Protein AF-A0A2A4P5S1-F1 (afdb_monomer_lite)

Secondary structure (DSSP, 8-state):
-PPPP-PPPPP--PPPPPP-------PPPPPPPPPPPPPPPPPTHHHHHHHHHHHHHHHHHHHHHHHHHHHHHHHHTTS-------SSHHHHHHHTTS--TTSGGG--S-SS---HHHHHHHHGGG--S--TTTTTTT----GGG--HHHHS-GGGGSS--B-GGGS-HHHHHHHT--SSS---SBHHHHHHHHHTTBHHHHHHHHGGGSTT---EEE-TTPPP-HHHHHHHHSSSS--SS----EEEPPGGG-S--HHHHHHHHHHHHHTT-HHHHHHHHHHHHHHHHHHHH-GGG-SS-----TTHHHHHHHHHHHHHHTT--HHHHHHHHH-TTS-SSTTSHHHHHHHHHHHHHHHHHHHHTTGGGTS-HHHHHHHSGGGGTTTS-HHHHHHHHHHHHHHHHH-TTHHHHHHHH-TTSS--S--PPTTSTTTGGG--HHHHHHHHGGGT---PPPPPP----------

Structure (mmCIF, N/CA/C/O backbone):
data_AF-A0A2A4P5S1-F1
#
_entry.id   AF-A0A2A4P5S1-F1
#
loop_
_atom_site.group_PDB
_atom_site.id
_atom_site.type_symbol
_atom_site.label_atom_id
_atom_site.label_alt_id
_atom_site.label_comp_id
_atom_site.label_asym_id
_atom_site.label_entity_id
_atom_site.label_seq_id
_atom_site.pdbx_PDB_ins_code
_atom_site.Cartn_x
_atom_site.Cartn_y
_atom_site.Cartn_z
_atom_site.occupancy
_atom_site.B_iso_or_equiv
_atom_site.auth_seq_id
_atom_site.auth_comp_id
_atom_site.auth_asym_id
_atom_site.auth_atom_id
_atom_site.pdbx_PDB_model_num
ATOM 1 N N . MET A 1 1 ? 58.197 28.406 11.249 1.00 43.84 1 MET A N 1
ATOM 2 C CA . MET A 1 1 ? 58.453 27.672 9.991 1.00 43.84 1 MET A CA 1
ATOM 3 C C . MET A 1 1 ? 57.224 27.828 9.113 1.00 43.84 1 MET A C 1
ATOM 5 O O . MET A 1 1 ? 56.201 27.232 9.407 1.00 43.84 1 MET A O 1
ATOM 9 N N . ALA A 1 2 ? 57.290 28.729 8.134 1.00 33.50 2 ALA A N 1
ATOM 10 C CA . ALA A 1 2 ? 56.189 29.046 7.228 1.00 33.50 2 ALA A CA 1
ATOM 11 C C . ALA A 1 2 ? 56.397 28.283 5.913 1.00 33.50 2 ALA A C 1
ATOM 13 O O . ALA A 1 2 ? 57.430 28.463 5.268 1.00 33.50 2 ALA A O 1
ATOM 14 N N . SER A 1 3 ? 55.445 27.426 5.537 1.00 35.03 3 SER A N 1
ATOM 15 C CA . SER A 1 3 ? 55.452 26.737 4.244 1.00 35.03 3 SER A CA 1
ATOM 16 C C . SER A 1 3 ? 54.619 27.533 3.240 1.00 35.03 3 SER A C 1
ATOM 18 O O . SER A 1 3 ? 53.463 27.863 3.499 1.00 35.03 3 SER A O 1
ATOM 20 N N . LYS A 1 4 ? 55.253 27.896 2.123 1.00 41.25 4 LYS A N 1
ATOM 21 C CA . LYS A 1 4 ? 54.686 28.659 1.008 1.00 41.25 4 LYS A CA 1
ATOM 22 C C . LYS A 1 4 ? 53.890 27.726 0.093 1.00 41.25 4 LYS A C 1
ATOM 24 O O . LYS A 1 4 ? 54.453 26.777 -0.443 1.00 41.25 4 LYS A O 1
ATOM 29 N N . ASN A 1 5 ? 52.627 28.061 -0.156 1.00 35.25 5 ASN A N 1
ATOM 30 C CA . ASN A 1 5 ? 51.846 27.500 -1.257 1.00 35.25 5 ASN A CA 1
ATOM 31 C C . ASN A 1 5 ? 52.267 28.161 -2.578 1.00 35.25 5 ASN A C 1
ATOM 33 O O . ASN A 1 5 ? 52.253 29.386 -2.697 1.00 35.25 5 ASN A O 1
ATOM 37 N N . ILE A 1 6 ? 52.639 27.344 -3.566 1.00 43.16 6 ILE A N 1
ATOM 38 C CA . ILE A 1 6 ? 52.888 27.757 -4.952 1.00 43.16 6 ILE A CA 1
ATOM 39 C C . ILE A 1 6 ? 51.654 27.375 -5.772 1.00 43.16 6 ILE A C 1
ATOM 41 O O . ILE A 1 6 ? 51.346 26.196 -5.928 1.00 43.16 6 ILE A O 1
ATOM 45 N N . VAL A 1 7 ? 50.961 28.382 -6.300 1.00 34.31 7 VAL A N 1
ATOM 46 C CA . VAL A 1 7 ? 49.867 28.239 -7.269 1.00 34.31 7 VAL A CA 1
ATOM 47 C C . VAL A 1 7 ? 50.474 28.183 -8.676 1.00 34.31 7 VAL A C 1
ATOM 49 O O . VAL A 1 7 ? 51.230 29.075 -9.059 1.00 34.31 7 VAL A O 1
ATOM 52 N N . LYS A 1 8 ? 50.155 27.139 -9.452 1.00 37.75 8 LYS A N 1
ATOM 53 C CA . LYS A 1 8 ? 50.422 27.066 -10.901 1.00 37.75 8 LYS A CA 1
ATOM 54 C C . LYS A 1 8 ? 49.240 27.675 -11.673 1.00 37.75 8 LYS A C 1
ATOM 56 O O . LYS A 1 8 ? 48.104 27.345 -11.338 1.00 37.75 8 LYS A O 1
ATOM 61 N N . PRO A 1 9 ? 49.463 28.490 -12.719 1.00 37.03 9 PRO A N 1
ATOM 62 C CA . PRO A 1 9 ? 48.384 28.973 -13.573 1.00 37.03 9 PRO A CA 1
ATOM 63 C C . PRO A 1 9 ? 47.996 27.939 -14.644 1.00 37.03 9 PRO A C 1
ATOM 65 O O . PRO A 1 9 ? 48.854 27.327 -15.283 1.00 37.03 9 PRO A O 1
ATOM 68 N N . MET A 1 10 ? 46.685 27.771 -14.836 1.00 30.33 10 MET A N 1
ATOM 69 C CA . MET A 1 10 ? 46.063 27.038 -15.942 1.00 30.33 10 MET A CA 1
ATOM 70 C C . MET A 1 10 ? 46.168 27.851 -17.240 1.00 30.33 10 MET A C 1
ATOM 72 O O . MET A 1 10 ? 45.822 29.029 -17.280 1.00 30.33 10 MET A O 1
ATOM 76 N N . SER A 1 11 ? 46.637 27.196 -18.300 1.00 31.16 11 SER A N 1
ATOM 77 C CA . SER A 1 11 ? 46.689 27.705 -19.671 1.00 31.16 11 SER A CA 1
ATOM 78 C C . SER A 1 11 ? 45.354 27.428 -20.375 1.00 31.16 11 SER A C 1
ATOM 80 O O . SER A 1 11 ? 44.958 26.268 -20.496 1.00 31.16 11 SER A O 1
ATOM 82 N N . LEU A 1 12 ? 44.667 28.481 -20.834 1.00 32.53 12 LEU A N 1
ATOM 83 C CA . LEU A 1 12 ? 43.537 28.379 -21.761 1.00 32.53 12 LEU A CA 1
ATOM 84 C C . LEU A 1 12 ? 44.066 28.111 -23.178 1.00 32.53 12 LEU A C 1
ATOM 86 O O . LEU A 1 12 ? 44.627 28.998 -23.821 1.00 32.53 12 LEU A O 1
ATOM 90 N N . GLY A 1 13 ? 43.848 26.897 -23.680 1.00 30.41 13 GLY A N 1
ATOM 91 C CA . GLY A 1 13 ? 44.022 26.566 -25.092 1.00 30.41 13 GLY A CA 1
ATOM 92 C C . GLY A 1 13 ? 42.733 26.825 -25.870 1.00 30.41 13 GLY A C 1
ATOM 93 O O . GLY A 1 13 ? 41.798 26.033 -25.796 1.00 30.41 13 GLY A O 1
ATOM 94 N N . ALA A 1 14 ? 42.691 27.917 -26.633 1.00 32.84 14 ALA A N 1
ATOM 95 C CA . ALA A 1 14 ? 41.654 28.169 -27.626 1.00 32.84 14 ALA A CA 1
ATOM 96 C C . ALA A 1 14 ? 41.840 27.223 -28.828 1.00 32.84 14 ALA A C 1
ATOM 98 O O . ALA A 1 14 ? 42.895 27.226 -29.464 1.00 32.84 14 ALA A O 1
ATOM 99 N N . ARG A 1 15 ? 40.820 26.417 -29.155 1.00 31.36 15 ARG A N 1
ATOM 100 C CA . ARG A 1 15 ? 40.752 25.667 -30.419 1.00 31.36 15 ARG A CA 1
ATOM 101 C C . ARG A 1 15 ? 39.883 26.421 -31.418 1.00 31.36 15 ARG A C 1
ATOM 103 O O . ARG A 1 15 ? 38.708 26.672 -31.178 1.00 31.36 15 ARG A O 1
ATOM 110 N N . VAL A 1 16 ? 40.507 26.757 -32.541 1.00 32.28 16 VAL A N 1
ATOM 111 C CA . VAL A 1 16 ? 39.898 27.309 -33.751 1.00 32.28 16 VAL A CA 1
ATOM 112 C C . VAL A 1 16 ? 39.134 26.191 -34.466 1.00 32.28 16 VAL A C 1
ATOM 114 O O . VAL A 1 16 ? 39.712 25.150 -34.773 1.00 32.28 16 VAL A O 1
ATOM 117 N N . LEU A 1 17 ? 37.840 26.401 -34.716 1.00 30.88 17 LEU A N 1
ATOM 118 C CA . LEU A 1 17 ? 37.008 25.556 -35.575 1.00 30.88 17 LEU A CA 1
ATOM 119 C C . LEU A 1 17 ? 37.189 26.000 -37.031 1.00 30.88 17 LEU A C 1
ATOM 121 O O . LEU A 1 17 ? 36.835 27.123 -37.384 1.00 30.88 17 LEU A O 1
ATOM 125 N N . THR A 1 18 ? 37.726 25.121 -37.877 1.00 35.12 18 THR A N 1
ATOM 126 C CA . THR A 1 18 ? 37.683 25.270 -39.337 1.00 35.12 18 THR A CA 1
ATOM 127 C C . THR A 1 18 ? 36.527 24.450 -39.895 1.00 35.12 18 THR A C 1
ATOM 129 O O . THR A 1 18 ? 36.435 23.247 -39.659 1.00 35.12 18 THR A O 1
ATOM 132 N N . THR A 1 19 ? 35.648 25.111 -40.641 1.00 35.78 19 THR A N 1
ATOM 133 C CA . THR A 1 19 ? 34.532 24.522 -41.385 1.00 35.78 19 THR A CA 1
ATOM 134 C C . THR A 1 19 ? 35.043 23.837 -42.652 1.00 35.78 19 THR A C 1
ATOM 136 O O . THR A 1 19 ? 35.585 24.508 -43.529 1.00 35.78 19 THR A O 1
ATOM 139 N N . GLY A 1 20 ? 34.844 22.524 -42.760 1.00 32.78 20 GLY A N 1
ATOM 140 C CA . GLY A 1 20 ? 35.035 21.751 -43.987 1.00 32.78 20 GLY A CA 1
ATOM 141 C C . GLY A 1 20 ? 33.767 20.955 -44.274 1.00 32.78 20 GLY A C 1
ATOM 142 O O . GLY A 1 20 ? 33.373 20.114 -43.471 1.00 32.78 20 GLY A O 1
ATOM 143 N N . THR A 1 21 ? 33.095 21.289 -45.370 1.00 38.03 21 THR A N 1
ATOM 144 C CA . THR A 1 21 ? 31.900 20.615 -45.878 1.00 38.03 21 THR A CA 1
ATOM 145 C C . THR A 1 21 ? 32.334 19.595 -46.920 1.00 38.03 21 THR A C 1
ATOM 147 O O . THR A 1 21 ? 32.762 19.987 -47.996 1.00 38.03 21 THR A O 1
ATOM 150 N N . ASP A 1 22 ? 32.185 18.306 -46.620 1.00 31.92 22 ASP A N 1
ATOM 151 C CA . ASP A 1 22 ? 32.230 17.243 -47.624 1.00 31.92 22 ASP A CA 1
ATOM 152 C C . ASP A 1 22 ? 30.991 16.361 -47.462 1.00 31.92 22 ASP A C 1
ATOM 154 O O . ASP A 1 22 ? 30.725 15.782 -46.409 1.00 31.92 22 ASP A O 1
ATOM 158 N N . SER A 1 23 ? 30.188 16.334 -48.524 1.00 31.62 23 SER A N 1
ATOM 159 C CA . SER A 1 23 ? 28.926 15.606 -48.613 1.00 31.62 23 SER A CA 1
ATOM 160 C C . SER A 1 23 ? 29.196 14.213 -49.176 1.00 31.62 23 SER A C 1
ATOM 162 O O . SER A 1 23 ? 29.569 14.078 -50.339 1.00 31.62 23 SER A O 1
ATOM 164 N N . VAL A 1 24 ? 28.989 13.174 -48.366 1.00 34.22 24 VAL A N 1
ATOM 165 C CA . VAL A 1 24 ? 29.012 11.773 -48.811 1.00 34.22 24 VAL A CA 1
ATOM 166 C C . VAL A 1 24 ? 27.574 11.319 -49.065 1.00 34.22 24 VAL A C 1
ATOM 168 O O . VAL A 1 24 ? 26.770 11.203 -48.143 1.00 34.22 24 VAL A O 1
ATOM 171 N N . LEU A 1 25 ? 27.254 11.079 -50.338 1.00 32.47 25 LEU A N 1
ATOM 172 C CA . LEU A 1 25 ? 26.017 10.446 -50.801 1.00 32.47 25 LEU A CA 1
ATOM 173 C C . LEU A 1 25 ? 26.041 8.951 -50.448 1.00 32.47 25 LEU A C 1
ATOM 175 O O . LEU A 1 25 ? 26.778 8.181 -51.062 1.00 32.47 25 LEU A O 1
ATOM 179 N N . ILE A 1 26 ? 25.216 8.538 -49.485 1.00 33.28 26 ILE A N 1
ATOM 180 C CA . ILE A 1 26 ? 24.901 7.127 -49.225 1.00 33.28 26 ILE A CA 1
ATOM 181 C C . ILE A 1 26 ? 23.549 6.831 -49.880 1.00 33.28 26 ILE A C 1
ATOM 183 O O . ILE A 1 26 ? 22.525 7.394 -49.497 1.00 33.28 26 ILE A O 1
ATOM 187 N N . GLY A 1 27 ? 23.560 5.968 -50.897 1.00 30.20 27 GLY A N 1
ATOM 188 C CA . GLY A 1 27 ? 22.354 5.466 -51.551 1.00 30.20 27 GLY A CA 1
ATOM 189 C C . GLY A 1 27 ? 21.599 4.503 -50.637 1.00 30.20 27 GLY A C 1
ATOM 190 O O . GLY A 1 27 ? 22.151 3.494 -50.204 1.00 30.20 27 GLY A O 1
ATOM 191 N N . VAL A 1 28 ? 20.337 4.820 -50.355 1.00 36.69 28 VAL A N 1
ATOM 192 C CA . VAL A 1 28 ? 19.403 3.968 -49.609 1.00 36.69 28 VAL A CA 1
ATOM 193 C C . VAL A 1 28 ? 18.586 3.152 -50.614 1.00 36.69 28 VAL A C 1
ATOM 195 O O . VAL A 1 28 ? 17.982 3.714 -51.527 1.00 36.69 28 VAL A O 1
ATOM 198 N N . ALA A 1 29 ? 18.597 1.827 -50.465 1.00 40.69 29 ALA A N 1
ATOM 199 C CA . ALA A 1 29 ? 17.764 0.909 -51.239 1.00 40.69 29 ALA A CA 1
ATOM 200 C C . ALA A 1 29 ? 16.285 1.000 -50.802 1.00 40.69 29 ALA A C 1
ATOM 202 O O . ALA A 1 29 ? 16.021 1.240 -49.621 1.00 40.69 29 ALA A O 1
ATOM 203 N N . PRO A 1 30 ? 15.315 0.810 -51.716 1.00 45.75 30 PRO A N 1
ATOM 204 C CA . PRO A 1 30 ? 13.897 0.865 -51.375 1.00 45.75 30 PRO A CA 1
ATOM 205 C C . PRO A 1 30 ? 13.447 -0.379 -50.581 1.00 45.75 30 PRO A C 1
ATOM 207 O O . PRO A 1 30 ? 14.017 -1.459 -50.760 1.00 45.75 30 PRO A O 1
ATOM 210 N N . PRO A 1 31 ? 12.428 -0.244 -49.712 1.00 42.94 31 PRO A N 1
ATOM 211 C CA . PRO A 1 31 ? 11.907 -1.346 -48.909 1.00 42.94 31 PRO A CA 1
ATOM 212 C C . PRO A 1 31 ? 11.074 -2.329 -49.756 1.00 42.94 31 PRO A C 1
ATOM 214 O O . PRO A 1 31 ? 10.508 -1.922 -50.774 1.00 42.94 31 PRO A O 1
ATOM 217 N N . PRO A 1 32 ? 10.973 -3.608 -49.345 1.00 44.03 32 PRO A N 1
ATOM 218 C CA . PRO A 1 32 ? 10.155 -4.598 -50.038 1.00 44.03 32 PRO A CA 1
ATOM 219 C C . PRO A 1 32 ? 8.655 -4.370 -49.794 1.00 44.03 32 PRO A C 1
ATOM 221 O O . PRO A 1 32 ? 8.240 -3.926 -48.722 1.00 44.03 32 PRO A O 1
ATOM 224 N N . GLU A 1 33 ? 7.854 -4.680 -50.815 1.00 40.66 33 GLU A N 1
ATOM 225 C CA . GLU A 1 33 ? 6.389 -4.615 -50.800 1.00 40.66 33 GLU A CA 1
ATOM 226 C C . GLU A 1 33 ? 5.771 -5.610 -49.796 1.00 40.66 33 GLU A C 1
ATOM 228 O O . GLU A 1 33 ? 6.305 -6.708 -49.616 1.00 40.66 33 GLU A O 1
ATOM 233 N N . PRO A 1 34 ? 4.639 -5.266 -49.151 1.00 42.41 34 PRO A N 1
ATOM 234 C CA . PRO A 1 34 ? 3.975 -6.155 -48.208 1.00 42.41 34 PRO A CA 1
ATOM 235 C C . PRO A 1 34 ? 3.110 -7.209 -48.918 1.00 42.41 34 PRO A C 1
ATOM 237 O O . PRO A 1 34 ? 2.282 -6.891 -49.773 1.00 42.41 34 PRO A O 1
ATOM 240 N N . GLU A 1 35 ? 3.272 -8.464 -48.497 1.00 38.19 35 GLU A N 1
ATOM 241 C CA . GLU A 1 35 ? 2.432 -9.599 -48.883 1.00 38.19 35 GLU A CA 1
ATOM 242 C C . GLU A 1 35 ? 0.984 -9.427 -48.395 1.00 38.19 35 GLU A C 1
ATOM 244 O O . GLU A 1 35 ? 0.701 -9.133 -47.231 1.00 38.19 35 GLU A O 1
ATOM 249 N N . THR A 1 36 ? 0.046 -9.645 -49.314 1.00 36.62 36 THR A N 1
ATOM 250 C CA . THR A 1 36 ? -1.399 -9.635 -49.089 1.00 36.62 36 THR A CA 1
ATOM 251 C C . THR A 1 36 ? -1.847 -10.873 -48.315 1.00 36.62 36 THR A C 1
ATOM 253 O O . THR A 1 36 ? -1.750 -11.989 -48.823 1.00 36.62 36 THR A O 1
ATOM 256 N N . THR A 1 37 ? -2.409 -10.681 -47.123 1.00 36.44 37 THR A N 1
ATOM 257 C CA . THR A 1 37 ? -3.150 -11.716 -46.388 1.00 36.44 37 THR A CA 1
ATOM 258 C C . THR A 1 37 ? -4.651 -11.582 -46.660 1.00 36.44 37 THR A C 1
ATOM 260 O O . THR A 1 37 ? -5.262 -10.539 -46.423 1.00 36.44 37 THR A O 1
ATOM 263 N N . GLU A 1 38 ? -5.248 -12.646 -47.200 1.00 36.44 38 GLU A N 1
ATOM 264 C CA . GLU A 1 38 ? -6.690 -12.768 -47.424 1.00 36.44 38 GLU A CA 1
ATOM 265 C C . GLU A 1 38 ? -7.440 -12.811 -46.083 1.00 36.44 38 GLU A C 1
ATOM 267 O O . GLU A 1 38 ? -7.158 -13.642 -45.220 1.00 36.44 38 GLU A O 1
ATOM 272 N N . SER A 1 39 ? -8.426 -11.924 -45.912 1.00 33.75 39 SER A N 1
ATOM 273 C CA . SER A 1 39 ? -9.347 -11.944 -44.772 1.00 33.75 39 SER A CA 1
ATOM 274 C C . SER A 1 39 ? -10.708 -12.504 -45.191 1.00 33.75 39 SER A C 1
ATOM 276 O O . SER A 1 39 ? -11.309 -12.081 -46.182 1.00 33.75 39 SER A O 1
ATOM 278 N N . HIS A 1 40 ? -11.199 -13.474 -44.421 1.00 37.97 40 HIS A N 1
ATOM 279 C CA . HIS A 1 40 ? -12.521 -14.064 -44.587 1.00 37.97 40 HIS A CA 1
ATOM 280 C C . HIS A 1 40 ? -13.625 -13.040 -44.274 1.00 37.97 40 HIS A C 1
ATOM 282 O O . HIS A 1 40 ? -13.777 -12.568 -43.148 1.00 37.97 40 HIS A O 1
ATOM 288 N N . PHE A 1 41 ? -14.425 -12.726 -45.292 1.00 40.47 41 PHE A N 1
ATOM 289 C CA . PHE A 1 41 ? -15.607 -11.872 -45.209 1.00 40.47 41 PHE A CA 1
ATOM 290 C C . PHE A 1 41 ? -16.781 -12.616 -44.547 1.00 40.47 41 PHE A C 1
ATOM 292 O O . PHE A 1 41 ? -17.278 -13.607 -45.081 1.00 40.47 41 PHE A O 1
ATOM 299 N N . VAL A 1 42 ? -17.285 -12.096 -43.424 1.00 45.06 42 VAL A N 1
ATOM 300 C CA . VAL A 1 42 ? -18.609 -12.449 -42.875 1.00 45.06 42 VAL A CA 1
ATOM 301 C C . VAL A 1 42 ? -19.648 -11.440 -43.404 1.00 45.06 42 VAL A C 1
ATOM 303 O O . VAL A 1 42 ? -19.357 -10.239 -43.442 1.00 45.06 42 VAL A O 1
ATOM 306 N N . PRO A 1 43 ? -20.866 -11.846 -43.823 1.00 51.97 43 PRO A N 1
ATOM 307 C CA . PRO A 1 43 ? -21.798 -10.936 -44.487 1.00 51.97 43 PRO A CA 1
ATOM 308 C C . PRO A 1 43 ? -22.390 -9.894 -43.523 1.00 51.97 43 PRO A C 1
ATOM 310 O O . PRO A 1 43 ? -23.111 -10.231 -42.582 1.00 51.97 43 PRO A O 1
ATOM 313 N N . ARG A 1 44 ? -22.172 -8.605 -43.825 1.00 47.38 44 ARG A N 1
ATOM 314 C CA . ARG A 1 44 ? -22.686 -7.411 -43.107 1.00 47.38 44 ARG A CA 1
ATOM 315 C C . ARG A 1 44 ? -24.206 -7.381 -42.851 1.00 47.38 44 ARG A C 1
ATOM 317 O O . ARG A 1 44 ? -24.668 -6.575 -42.050 1.00 47.38 44 ARG A O 1
ATOM 324 N N . LEU A 1 45 ? -24.987 -8.247 -43.493 1.00 50.72 45 LEU A N 1
ATOM 325 C CA . LEU A 1 45 ? -26.451 -8.287 -43.390 1.00 50.72 45 LEU A CA 1
ATOM 326 C C . LEU A 1 45 ? -26.982 -8.909 -42.086 1.00 50.72 45 LEU A C 1
ATOM 328 O O . LEU A 1 45 ? -28.110 -8.616 -41.698 1.00 50.72 45 LEU A O 1
ATOM 332 N N . LEU A 1 46 ? -26.191 -9.729 -41.385 1.00 57.00 46 LEU A N 1
ATOM 333 C CA . LEU A 1 46 ? -26.612 -10.336 -40.112 1.00 57.00 46 LEU A CA 1
ATOM 334 C C . LEU A 1 46 ? -26.399 -9.403 -38.911 1.00 57.00 46 LEU A C 1
ATOM 336 O O . LEU A 1 46 ? -27.194 -9.414 -37.973 1.00 57.00 46 LEU A O 1
ATOM 340 N N . LEU A 1 47 ? -25.385 -8.537 -38.968 1.00 57.59 47 LEU A N 1
ATOM 341 C CA . LEU A 1 47 ? -25.037 -7.651 -37.856 1.00 57.59 47 LEU A CA 1
ATOM 342 C C . LEU A 1 47 ? -26.039 -6.494 -37.689 1.00 57.59 47 LEU A C 1
ATOM 344 O O . LEU A 1 47 ? -26.357 -6.118 -36.563 1.00 57.59 47 LEU A O 1
ATOM 348 N N . SER A 1 48 ? -26.600 -5.959 -38.783 1.00 66.62 48 SER A N 1
ATOM 349 C CA . SER A 1 48 ? -27.540 -4.829 -38.680 1.00 66.62 48 SER A CA 1
ATOM 350 C C . SER A 1 48 ? -28.875 -5.231 -38.039 1.00 66.62 48 SER A C 1
ATOM 352 O O . SER A 1 48 ? -29.421 -4.471 -37.243 1.00 66.62 48 SER A O 1
ATOM 354 N N . LYS A 1 49 ? -29.366 -6.452 -38.302 1.00 67.50 49 LYS A N 1
ATOM 355 C CA . LYS A 1 49 ? -30.602 -6.974 -37.691 1.00 67.50 49 LYS A CA 1
ATOM 356 C C . LYS A 1 49 ? -30.467 -7.227 -36.190 1.00 67.50 49 LYS A C 1
ATOM 358 O O . LYS A 1 49 ? -31.425 -7.015 -35.450 1.00 67.50 49 LYS A O 1
ATOM 363 N N . ILE A 1 50 ? -29.289 -7.650 -35.732 1.00 67.88 50 ILE A N 1
ATOM 364 C CA . ILE A 1 50 ? -29.023 -7.863 -34.301 1.00 67.88 50 ILE A CA 1
ATOM 365 C C . ILE A 1 50 ? -29.001 -6.517 -33.560 1.00 67.88 50 ILE A C 1
ATOM 367 O O . ILE A 1 50 ? -29.603 -6.389 -32.494 1.00 67.88 50 ILE A O 1
ATOM 371 N N . ILE A 1 51 ? -28.396 -5.483 -34.156 1.00 71.25 51 ILE A N 1
ATOM 372 C CA . ILE A 1 51 ? -28.318 -4.139 -33.560 1.00 71.25 51 ILE A CA 1
ATOM 373 C C . ILE A 1 51 ? -29.703 -3.474 -33.456 1.00 71.25 51 ILE A C 1
ATOM 375 O O . ILE A 1 51 ? -30.001 -2.823 -32.451 1.00 71.25 51 ILE A O 1
ATOM 379 N N . GLU A 1 52 ? -30.580 -3.650 -34.449 1.00 76.25 52 GLU A N 1
ATOM 380 C CA . GLU A 1 52 ? -31.942 -3.098 -34.390 1.00 76.25 52 GLU A CA 1
ATOM 381 C C . GLU A 1 52 ? -32.812 -3.773 -33.319 1.00 76.25 52 GLU A C 1
ATOM 383 O O . GLU A 1 52 ? -33.513 -3.077 -32.578 1.00 76.25 52 GLU A O 1
ATOM 388 N N . ASN A 1 53 ? -32.706 -5.097 -33.155 1.00 66.94 53 ASN A N 1
ATOM 389 C CA . ASN A 1 53 ? -33.431 -5.817 -32.101 1.00 66.94 53 ASN A CA 1
ATOM 390 C C . ASN A 1 53 ? -32.956 -5.427 -30.691 1.00 66.94 53 ASN A C 1
ATOM 392 O O . ASN A 1 53 ? -33.774 -5.261 -29.781 1.00 66.94 53 ASN A O 1
ATOM 396 N N . LEU A 1 54 ? -31.651 -5.203 -30.503 1.00 62.12 54 LEU A N 1
ATOM 397 C CA . LEU A 1 54 ? -31.108 -4.747 -29.219 1.00 62.12 54 LEU A CA 1
ATOM 398 C C . LEU A 1 54 ? -31.591 -3.330 -28.860 1.00 62.12 54 LEU A C 1
ATOM 400 O O . LEU A 1 54 ? -31.977 -3.083 -27.716 1.00 62.12 54 LEU A O 1
ATOM 404 N N . ARG A 1 55 ? -31.687 -2.415 -29.838 1.00 66.06 55 ARG A N 1
ATOM 405 C CA . ARG A 1 55 ? -32.247 -1.065 -29.615 1.00 66.06 55 ARG A CA 1
ATOM 406 C C . ARG A 1 55 ? -33.723 -1.075 -29.231 1.00 66.06 55 ARG A C 1
ATOM 408 O O . ARG A 1 55 ? -34.130 -0.272 -28.391 1.00 66.06 55 ARG A O 1
ATOM 415 N N . ALA A 1 56 ? -34.526 -1.942 -29.847 1.00 67.12 56 ALA A N 1
ATOM 416 C CA . ALA A 1 56 ? -35.949 -2.047 -29.527 1.00 67.12 56 ALA A CA 1
ATOM 417 C C . ALA A 1 56 ? -36.164 -2.571 -28.096 1.00 67.12 56 ALA A C 1
ATOM 419 O O . ALA A 1 56 ? -36.987 -2.034 -27.355 1.00 67.12 56 ALA A O 1
ATOM 420 N N . THR A 1 57 ? -35.356 -3.550 -27.684 1.00 55.88 57 THR A N 1
ATOM 421 C CA . THR A 1 57 ? -35.460 -4.181 -26.361 1.00 55.88 57 THR A CA 1
ATOM 422 C C . THR A 1 57 ? -34.994 -3.243 -25.238 1.00 55.88 57 THR A C 1
ATOM 424 O O . THR A 1 57 ? -35.652 -3.150 -24.203 1.00 55.88 57 THR A O 1
ATOM 427 N N . MET A 1 58 ? -33.934 -2.447 -25.455 1.00 56.28 58 MET A N 1
ATOM 428 C CA . MET A 1 58 ? -33.482 -1.455 -24.462 1.00 56.28 58 MET A CA 1
ATOM 429 C C . MET A 1 58 ? -34.495 -0.324 -24.229 1.00 56.28 58 MET A C 1
ATOM 431 O O . MET A 1 58 ? -34.678 0.105 -23.091 1.00 56.28 58 MET A O 1
ATOM 435 N N . LYS A 1 59 ? -35.199 0.149 -25.269 1.00 59.31 59 LYS A N 1
ATOM 436 C CA . LYS A 1 59 ? -36.204 1.219 -25.109 1.00 59.31 59 LYS A CA 1
ATOM 437 C C . LYS A 1 59 ? -37.404 0.789 -24.262 1.00 59.31 59 LYS A C 1
ATOM 439 O O . LYS A 1 59 ? -37.976 1.626 -23.565 1.00 59.31 59 LYS A O 1
ATOM 444 N N . LEU A 1 60 ? -37.771 -0.493 -24.301 1.00 60.50 60 LEU A N 1
ATOM 445 C CA . LEU A 1 60 ? -38.896 -1.012 -23.523 1.00 60.50 60 LEU A CA 1
ATOM 446 C C . LEU A 1 60 ? -38.574 -1.062 -22.017 1.00 60.50 60 LEU A C 1
ATOM 448 O O . LEU A 1 60 ? -39.409 -0.676 -21.199 1.00 60.50 60 LEU A O 1
ATOM 452 N N . ASN A 1 61 ? -37.344 -1.447 -21.654 1.00 57.50 61 ASN A N 1
ATOM 453 C CA . ASN A 1 61 ? -36.934 -1.603 -20.253 1.00 57.50 61 ASN A CA 1
ATOM 454 C C . ASN A 1 61 ? -36.724 -0.262 -19.527 1.00 57.50 61 ASN A C 1
ATOM 456 O O . ASN A 1 61 ? -37.113 -0.129 -18.368 1.00 57.50 61 ASN A O 1
ATOM 460 N N . VAL A 1 62 ? -36.208 0.766 -20.212 1.00 63.47 62 VAL A N 1
ATOM 461 C CA . VAL A 1 62 ? -36.005 2.102 -19.610 1.00 63.47 62 VAL A CA 1
ATOM 462 C C . VAL A 1 62 ? -37.339 2.786 -19.271 1.00 63.47 62 VAL A C 1
ATOM 464 O O . VAL A 1 62 ? -37.459 3.454 -18.244 1.00 63.47 62 VAL A O 1
ATOM 467 N N . SER A 1 63 ? -38.381 2.579 -20.086 1.00 67.62 63 SER A N 1
ATOM 468 C CA . SER A 1 63 ? -39.708 3.159 -19.829 1.00 67.62 63 SER A CA 1
ATOM 469 C C . SER A 1 63 ? -40.418 2.517 -18.632 1.00 67.62 63 SER A C 1
ATOM 471 O O . SER A 1 63 ? -41.148 3.206 -17.915 1.00 67.62 63 SER A O 1
ATOM 473 N N . LEU A 1 64 ? -40.197 1.219 -18.395 1.00 63.78 64 LEU A N 1
ATOM 474 C CA . LEU A 1 64 ? -40.782 0.520 -17.251 1.00 63.78 64 LEU A CA 1
ATOM 475 C C . LEU A 1 64 ? -40.101 0.932 -15.938 1.00 63.78 64 LEU A C 1
ATOM 477 O O . LEU A 1 64 ? -40.792 1.219 -14.962 1.00 63.78 64 LEU A O 1
ATOM 481 N N . LEU A 1 65 ? -38.767 1.036 -15.936 1.00 58.41 65 LEU A N 1
ATOM 482 C CA . LEU A 1 65 ? -37.988 1.385 -14.742 1.00 58.41 65 LEU A CA 1
ATOM 483 C C . LEU A 1 65 ? -38.294 2.810 -14.246 1.00 58.41 65 LEU A C 1
ATOM 485 O O . LEU A 1 65 ? -38.490 3.027 -13.053 1.00 58.41 65 LEU A O 1
ATOM 489 N N . SER A 1 66 ? -38.444 3.766 -15.171 1.00 62.59 66 SER A N 1
ATOM 490 C CA . SER A 1 66 ? -38.798 5.156 -14.845 1.00 62.59 66 SER A CA 1
ATOM 491 C C . SER A 1 66 ? -40.148 5.273 -14.123 1.00 62.59 66 SER A C 1
ATOM 493 O O . SER A 1 66 ? -40.279 6.069 -13.195 1.00 62.59 66 SER A O 1
ATOM 495 N N . LYS A 1 67 ? -41.142 4.451 -14.486 1.00 65.81 67 LYS A N 1
ATOM 496 C CA . LYS A 1 67 ? -42.475 4.493 -13.861 1.00 65.81 67 LYS A CA 1
ATOM 497 C C . LYS A 1 67 ? -42.500 3.880 -12.460 1.00 65.81 67 LYS A C 1
ATOM 499 O O . LYS A 1 67 ? -43.260 4.347 -11.617 1.00 65.81 67 LYS A O 1
ATOM 504 N N . VAL A 1 68 ? -41.668 2.870 -12.203 1.00 69.62 68 VAL A N 1
ATOM 505 C CA . VAL A 1 68 ? -41.567 2.228 -10.881 1.00 69.62 68 VAL A CA 1
ATOM 506 C C . VAL A 1 68 ? -40.887 3.160 -9.872 1.00 69.62 68 VAL A C 1
ATOM 508 O O . VAL A 1 68 ? -41.366 3.295 -8.748 1.00 69.62 68 VAL A O 1
ATOM 511 N N . ILE A 1 69 ? -39.846 3.887 -10.292 1.00 67.00 69 ILE A N 1
ATOM 512 C CA . ILE A 1 69 ? -39.130 4.842 -9.428 1.00 67.00 69 ILE A CA 1
ATOM 513 C C . ILE A 1 69 ? -40.028 6.032 -9.049 1.00 67.00 69 ILE A C 1
ATOM 515 O O . ILE A 1 69 ? -40.060 6.438 -7.887 1.00 67.00 69 ILE A O 1
ATOM 519 N N . SER A 1 70 ? -40.833 6.551 -9.983 1.00 60.44 70 SER A N 1
ATOM 520 C CA . SER A 1 70 ? -41.763 7.650 -9.681 1.00 60.44 70 SER A CA 1
ATOM 521 C C . SER A 1 70 ? -42.884 7.262 -8.707 1.00 60.44 70 SER A C 1
ATOM 523 O O . SER A 1 70 ? -43.350 8.122 -7.962 1.00 60.44 70 SER A O 1
ATOM 525 N N . LEU A 1 71 ? -43.302 5.989 -8.661 1.00 55.25 71 LEU A N 1
ATOM 526 C CA . LEU A 1 71 ? -44.301 5.526 -7.687 1.00 55.25 71 LEU A CA 1
ATOM 527 C C . LEU A 1 71 ? -43.719 5.349 -6.276 1.00 55.25 71 LEU A C 1
ATOM 529 O O . LEU A 1 71 ? -44.413 5.632 -5.301 1.00 55.25 71 LEU A O 1
ATOM 533 N N . ALA A 1 72 ? -42.454 4.937 -6.154 1.00 54.91 72 ALA A N 1
ATOM 534 C CA . ALA A 1 72 ? -41.792 4.785 -4.856 1.00 54.91 72 ALA A CA 1
ATOM 535 C C . ALA A 1 72 ? -41.595 6.138 -4.142 1.00 54.91 72 ALA A C 1
ATOM 537 O O . ALA A 1 72 ? -41.826 6.245 -2.938 1.00 54.91 72 ALA A O 1
ATOM 538 N N . PHE A 1 73 ? -41.268 7.198 -4.889 1.00 53.47 73 PHE A N 1
ATOM 539 C CA . PHE A 1 73 ? -41.130 8.549 -4.329 1.00 53.47 73 PHE A CA 1
ATOM 540 C C . PHE A 1 73 ? -42.462 9.179 -3.895 1.00 53.47 73 PHE A C 1
ATOM 542 O O . PHE A 1 73 ? -42.479 9.983 -2.964 1.00 53.47 73 PHE A O 1
ATOM 549 N N . LEU A 1 74 ? -43.586 8.797 -4.512 1.00 47.56 74 LEU A N 1
ATOM 550 C CA . LEU A 1 74 ? -44.908 9.297 -4.116 1.00 47.56 74 LEU A CA 1
ATOM 551 C C . LEU A 1 74 ? -45.449 8.623 -2.842 1.00 47.56 74 LEU A C 1
ATOM 553 O O . LEU A 1 74 ? -46.266 9.212 -2.141 1.00 47.56 74 LEU A O 1
ATOM 557 N N . ALA A 1 75 ? -44.998 7.405 -2.530 1.00 47.84 75 ALA A N 1
ATOM 558 C CA . ALA A 1 75 ? -45.397 6.693 -1.316 1.00 47.84 75 ALA A CA 1
ATOM 559 C C . ALA A 1 75 ? -44.632 7.172 -0.066 1.00 47.84 75 ALA A C 1
ATOM 561 O O . ALA A 1 75 ? -45.169 7.125 1.038 1.00 47.84 75 ALA A O 1
ATOM 562 N N . LEU A 1 76 ? -43.408 7.687 -0.231 1.00 48.00 76 LEU A N 1
ATOM 563 C CA . LEU A 1 76 ? -42.585 8.201 0.872 1.00 48.00 76 LEU A CA 1
ATOM 564 C C . LEU A 1 76 ? -42.992 9.608 1.345 1.00 48.00 76 LEU A C 1
ATOM 566 O O . LEU A 1 76 ? -42.652 9.997 2.458 1.00 48.00 76 LEU A O 1
ATOM 570 N N . SER A 1 77 ? -43.752 10.366 0.549 1.00 49.59 77 SER A N 1
ATOM 571 C CA . SER A 1 77 ? -44.136 11.748 0.875 1.00 49.59 77 SER A CA 1
ATOM 572 C C . SER A 1 77 ? -45.442 11.891 1.670 1.00 49.59 77 SER A C 1
ATOM 574 O O . SER A 1 77 ? -45.788 13.001 2.065 1.00 49.59 77 SER A O 1
ATOM 576 N N . LEU A 1 78 ? -46.156 10.794 1.959 1.00 47.22 78 LEU A N 1
ATOM 577 C CA . LEU A 1 78 ? -47.465 10.823 2.637 1.00 47.22 78 LEU A CA 1
ATOM 578 C C . LEU A 1 78 ? -47.457 10.284 4.083 1.00 47.22 78 LEU A C 1
ATOM 580 O O . LEU A 1 78 ? -48.514 10.190 4.699 1.00 47.22 78 LEU A O 1
ATOM 584 N N . GLY A 1 79 ? -46.289 9.948 4.645 1.00 43.88 79 GLY A N 1
ATOM 585 C CA . GLY A 1 79 ? -46.173 9.291 5.958 1.00 43.88 79 GLY A CA 1
ATOM 586 C C . GLY A 1 79 ? -45.864 10.181 7.172 1.00 43.88 79 GLY A C 1
ATOM 587 O O . GLY A 1 79 ? -45.736 9.648 8.268 1.00 43.88 79 GLY A O 1
ATOM 588 N N . ALA A 1 80 ? -45.720 11.502 7.026 1.00 45.16 80 ALA A N 1
ATOM 589 C CA . ALA A 1 80 ? -45.252 12.368 8.116 1.00 45.16 80 ALA A CA 1
ATOM 590 C C . ALA A 1 80 ? -46.190 13.558 8.363 1.00 45.16 80 ALA A C 1
ATOM 592 O O . ALA A 1 80 ? -45.937 14.669 7.908 1.00 45.16 80 ALA A O 1
ATOM 593 N N . CYS A 1 81 ? -47.280 13.316 9.090 1.00 43.47 81 CYS A N 1
ATOM 594 C CA . CYS A 1 81 ? -48.128 14.349 9.690 1.00 43.47 81 CYS A CA 1
ATOM 595 C C . CYS A 1 81 ? -48.773 13.786 10.965 1.00 43.47 81 CYS A C 1
ATOM 597 O O . CYS A 1 81 ? -49.972 13.535 10.984 1.00 43.47 81 CYS A O 1
ATOM 599 N N . ASP A 1 82 ? -47.984 13.608 12.025 1.00 40.91 82 ASP A N 1
ATOM 600 C CA . ASP A 1 82 ? -48.514 13.532 13.389 1.00 40.91 82 ASP A CA 1
ATOM 601 C C . ASP A 1 82 ? -47.879 14.638 14.238 1.00 40.91 82 ASP A C 1
ATOM 603 O O . ASP A 1 82 ? -46.669 14.865 14.214 1.00 40.91 82 ASP A O 1
ATOM 607 N N . LYS A 1 83 ? -48.748 15.390 14.919 1.00 50.81 83 LYS A N 1
ATOM 608 C CA . LYS A 1 83 ? -48.417 16.552 15.750 1.00 50.81 83 LYS A CA 1
ATOM 609 C C . LYS A 1 83 ? -47.609 16.114 16.972 1.00 50.81 83 LYS A C 1
ATOM 611 O O . LYS A 1 83 ? -48.118 15.360 17.796 1.00 50.81 83 LYS A O 1
ATOM 616 N N . VAL A 1 84 ? -46.403 16.658 17.110 1.00 44.78 84 VAL A N 1
ATOM 617 C CA . VAL A 1 84 ? -45.560 16.559 18.308 1.00 44.78 84 VAL A CA 1
ATOM 618 C C . VAL A 1 84 ? -45.479 17.937 18.969 1.00 44.78 84 VAL A C 1
ATOM 620 O O . VAL A 1 84 ? -45.339 18.951 18.284 1.00 44.78 84 VAL A O 1
ATOM 623 N N . ASP A 1 85 ? -45.632 17.949 20.293 1.00 42.09 85 ASP A N 1
ATOM 624 C CA . ASP A 1 85 ? -45.631 19.118 21.175 1.00 42.09 85 ASP A CA 1
ATOM 625 C C . ASP A 1 85 ? -44.334 19.943 21.055 1.00 42.09 85 ASP A C 1
ATOM 627 O O . ASP A 1 85 ? -43.238 19.456 21.316 1.00 42.09 85 ASP A O 1
ATOM 631 N N . THR A 1 86 ? -44.452 21.218 20.677 1.00 52.91 86 THR A N 1
ATOM 632 C CA . THR A 1 86 ? -43.333 22.057 20.202 1.00 52.91 86 THR A CA 1
ATOM 633 C C . THR A 1 86 ? -42.514 22.777 21.273 1.00 52.91 86 THR A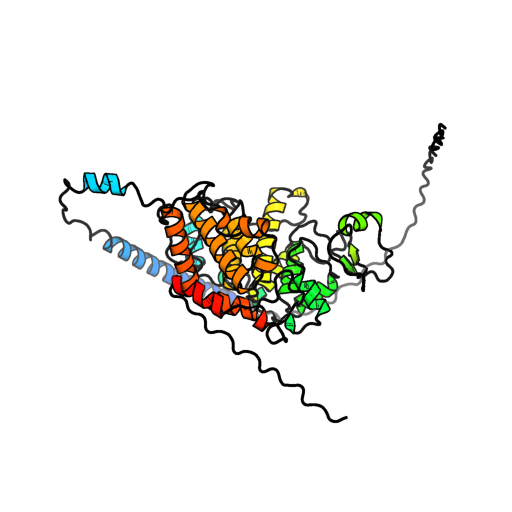 C 1
ATOM 635 O O . THR A 1 86 ? -41.508 23.401 20.938 1.00 52.91 86 THR A O 1
ATOM 638 N N . ASP A 1 87 ? -42.880 22.701 22.551 1.00 49.53 87 ASP A N 1
ATOM 639 C CA . ASP A 1 87 ? -42.385 23.706 23.506 1.00 49.53 87 ASP A CA 1
ATOM 640 C C . ASP A 1 87 ? -41.278 23.198 24.450 1.00 49.53 87 ASP A C 1
ATOM 642 O O . ASP A 1 87 ? -40.611 24.006 25.093 1.00 49.53 87 ASP A O 1
ATOM 646 N N . ASN A 1 88 ? -40.993 21.888 24.475 1.00 50.59 88 ASN A N 1
ATOM 647 C CA . ASN A 1 88 ? -39.881 21.311 25.256 1.00 50.59 88 ASN A CA 1
ATOM 648 C C . ASN A 1 88 ? -38.695 20.818 24.408 1.00 50.59 88 ASN A C 1
ATOM 650 O O . ASN A 1 88 ? -37.599 20.625 24.941 1.00 50.59 88 ASN A O 1
ATOM 654 N N . ASP A 1 89 ? -38.868 20.681 23.093 1.00 51.84 89 ASP A N 1
ATOM 655 C CA . ASP A 1 89 ? -37.808 20.199 22.204 1.00 51.84 89 ASP A CA 1
ATOM 656 C C . ASP A 1 89 ? -36.935 21.322 21.637 1.00 51.84 89 ASP A C 1
ATOM 658 O O . ASP A 1 89 ? -35.809 21.058 21.235 1.00 51.84 89 ASP A O 1
ATOM 662 N N . ALA A 1 90 ? -37.353 22.591 21.684 1.00 52.84 90 ALA A N 1
ATOM 663 C CA . ALA A 1 90 ? -36.534 23.700 21.181 1.00 52.84 90 ALA A CA 1
ATOM 664 C C . ALA A 1 90 ? -35.244 23.921 22.003 1.00 52.84 90 ALA A C 1
ATOM 666 O O . ALA A 1 90 ? -34.193 24.219 21.437 1.00 52.84 90 ALA A O 1
ATOM 667 N N . ALA A 1 91 ? -35.284 23.705 23.324 1.00 53.12 91 ALA A N 1
ATOM 668 C CA . ALA A 1 91 ? -34.101 23.805 24.188 1.00 53.12 91 ALA A CA 1
ATOM 669 C C . ALA A 1 91 ? -33.189 22.565 24.097 1.00 53.12 91 ALA A C 1
ATOM 671 O O . ALA A 1 91 ? -31.979 22.666 24.292 1.00 53.12 91 ALA A O 1
ATOM 672 N N . LYS A 1 92 ? -33.748 21.399 23.747 1.00 47.81 92 LYS A N 1
ATOM 673 C CA . LYS A 1 92 ? -32.985 20.163 23.526 1.00 47.81 92 LYS A CA 1
ATOM 674 C C . LYS A 1 92 ? -32.411 20.090 22.105 1.00 47.81 92 LYS A C 1
ATOM 676 O O . LYS A 1 92 ? -31.304 19.599 21.929 1.00 47.81 92 LYS A O 1
ATOM 681 N N . ALA A 1 93 ? -33.098 20.662 21.117 1.00 51.03 93 ALA A N 1
ATOM 682 C CA . ALA A 1 93 ? -32.650 20.788 19.732 1.00 51.03 93 ALA A CA 1
ATOM 683 C C . ALA A 1 93 ? -31.604 21.900 19.537 1.00 51.03 93 ALA A C 1
ATOM 685 O O . ALA A 1 93 ? -30.748 21.777 18.665 1.00 51.03 93 ALA A O 1
ATOM 686 N N . ALA A 1 94 ? -31.615 22.951 20.367 1.00 50.53 94 ALA A N 1
ATOM 687 C CA . ALA A 1 94 ? -30.558 23.965 20.363 1.00 50.53 94 ALA A CA 1
ATOM 688 C C . ALA A 1 94 ? -29.215 23.428 20.900 1.00 50.53 94 ALA A C 1
ATOM 690 O O . ALA A 1 94 ? -28.177 23.830 20.389 1.00 50.53 94 ALA A O 1
ATOM 691 N N . ASN A 1 95 ? -29.235 22.467 21.836 1.00 48.62 95 ASN A N 1
ATOM 692 C CA . ASN A 1 95 ? -28.037 21.745 22.298 1.00 48.62 95 ASN A CA 1
ATOM 693 C C . ASN A 1 95 ? -27.731 20.472 21.489 1.00 48.62 95 ASN A C 1
ATOM 695 O O . ASN A 1 95 ? -26.604 20.004 21.506 1.00 48.62 95 ASN A O 1
ATOM 699 N N . ALA A 1 96 ? -28.687 19.911 20.742 1.00 45.69 96 ALA A N 1
ATOM 700 C CA . ALA A 1 96 ? -28.413 18.839 19.775 1.00 45.69 96 ALA A CA 1
ATOM 701 C C . ALA A 1 96 ? -27.790 19.362 18.465 1.00 45.69 96 ALA A C 1
ATOM 703 O O . ALA A 1 96 ? -27.400 18.574 17.606 1.00 45.69 96 ALA A O 1
ATOM 704 N N . LYS A 1 97 ? -27.703 20.691 18.313 1.00 46.34 97 LYS A N 1
ATOM 705 C CA . LYS A 1 97 ? -26.932 21.361 17.262 1.00 46.34 97 LYS A CA 1
ATOM 706 C C . LYS A 1 97 ? -25.447 21.511 17.604 1.00 46.34 97 LYS A C 1
ATOM 708 O O . LYS A 1 97 ? -24.678 21.813 16.697 1.00 46.34 97 LYS A O 1
ATOM 713 N N . ASP A 1 98 ? -25.045 21.176 18.834 1.00 46.72 98 ASP A N 1
ATOM 714 C CA . ASP A 1 98 ? -23.725 20.592 19.096 1.00 46.72 98 ASP A CA 1
ATOM 715 C C . ASP A 1 98 ? -23.754 19.142 18.591 1.00 46.72 98 ASP A C 1
ATOM 717 O O . ASP A 1 98 ? -23.667 18.166 19.338 1.00 46.72 98 ASP A O 1
ATOM 721 N N . SER A 1 99 ? -23.976 19.018 17.280 1.00 46.81 99 SER A N 1
ATOM 722 C CA . SER A 1 99 ? -23.767 17.805 16.508 1.00 46.81 99 SER A CA 1
ATOM 723 C C . SER A 1 99 ? -22.427 17.244 16.934 1.00 46.81 99 SER A C 1
ATOM 725 O O . SER A 1 99 ? -21.431 17.966 16.911 1.00 46.81 99 SER A O 1
ATOM 727 N N . ASN A 1 100 ? -22.432 15.993 17.374 1.00 50.84 100 ASN A N 1
ATOM 728 C CA . ASN A 1 100 ? -21.270 15.270 17.850 1.00 50.84 100 ASN A CA 1
ATOM 729 C C . ASN A 1 100 ? -20.128 15.452 16.832 1.00 50.84 100 ASN A C 1
ATOM 731 O O . ASN A 1 100 ? -20.101 14.763 15.818 1.00 50.84 100 ASN A O 1
ATOM 735 N N . LEU A 1 101 ? -19.214 16.406 17.078 1.00 55.88 101 LEU A N 1
ATOM 736 C CA . LEU A 1 101 ? -18.151 16.847 16.147 1.00 55.88 101 LEU A CA 1
ATOM 737 C C . LEU A 1 101 ? -17.197 15.706 15.744 1.00 55.88 101 LEU A C 1
ATOM 739 O O . LEU A 1 101 ? -16.303 15.879 14.918 1.00 55.88 101 LEU A O 1
ATOM 743 N N . LEU A 1 102 ? -17.386 14.552 16.375 1.00 55.69 102 LEU A N 1
ATOM 744 C CA . LEU A 1 102 ? -16.619 13.328 16.281 1.00 55.69 102 LEU A CA 1
ATOM 745 C C . LEU A 1 102 ? -17.306 12.272 15.399 1.00 55.69 102 LEU A C 1
ATOM 747 O O . LEU A 1 102 ? -16.645 11.335 14.957 1.00 55.69 102 LEU A O 1
ATOM 751 N N . LEU A 1 103 ? -18.609 12.402 15.121 1.00 58.59 103 LEU A N 1
ATOM 752 C CA . LEU A 1 103 ? -19.323 11.509 14.209 1.00 58.59 103 LEU A CA 1
ATOM 753 C C . LEU A 1 103 ? -19.094 11.902 12.738 1.00 58.59 103 LEU A C 1
ATOM 755 O O . LEU A 1 103 ? -18.741 13.048 12.449 1.00 58.59 103 LEU A O 1
ATOM 759 N N . PRO A 1 104 ? -19.334 10.982 11.783 1.00 57.56 104 PRO A N 1
ATOM 760 C CA . PRO A 1 104 ? -19.263 11.247 10.345 1.00 57.56 104 PRO A CA 1
ATOM 761 C C . PRO A 1 104 ? -20.308 12.255 9.841 1.00 57.56 104 PRO A C 1
ATOM 763 O O . PRO A 1 104 ? -20.533 12.327 8.645 1.00 57.56 104 PRO A O 1
ATOM 766 N N . ASP A 1 105 ? -20.961 13.034 10.701 1.00 49.41 105 ASP A N 1
ATOM 767 C CA . ASP A 1 105 ? -22.061 13.930 10.324 1.00 49.41 105 ASP A CA 1
ATOM 768 C C . ASP A 1 105 ? -21.585 15.105 9.440 1.00 49.41 105 ASP A C 1
ATOM 770 O O . ASP A 1 105 ? -22.391 15.764 8.789 1.00 49.41 105 ASP A O 1
ATOM 774 N N . ASN A 1 106 ? -20.264 15.317 9.356 1.00 53.88 106 ASN A N 1
ATOM 775 C CA . ASN A 1 106 ? -19.614 16.221 8.398 1.00 53.88 106 ASN A CA 1
ATOM 776 C C . ASN A 1 106 ? -19.218 15.527 7.079 1.00 53.88 106 ASN A C 1
ATOM 778 O O . ASN A 1 106 ? -18.674 16.168 6.181 1.00 53.88 106 ASN A O 1
ATOM 782 N N . GLN A 1 107 ? -19.443 14.218 6.957 1.00 64.50 107 GLN A N 1
ATOM 783 C CA . GLN A 1 107 ? -19.238 13.482 5.720 1.00 64.50 107 GLN A CA 1
ATOM 784 C C . GLN A 1 107 ? -20.371 13.830 4.757 1.00 64.50 107 GLN A C 1
ATOM 786 O O . GLN A 1 107 ? -21.531 13.486 4.968 1.00 64.50 107 GLN A O 1
ATOM 791 N N . ILE A 1 108 ? -20.018 14.531 3.683 1.00 75.25 108 ILE A N 1
ATOM 792 C CA . ILE A 1 108 ? -20.958 14.895 2.619 1.00 75.25 108 ILE A CA 1
ATOM 793 C C . ILE A 1 108 ? -21.320 13.653 1.795 1.00 75.25 108 ILE A C 1
ATOM 795 O O . ILE A 1 108 ? -22.430 13.539 1.274 1.00 75.25 108 ILE A O 1
ATOM 799 N N . HIS A 1 109 ? -20.385 12.708 1.670 1.00 81.69 109 HIS A N 1
ATOM 800 C CA . HIS A 1 109 ? -20.615 11.483 0.920 1.00 81.69 109 HIS A CA 1
ATOM 801 C C . HIS A 1 109 ? -21.442 10.446 1.700 1.00 81.69 109 HIS A C 1
ATOM 803 O O . HIS A 1 109 ? -21.276 10.303 2.911 1.00 81.69 109 HIS A O 1
ATOM 809 N N . PRO A 1 110 ? -22.308 9.675 1.018 1.00 82.88 110 PRO A N 1
ATOM 810 C CA . PRO A 1 110 ? -23.069 8.606 1.646 1.00 82.88 110 PRO A CA 1
ATOM 811 C C . PRO A 1 110 ? -22.159 7.608 2.370 1.00 82.88 110 PRO A C 1
ATOM 813 O O . PRO A 1 110 ? -21.199 7.089 1.806 1.00 82.88 110 PRO A O 1
ATOM 816 N N . THR A 1 111 ? -22.500 7.300 3.619 1.00 81.88 111 THR A N 1
ATOM 817 C CA . THR A 1 111 ? -21.848 6.236 4.403 1.00 81.88 111 THR A CA 1
ATOM 818 C C . THR A 1 111 ? -22.354 4.843 4.020 1.00 81.88 111 THR A C 1
ATOM 820 O O . THR A 1 111 ? -21.700 3.834 4.297 1.00 81.88 111 THR A O 1
ATOM 823 N N . THR A 1 112 ? -23.518 4.780 3.363 1.00 88.75 112 THR A N 1
ATOM 824 C CA . THR A 1 112 ? -24.069 3.545 2.797 1.00 88.75 112 THR A CA 1
ATOM 825 C C . THR A 1 112 ? -23.177 3.075 1.656 1.00 88.75 112 THR A C 1
ATOM 827 O O . THR A 1 112 ? -22.837 3.859 0.773 1.00 88.75 112 THR A O 1
ATOM 830 N N . ALA A 1 113 ? -22.802 1.798 1.682 1.00 91.38 113 ALA A N 1
ATOM 831 C CA . ALA A 1 113 ? -22.037 1.191 0.606 1.00 91.38 113 ALA A CA 1
ATOM 832 C C . ALA A 1 113 ? -22.847 1.201 -0.698 1.00 91.38 113 ALA A C 1
ATOM 834 O O . ALA A 1 113 ? -24.009 0.796 -0.707 1.00 91.38 113 ALA A O 1
ATOM 835 N N . MET A 1 114 ? -22.213 1.672 -1.767 1.00 96.00 114 MET A N 1
ATOM 836 C CA . MET A 1 114 ? -22.743 1.702 -3.129 1.00 96.00 114 MET A CA 1
ATOM 837 C C . MET A 1 114 ? -21.812 0.888 -4.018 1.00 96.00 114 MET A C 1
ATOM 839 O O . MET A 1 114 ? -20.598 0.893 -3.800 1.00 96.00 114 MET A O 1
ATOM 843 N N . THR A 1 115 ? -22.353 0.246 -5.045 1.00 96.94 115 THR A N 1
ATOM 844 C CA . THR A 1 115 ? -21.536 -0.284 -6.144 1.00 96.94 115 THR A CA 1
ATOM 845 C C . THR A 1 115 ? -20.792 0.853 -6.856 1.00 96.94 115 THR A C 1
ATOM 847 O O . THR A 1 115 ? -21.142 2.030 -6.719 1.00 96.94 115 THR A O 1
ATOM 850 N N . TRP A 1 116 ? -19.757 0.526 -7.633 1.00 96.81 116 TRP A N 1
ATOM 851 C CA . TRP A 1 116 ? -19.020 1.529 -8.408 1.00 96.81 116 TRP A CA 1
ATOM 852 C C . TRP A 1 116 ? -19.927 2.306 -9.373 1.00 96.81 116 TRP A C 1
ATOM 854 O O . TRP A 1 116 ? -19.866 3.532 -9.421 1.00 96.81 116 TRP A O 1
ATOM 864 N N . ASP A 1 117 ? -20.824 1.619 -10.085 1.00 97.62 117 ASP A N 1
ATOM 865 C CA . ASP A 1 117 ? -21.749 2.259 -11.026 1.00 97.62 117 ASP A CA 1
ATOM 866 C C . ASP A 1 117 ? -22.749 3.187 -10.321 1.00 97.62 117 ASP A C 1
ATOM 868 O O . ASP A 1 117 ? -23.032 4.283 -10.811 1.00 97.62 117 ASP A O 1
ATOM 872 N N . GLU A 1 118 ? -23.265 2.785 -9.154 1.00 97.06 118 GLU A N 1
ATOM 873 C CA . GLU A 1 118 ? -24.128 3.636 -8.326 1.00 97.06 118 GLU A CA 1
ATOM 874 C C . GLU A 1 118 ? -23.376 4.865 -7.813 1.00 97.06 118 GLU A C 1
ATOM 876 O O . GLU A 1 118 ? -23.919 5.969 -7.860 1.00 97.06 118 GLU A O 1
ATOM 881 N N . TRP A 1 119 ? -22.123 4.695 -7.380 1.00 96.25 119 TRP A N 1
ATOM 882 C CA . TRP A 1 119 ? -21.265 5.797 -6.953 1.00 96.25 119 TRP A CA 1
ATOM 883 C C . TRP A 1 119 ? -20.997 6.784 -8.091 1.00 96.25 119 TRP A C 1
ATOM 885 O O . TRP A 1 119 ? -21.207 7.989 -7.938 1.00 96.25 119 TRP A O 1
ATOM 895 N N . VAL A 1 120 ? -20.594 6.277 -9.259 1.00 96.31 120 VAL A N 1
ATOM 896 C CA . VAL A 1 120 ? -20.361 7.097 -10.449 1.00 96.31 120 VAL A CA 1
ATOM 897 C C . VAL A 1 120 ? -21.641 7.828 -10.841 1.00 96.31 120 VAL A C 1
ATOM 899 O O . VAL A 1 120 ? -21.589 9.025 -11.114 1.00 96.31 120 VAL A O 1
ATOM 902 N N . ALA A 1 121 ? -22.801 7.168 -10.833 1.00 96.50 121 ALA A N 1
ATOM 903 C CA . ALA A 1 121 ? -24.079 7.805 -11.147 1.00 96.50 121 ALA A CA 1
ATOM 904 C C . ALA A 1 121 ? -24.481 8.878 -10.119 1.00 96.50 121 ALA A C 1
ATOM 906 O O . ALA A 1 121 ? -24.978 9.936 -10.511 1.00 96.50 121 ALA A O 1
ATOM 907 N N . TYR A 1 122 ? -24.256 8.618 -8.828 1.00 94.81 122 TYR A N 1
ATOM 908 C CA . TYR A 1 122 ? -24.536 9.545 -7.732 1.00 94.81 122 TYR A CA 1
ATOM 909 C C . TYR A 1 122 ? -23.678 10.808 -7.824 1.00 94.81 122 TYR A C 1
ATOM 911 O O . TYR A 1 122 ? -24.196 11.917 -7.686 1.00 94.81 122 TYR A O 1
ATOM 919 N N . ASP A 1 123 ? -22.378 10.647 -8.073 1.00 94.31 123 ASP A N 1
ATOM 920 C CA . ASP A 1 123 ? -21.415 11.731 -7.907 1.00 94.31 123 ASP A CA 1
ATOM 921 C C . ASP A 1 123 ? -21.030 12.427 -9.223 1.00 94.31 123 ASP A C 1
ATOM 923 O O . ASP A 1 123 ? -20.607 13.580 -9.197 1.00 94.31 123 ASP A O 1
ATOM 927 N N . SER A 1 124 ? -21.256 11.803 -10.389 1.00 95.31 124 SER A N 1
ATOM 928 C CA . SER A 1 124 ? -21.000 12.425 -11.705 1.00 95.31 124 SER A CA 1
ATOM 929 C C . SER A 1 124 ? -21.621 13.820 -11.874 1.00 95.31 124 SER A C 1
ATOM 931 O O . SER A 1 124 ? -20.936 14.688 -12.416 1.00 95.31 124 SER A O 1
ATOM 933 N N . PRO A 1 125 ? -22.866 14.102 -11.426 1.00 95.56 125 PRO A N 1
ATOM 934 C CA . PRO A 1 125 ? -23.447 15.443 -11.531 1.00 95.56 125 PRO A CA 1
ATOM 935 C C . PRO A 1 125 ? -22.685 16.526 -10.753 1.00 95.56 125 PRO A C 1
ATOM 937 O O . PRO A 1 125 ? -22.807 17.703 -11.086 1.00 95.56 125 PRO A O 1
ATOM 940 N N . ASN A 1 126 ? -21.907 16.141 -9.736 1.00 91.94 126 ASN A N 1
ATOM 941 C CA . ASN A 1 126 ? -21.112 17.049 -8.906 1.00 91.94 126 ASN A CA 1
ATOM 942 C C . ASN A 1 126 ? -19.670 17.215 -9.417 1.00 91.94 126 ASN A C 1
ATOM 944 O O . ASN A 1 126 ? -18.906 17.997 -8.851 1.00 91.94 126 ASN A O 1
ATOM 948 N N . ARG A 1 127 ? -19.282 16.483 -10.469 1.00 91.69 127 ARG A N 1
ATOM 949 C CA . ARG A 1 127 ? -17.919 16.463 -11.011 1.00 91.69 127 ARG A CA 1
ATOM 950 C C . ARG A 1 127 ? -17.817 17.362 -12.243 1.00 91.69 127 ARG A C 1
ATOM 952 O O . ARG A 1 127 ? -18.633 17.276 -13.158 1.00 91.69 127 ARG A O 1
ATOM 959 N N . ASN A 1 128 ? -16.763 18.175 -12.313 1.00 90.31 128 ASN A N 1
ATOM 960 C CA . ASN A 1 128 ? -16.443 19.003 -13.482 1.00 90.31 128 ASN A CA 1
ATOM 961 C C . ASN A 1 128 ? -15.022 18.722 -13.998 1.00 90.31 128 ASN A C 1
ATOM 963 O O . ASN A 1 128 ? -14.206 19.626 -14.160 1.00 90.31 128 ASN A O 1
ATOM 967 N N . GLY A 1 129 ? -14.725 17.441 -14.226 1.00 91.00 129 GLY A N 1
ATOM 968 C CA . GLY A 1 129 ? -13.384 16.971 -14.570 1.00 91.00 129 GLY A CA 1
ATOM 969 C C . GLY A 1 129 ? -12.601 16.490 -13.350 1.00 91.00 129 GLY A C 1
ATOM 970 O O . GLY A 1 129 ? -13.191 16.099 -12.345 1.00 91.00 129 GLY A O 1
ATOM 971 N N . PHE A 1 130 ? -11.280 16.454 -13.492 1.00 89.69 130 PHE A N 1
ATOM 972 C CA . PHE A 1 130 ? -10.351 16.047 -12.443 1.00 89.69 130 PHE A CA 1
ATOM 973 C C . PHE A 1 130 ? -10.104 17.200 -11.456 1.00 89.69 130 PHE A C 1
ATOM 975 O O . PHE A 1 130 ? -9.938 18.343 -11.883 1.00 89.69 130 PHE A O 1
ATOM 982 N N . GLU A 1 131 ? -10.111 16.899 -10.155 1.00 87.00 131 GLU A N 1
ATOM 983 C CA . GLU A 1 131 ? -9.913 17.865 -9.067 1.00 87.00 131 GLU A CA 1
ATOM 984 C C . GLU A 1 131 ? -9.099 17.228 -7.924 1.00 87.00 131 GLU A C 1
ATOM 986 O O . GLU A 1 131 ? -9.575 16.313 -7.248 1.00 87.00 131 GLU A O 1
ATOM 991 N N . ASP A 1 132 ? -7.894 17.752 -7.679 1.00 77.56 132 ASP A N 1
ATOM 992 C CA . ASP A 1 132 ? -6.865 17.166 -6.796 1.00 77.56 132 ASP A CA 1
ATOM 993 C C . ASP A 1 132 ? -7.249 17.100 -5.312 1.00 77.56 132 ASP A C 1
ATOM 995 O O . ASP A 1 132 ? -6.614 16.421 -4.508 1.00 77.56 132 ASP A O 1
ATOM 999 N N . PHE A 1 133 ? -8.317 17.802 -4.939 1.00 80.06 133 PHE A N 1
ATOM 1000 C CA . PHE A 1 133 ? -8.807 17.906 -3.569 1.00 80.06 133 PHE A CA 1
ATOM 1001 C C . PHE A 1 133 ? -10.290 17.570 -3.456 1.00 80.06 133 PHE A C 1
ATOM 1003 O O . PHE A 1 133 ? -10.925 17.955 -2.475 1.00 80.06 133 PHE A O 1
ATOM 1010 N N . TYR A 1 134 ? -10.850 16.834 -4.424 1.00 82.25 134 TYR A N 1
ATOM 1011 C CA . TYR A 1 134 ? -12.290 16.577 -4.471 1.00 82.25 134 TYR A CA 1
ATOM 1012 C C . TYR A 1 134 ? -12.847 15.997 -3.161 1.00 82.25 134 TYR A C 1
ATOM 1014 O O . TYR A 1 134 ? -13.926 16.401 -2.726 1.00 82.25 134 TYR A O 1
ATOM 1022 N N . HIS A 1 135 ? -12.107 15.083 -2.524 1.00 80.12 135 HIS A N 1
ATOM 1023 C CA . HIS A 1 135 ? -12.503 14.426 -1.273 1.00 80.12 135 HIS A CA 1
ATOM 1024 C C . HIS A 1 135 ? -12.131 15.208 -0.004 1.00 80.12 135 HIS A C 1
ATOM 1026 O O . HIS A 1 135 ? -12.582 14.849 1.089 1.00 80.12 135 HIS A O 1
ATOM 1032 N N . SER A 1 136 ? -11.348 16.286 -0.125 1.00 74.81 136 SER A N 1
ATOM 1033 C CA . SER A 1 136 ? -10.963 17.123 1.013 1.00 74.81 136 SER A CA 1
ATOM 1034 C C . SER A 1 136 ? -12.215 17.692 1.680 1.00 74.81 136 SER A C 1
ATOM 1036 O O . SER A 1 136 ? -13.018 18.386 1.058 1.00 74.81 136 SER A O 1
ATOM 1038 N N . GLY A 1 137 ? -12.437 17.316 2.941 1.00 68.31 137 GLY A N 1
ATOM 1039 C CA . GLY A 1 137 ? -13.616 17.719 3.714 1.00 68.31 137 GLY A CA 1
ATOM 1040 C C . GLY A 1 137 ? -14.950 17.064 3.317 1.00 68.31 137 GLY A C 1
ATOM 1041 O O . GLY A 1 137 ? -15.932 17.272 4.021 1.00 68.31 137 GLY A O 1
ATOM 1042 N N . LYS A 1 138 ? -15.017 16.246 2.254 1.00 73.25 138 LYS A N 1
ATOM 1043 C CA . LYS A 1 138 ? -16.246 15.516 1.860 1.00 73.25 138 LYS A CA 1
ATOM 1044 C C . LYS A 1 138 ? -16.305 14.086 2.410 1.00 73.25 138 LYS A C 1
ATOM 1046 O O . LYS A 1 138 ? -17.370 13.462 2.416 1.00 73.25 138 LYS A O 1
ATOM 1051 N N . GLY A 1 139 ? -15.165 13.593 2.895 1.00 76.50 139 GLY A N 1
ATOM 1052 C CA . GLY A 1 139 ? -14.946 12.224 3.352 1.00 76.50 139 GLY A CA 1
ATOM 1053 C C . GLY A 1 139 ? -14.758 11.242 2.198 1.00 76.50 139 GLY A C 1
ATOM 1054 O O . GLY A 1 139 ? -14.473 11.640 1.068 1.00 76.50 139 GLY A O 1
ATOM 1055 N N . TYR A 1 140 ? -14.893 9.949 2.491 1.00 81.38 140 TYR A N 1
ATOM 1056 C CA . TYR A 1 140 ? -14.535 8.877 1.561 1.00 81.38 140 TYR A CA 1
ATOM 1057 C C . TYR A 1 140 ? -15.738 8.036 1.144 1.00 81.38 140 TYR A C 1
ATOM 1059 O O . TYR A 1 140 ? -16.605 7.778 1.980 1.00 81.38 140 TYR A O 1
ATOM 1067 N N . PRO A 1 141 ? -15.793 7.565 -0.114 1.00 87.81 141 PRO A N 1
ATOM 1068 C CA . PRO A 1 141 ? -16.770 6.562 -0.506 1.00 87.81 141 PRO A CA 1
ATOM 1069 C C . PRO A 1 141 ? -16.580 5.290 0.326 1.00 87.81 141 PRO A C 1
ATOM 1071 O O . PRO A 1 141 ? -15.462 4.917 0.687 1.00 87.81 141 PRO A O 1
ATOM 1074 N N . ASN A 1 142 ? -17.678 4.603 0.623 1.00 89.94 142 ASN A N 1
ATOM 1075 C CA . ASN A 1 142 ? -17.616 3.283 1.232 1.00 89.94 142 ASN A CA 1
ATOM 1076 C C . ASN A 1 142 ? -17.352 2.231 0.142 1.00 89.94 142 ASN A C 1
ATOM 1078 O O . ASN A 1 142 ? -18.265 1.828 -0.576 1.00 89.94 142 ASN A O 1
ATOM 1082 N N . PHE A 1 143 ? -16.100 1.782 0.051 1.00 93.12 143 PHE A N 1
ATOM 1083 C CA . PHE A 1 143 ? -15.607 0.861 -0.979 1.00 93.12 143 PHE A CA 1
ATOM 1084 C C . PHE A 1 143 ? -16.021 -0.607 -0.796 1.00 93.12 143 PHE A C 1
ATOM 1086 O O . PHE A 1 143 ? -15.651 -1.443 -1.613 1.00 93.12 143 PHE A O 1
ATOM 1093 N N . SER A 1 144 ? -16.761 -0.960 0.261 1.00 91.75 144 SER A N 1
ATOM 1094 C CA . SER A 1 144 ? -17.040 -2.368 0.609 1.00 91.75 144 SER A CA 1
ATOM 1095 C C . SER A 1 144 ? -17.853 -3.150 -0.432 1.00 91.75 144 SER A C 1
ATOM 1097 O O . SER A 1 144 ? -17.890 -4.376 -0.373 1.00 91.75 144 SER A O 1
ATOM 1099 N N . GLN A 1 145 ? -18.497 -2.464 -1.381 1.00 96.06 145 GLN A N 1
ATOM 1100 C CA . GLN A 1 145 ? -19.201 -3.082 -2.512 1.00 96.06 145 GLN A CA 1
ATOM 1101 C C . GLN A 1 145 ? -18.442 -2.977 -3.842 1.00 96.06 145 GLN A C 1
ATOM 1103 O O . GLN A 1 145 ? -18.976 -3.379 -4.872 1.00 96.06 145 GLN A O 1
ATOM 1108 N N . TRP A 1 146 ? -17.231 -2.420 -3.847 1.00 97.12 146 TRP A N 1
ATOM 1109 C CA . TRP A 1 146 ? -16.422 -2.293 -5.056 1.00 97.12 146 TRP A CA 1
ATOM 1110 C C . TRP A 1 146 ? -15.499 -3.495 -5.193 1.00 97.12 146 TRP A C 1
ATOM 1112 O O . TRP A 1 146 ? -14.903 -3.976 -4.227 1.00 97.12 146 TRP A O 1
ATOM 1122 N N . THR A 1 147 ? -15.334 -3.944 -6.424 1.00 97.25 147 THR A N 1
ATOM 1123 C CA . THR A 1 147 ? -14.443 -5.029 -6.812 1.00 97.25 147 THR A CA 1
ATOM 1124 C C . THR A 1 147 ? -13.312 -4.495 -7.688 1.00 97.25 147 THR A C 1
ATOM 1126 O O . THR A 1 147 ? -13.468 -3.460 -8.344 1.00 97.25 147 THR A O 1
ATOM 1129 N N . PRO A 1 148 ? -12.167 -5.194 -7.762 1.00 97.38 148 PRO A N 1
ATOM 1130 C CA . PRO A 1 148 ? -11.088 -4.811 -8.666 1.00 97.38 148 PRO A CA 1
ATOM 1131 C C . PRO A 1 148 ? -11.544 -4.620 -10.118 1.00 97.38 148 PRO A C 1
ATOM 1133 O O . PRO A 1 148 ? -11.048 -3.732 -10.809 1.00 97.38 148 PRO A O 1
ATOM 1136 N N . GLN A 1 149 ? -12.494 -5.440 -10.575 1.00 97.56 149 GLN A N 1
ATOM 1137 C CA . GLN A 1 149 ? -13.032 -5.429 -11.935 1.00 97.56 149 GLN A CA 1
ATOM 1138 C C . GLN A 1 149 ? -13.858 -4.178 -12.243 1.00 97.56 149 GLN A C 1
ATOM 1140 O O . GLN A 1 149 ? -14.000 -3.827 -13.411 1.00 97.56 149 GLN A O 1
ATOM 1145 N N . ASP A 1 150 ? -14.372 -3.495 -11.220 1.00 97.06 150 ASP A N 1
ATOM 1146 C CA . ASP A 1 150 ? -15.115 -2.249 -11.404 1.00 97.06 150 ASP A CA 1
ATOM 1147 C C . ASP A 1 150 ? -14.188 -1.081 -11.778 1.00 97.06 150 ASP A C 1
ATOM 1149 O O . ASP A 1 150 ? -14.585 -0.150 -12.480 1.00 97.06 150 ASP A O 1
ATOM 1153 N N . VAL A 1 151 ? -12.933 -1.123 -11.314 1.00 96.75 151 VAL A N 1
ATOM 1154 C CA . VAL A 1 151 ? -11.991 0.006 -11.399 1.00 96.75 151 VAL A CA 1
ATOM 1155 C C . VAL A 1 151 ? -10.781 -0.245 -12.299 1.00 96.75 151 VAL A C 1
ATOM 1157 O O . VAL A 1 151 ? -10.076 0.711 -12.637 1.00 96.75 151 VAL A O 1
ATOM 1160 N N . LEU A 1 152 ? -10.526 -1.495 -12.699 1.00 97.19 152 LEU A N 1
ATOM 1161 C CA . LEU A 1 152 ? -9.447 -1.867 -13.616 1.00 97.19 152 LEU A CA 1
ATOM 1162 C C . LEU A 1 152 ? -9.965 -2.427 -14.945 1.00 97.19 152 LEU A C 1
ATOM 1164 O O . LEU A 1 152 ? -11.036 -3.029 -14.991 1.00 97.19 152 LEU A O 1
ATOM 1168 N N . PRO A 1 153 ? -9.185 -2.286 -16.033 1.00 97.00 153 PRO A N 1
ATOM 1169 C CA . PRO A 1 153 ? -9.497 -2.930 -17.305 1.00 97.00 153 PRO A CA 1
ATOM 1170 C C . PRO A 1 153 ? -9.566 -4.463 -17.183 1.00 97.00 153 PRO A C 1
ATOM 1172 O O . PRO A 1 153 ? -8.792 -5.072 -16.449 1.00 97.00 153 PRO A O 1
ATOM 1175 N N . ALA A 1 154 ? -10.465 -5.115 -17.921 1.00 97.38 154 ALA A N 1
ATOM 1176 C CA . ALA A 1 154 ? -10.676 -6.562 -17.805 1.00 97.38 154 ALA A CA 1
ATOM 1177 C C . ALA A 1 154 ? -9.434 -7.389 -18.195 1.00 97.38 154 ALA A C 1
ATOM 1179 O O . ALA A 1 154 ? -9.204 -8.467 -17.648 1.00 97.38 154 ALA A O 1
ATOM 1180 N N . GLU A 1 155 ? -8.620 -6.884 -19.123 1.00 96.81 155 GLU A N 1
ATOM 1181 C CA . GLU A 1 155 ? -7.422 -7.553 -19.626 1.00 96.81 155 GLU A CA 1
ATOM 1182 C C . GLU A 1 155 ? -6.378 -7.831 -18.538 1.00 96.81 155 GLU A C 1
ATOM 1184 O O . GLU A 1 155 ? -5.693 -8.850 -18.608 1.00 96.81 155 GLU A O 1
ATOM 1189 N N . VAL A 1 156 ? -6.295 -7.003 -17.489 1.00 96.88 156 VAL A N 1
ATOM 1190 C CA . VAL A 1 156 ? -5.249 -7.162 -16.467 1.00 96.88 156 VAL A CA 1
ATOM 1191 C C . VAL A 1 156 ? -5.461 -8.380 -15.560 1.00 96.88 156 VAL A C 1
ATOM 1193 O O . VAL A 1 156 ? -4.513 -8.827 -14.916 1.00 96.88 156 VAL A O 1
ATOM 1196 N N . PHE A 1 157 ? -6.671 -8.949 -15.553 1.00 96.56 157 PHE A N 1
ATOM 1197 C CA . PHE A 1 157 ? -7.037 -10.142 -14.780 1.00 96.56 157 PHE A CA 1
ATOM 1198 C C . PHE A 1 157 ? -6.766 -11.460 -15.518 1.00 96.56 157 PHE A C 1
ATOM 1200 O O . PHE A 1 157 ? -6.855 -12.530 -14.922 1.00 96.56 157 PHE A O 1
ATOM 1207 N N . GLY A 1 158 ? -6.456 -11.411 -16.819 1.00 95.31 158 GLY A N 1
ATOM 1208 C CA . GLY A 1 158 ? -6.230 -12.606 -17.642 1.00 95.31 158 GLY A CA 1
ATOM 1209 C C . GLY A 1 158 ? -4.834 -13.222 -17.509 1.00 95.31 158 GLY A C 1
ATOM 1210 O O . GLY A 1 158 ? -4.531 -14.200 -18.192 1.00 95.31 158 GLY A O 1
ATOM 1211 N N . HIS A 1 159 ? -3.969 -12.642 -16.678 1.00 93.00 159 HIS A N 1
ATOM 1212 C CA . HIS A 1 159 ? -2.555 -12.997 -16.593 1.00 93.00 159 HIS A CA 1
ATOM 1213 C C . HIS A 1 159 ? -2.255 -13.949 -15.428 1.00 93.00 159 HIS A C 1
ATOM 1215 O O . HIS A 1 159 ? -2.944 -13.909 -14.409 1.00 93.00 159 HIS A O 1
ATOM 1221 N N . PRO A 1 160 ? -1.212 -14.794 -15.540 1.00 92.94 160 PRO A N 1
ATOM 1222 C CA . PRO A 1 160 ? -0.777 -15.619 -14.423 1.00 92.94 160 PRO A CA 1
ATOM 1223 C C . PRO A 1 160 ? -0.251 -14.749 -13.276 1.00 92.94 160 PRO A C 1
ATOM 1225 O O . PRO A 1 160 ? 0.363 -13.703 -13.507 1.00 92.94 160 PRO A O 1
ATOM 1228 N N . TYR A 1 161 ? -0.439 -15.241 -12.053 1.00 94.44 161 TYR A N 1
ATOM 1229 C CA . TYR A 1 161 ? 0.135 -14.681 -10.835 1.00 94.44 161 TYR A CA 1
ATOM 1230 C C . TYR A 1 161 ? 1.006 -15.739 -10.166 1.00 94.44 161 TYR A C 1
ATOM 1232 O O . TYR A 1 161 ? 0.570 -16.875 -9.980 1.00 94.44 161 TYR A O 1
ATOM 1240 N N . ARG A 1 162 ? 2.248 -15.374 -9.848 1.00 95.19 162 ARG A N 1
ATOM 1241 C CA . ARG A 1 162 ? 3.236 -16.259 -9.222 1.00 95.19 162 ARG A CA 1
ATOM 1242 C C . ARG A 1 162 ? 3.721 -15.663 -7.916 1.00 95.19 162 ARG A C 1
ATOM 1244 O O . ARG A 1 162 ? 3.897 -14.448 -7.814 1.00 95.19 162 ARG A O 1
ATOM 1251 N N . ASP A 1 163 ? 3.971 -16.527 -6.941 1.00 91.31 163 ASP A N 1
ATOM 1252 C CA . ASP A 1 163 ? 4.503 -16.112 -5.648 1.00 91.31 163 ASP A CA 1
ATOM 1253 C C . ASP A 1 163 ? 6.004 -15.832 -5.786 1.00 91.31 163 ASP A C 1
ATOM 1255 O O . ASP A 1 163 ? 6.770 -16.683 -6.250 1.00 91.31 163 ASP A O 1
ATOM 1259 N N . SER A 1 164 ? 6.462 -14.649 -5.362 1.00 91.31 164 SER A N 1
ATOM 1260 C CA . SER A 1 164 ? 7.889 -14.322 -5.380 1.00 91.31 164 SER A CA 1
ATOM 1261 C C . SER A 1 164 ? 8.728 -15.311 -4.567 1.00 91.31 164 SER A C 1
ATOM 1263 O O . SER A 1 164 ? 9.918 -15.459 -4.835 1.00 91.31 164 SER A O 1
ATOM 1265 N N . CYS A 1 165 ? 8.141 -16.057 -3.633 1.00 91.00 165 CYS A N 1
ATOM 1266 C CA . CYS A 1 165 ? 8.786 -17.148 -2.908 1.00 91.00 165 CYS A CA 1
ATOM 1267 C C . CYS A 1 165 ? 9.279 -18.308 -3.783 1.00 91.00 165 CYS A C 1
ATOM 1269 O O . CYS A 1 165 ? 10.212 -19.003 -3.376 1.00 91.00 165 CYS A O 1
ATOM 1271 N N . GLU A 1 166 ? 8.776 -18.441 -5.012 1.00 93.50 166 GLU A N 1
ATOM 1272 C CA . GLU A 1 166 ? 9.300 -19.369 -6.022 1.00 93.50 166 GLU A CA 1
ATOM 1273 C C . GLU A 1 166 ? 10.670 -18.945 -6.581 1.00 93.50 166 GLU A C 1
ATOM 1275 O O . GLU A 1 166 ? 11.400 -19.760 -7.147 1.00 93.50 166 GLU A O 1
ATOM 1280 N N . LEU A 1 167 ? 11.036 -17.666 -6.450 1.00 93.69 167 LEU A N 1
ATOM 1281 C CA . LEU A 1 167 ? 12.263 -17.130 -7.034 1.00 93.69 167 LEU A CA 1
ATOM 1282 C C . LEU A 1 167 ? 13.505 -17.492 -6.205 1.00 93.69 167 LEU A C 1
ATOM 1284 O O . LEU A 1 167 ? 13.422 -17.791 -5.012 1.00 93.69 167 LEU A O 1
ATOM 1288 N N . PRO A 1 168 ? 14.712 -17.394 -6.778 1.00 91.94 168 PRO A N 1
ATOM 1289 C CA . PRO A 1 168 ? 15.944 -17.410 -5.999 1.00 91.94 168 PRO A CA 1
ATOM 1290 C C . PRO A 1 168 ? 15.994 -16.275 -4.958 1.00 91.94 168 PRO A C 1
ATOM 1292 O O . PRO A 1 168 ? 15.528 -15.157 -5.199 1.00 91.94 168 PRO A O 1
ATOM 1295 N N . LYS A 1 169 ? 16.601 -16.538 -3.791 1.00 86.06 169 LYS A N 1
ATOM 1296 C CA . LYS A 1 169 ? 16.662 -15.595 -2.653 1.00 86.06 169 LYS A CA 1
ATOM 1297 C C . LYS A 1 169 ? 17.244 -14.223 -3.021 1.00 86.06 169 LYS A C 1
ATOM 1299 O O . LYS A 1 169 ? 16.806 -13.208 -2.475 1.00 86.06 169 LYS A O 1
ATOM 1304 N N . ASN A 1 170 ? 18.225 -14.173 -3.921 1.00 83.81 170 ASN A N 1
ATOM 1305 C CA . ASN A 1 170 ? 18.819 -12.927 -4.412 1.00 83.81 170 ASN A CA 1
ATOM 1306 C C . ASN A 1 170 ? 17.814 -12.112 -5.242 1.00 83.81 170 ASN A C 1
ATOM 1308 O O . ASN A 1 170 ? 17.633 -10.933 -4.956 1.00 83.81 170 ASN A O 1
ATOM 1312 N N . ILE A 1 171 ? 17.095 -12.731 -6.185 1.00 89.06 171 ILE A N 1
ATOM 1313 C CA . ILE A 1 171 ? 16.081 -12.044 -7.004 1.00 89.06 171 ILE A CA 1
ATOM 1314 C C . ILE A 1 171 ? 14.948 -11.516 -6.126 1.00 89.06 171 ILE A C 1
ATOM 1316 O O . ILE A 1 171 ? 14.649 -10.323 -6.165 1.00 89.06 171 ILE A O 1
ATOM 1320 N N . ARG A 1 172 ? 14.407 -12.355 -5.229 1.00 87.25 172 ARG A N 1
ATOM 1321 C CA . ARG A 1 172 ? 13.436 -11.911 -4.211 1.00 87.25 172 ARG A CA 1
ATOM 1322 C C . ARG A 1 172 ? 13.944 -10.714 -3.429 1.00 87.25 172 ARG A C 1
ATOM 1324 O O . ARG A 1 172 ? 13.217 -9.764 -3.164 1.00 87.25 172 ARG A O 1
ATOM 1331 N N . SER A 1 173 ? 15.212 -10.764 -3.029 1.00 81.69 173 SER A N 1
ATOM 1332 C CA . SER A 1 173 ? 15.826 -9.705 -2.243 1.00 81.69 173 SER A CA 1
ATOM 1333 C C . SER A 1 173 ? 15.864 -8.370 -2.976 1.00 81.69 173 SER A C 1
ATOM 1335 O O . SER A 1 173 ? 15.719 -7.359 -2.286 1.00 81.69 173 SER A O 1
ATOM 1337 N N . TYR A 1 174 ? 16.045 -8.369 -4.298 1.00 84.06 174 TYR A N 1
ATOM 1338 C CA . TYR A 1 174 ? 15.968 -7.173 -5.136 1.00 84.06 174 TYR A CA 1
ATOM 1339 C C . TYR A 1 174 ? 14.529 -6.681 -5.290 1.00 84.06 174 TYR A C 1
ATOM 1341 O O . TYR A 1 174 ? 14.268 -5.524 -4.970 1.00 84.06 174 TYR A O 1
ATOM 1349 N N . LEU A 1 175 ? 13.590 -7.567 -5.648 1.00 86.62 175 LEU A N 1
ATOM 1350 C CA . LEU A 1 175 ? 12.169 -7.214 -5.795 1.00 86.62 175 LEU A CA 1
ATOM 1351 C C . LEU A 1 175 ? 11.551 -6.632 -4.508 1.00 86.62 175 LEU A C 1
ATOM 1353 O O . LEU A 1 175 ? 10.572 -5.899 -4.551 1.00 86.62 175 LEU A O 1
ATOM 1357 N N . ARG A 1 176 ? 12.141 -6.929 -3.344 1.00 78.00 176 ARG A N 1
ATOM 1358 C CA . ARG A 1 176 ? 11.693 -6.446 -2.025 1.00 78.00 176 ARG A CA 1
ATOM 1359 C C . ARG A 1 176 ? 12.332 -5.131 -1.566 1.00 78.00 176 ARG A C 1
ATOM 1361 O O . ARG A 1 176 ? 11.957 -4.612 -0.521 1.00 78.00 176 ARG A O 1
ATOM 1368 N N . ARG A 1 177 ? 13.340 -4.592 -2.263 1.00 73.25 177 ARG A N 1
ATOM 1369 C CA . ARG A 1 177 ? 14.001 -3.318 -1.873 1.00 73.25 177 ARG A CA 1
ATOM 1370 C C . ARG A 1 177 ? 13.213 -2.067 -2.292 1.00 73.25 177 ARG A C 1
ATOM 1372 O O . ARG A 1 177 ? 13.623 -0.949 -1.993 1.00 73.25 177 ARG A O 1
ATOM 1379 N N . THR A 1 178 ? 12.070 -2.271 -2.925 1.00 59.69 178 THR A N 1
ATOM 1380 C CA . THR A 1 178 ? 11.358 -1.361 -3.831 1.00 59.69 178 THR A CA 1
ATOM 1381 C C . THR A 1 178 ? 10.577 -0.256 -3.157 1.00 59.69 178 THR A C 1
ATOM 1383 O O . THR A 1 178 ? 9.899 0.520 -3.816 1.00 59.69 178 THR A O 1
ATOM 1386 N N . SER A 1 179 ? 10.741 -0.098 -1.849 1.00 54.31 179 SER A N 1
ATOM 1387 C CA . SER A 1 179 ? 10.192 1.052 -1.151 1.00 54.31 179 SER A CA 1
ATOM 1388 C C . SER A 1 179 ? 10.934 2.371 -1.412 1.00 54.31 179 SER A C 1
ATOM 1390 O O . SER A 1 179 ? 10.682 3.363 -0.732 1.00 54.31 179 SER A O 1
ATOM 1392 N N . HIS A 1 180 ? 11.864 2.387 -2.372 1.00 56.78 180 HIS A N 1
ATOM 1393 C CA . HIS A 1 180 ? 12.619 3.563 -2.795 1.00 56.78 180 HIS A CA 1
ATOM 1394 C C . HIS A 1 180 ? 12.374 3.776 -4.283 1.00 56.78 180 HIS A C 1
ATOM 1396 O O . HIS A 1 180 ? 12.227 2.817 -5.033 1.00 56.78 180 HIS A O 1
ATOM 1402 N N . SER A 1 181 ? 12.387 5.037 -4.697 1.00 61.69 181 SER A N 1
ATOM 1403 C CA . SER A 1 181 ? 12.275 5.561 -6.065 1.00 61.69 181 SER A CA 1
ATOM 1404 C C . SER A 1 181 ? 13.289 5.009 -7.087 1.00 61.69 181 SER A C 1
ATOM 1406 O O . SER A 1 181 ? 13.422 5.569 -8.172 1.00 61.69 181 SER A O 1
ATOM 1408 N N . HIS A 1 182 ? 14.030 3.950 -6.757 1.00 69.56 182 HIS A N 1
ATOM 1409 C CA . HIS A 1 182 ? 15.120 3.402 -7.550 1.00 69.56 182 HIS A CA 1
ATOM 1410 C C . HIS A 1 182 ? 14.927 1.899 -7.759 1.00 69.56 182 HIS A C 1
ATOM 1412 O O . HIS A 1 182 ? 14.821 1.118 -6.811 1.00 69.56 182 HIS A O 1
ATOM 1418 N N . VAL A 1 183 ? 14.880 1.507 -9.030 1.00 76.06 183 VAL A N 1
ATOM 1419 C CA . VAL A 1 183 ? 14.873 0.112 -9.464 1.00 76.06 183 VAL A CA 1
ATOM 1420 C C . VAL A 1 183 ? 16.317 -0.311 -9.706 1.00 76.06 183 VAL A C 1
ATOM 1422 O O . VAL A 1 183 ? 16.865 -0.063 -10.772 1.00 76.06 183 VAL A O 1
ATOM 1425 N N . ASP A 1 184 ? 16.929 -0.976 -8.729 1.00 80.06 184 ASP A N 1
ATOM 1426 C CA . ASP A 1 184 ? 18.297 -1.506 -8.845 1.00 80.06 184 ASP A CA 1
ATOM 1427 C C . ASP A 1 184 ? 18.310 -2.878 -9.551 1.00 80.06 184 ASP A C 1
ATOM 1429 O O . ASP A 1 184 ? 18.854 -3.861 -9.042 1.00 80.06 184 ASP A O 1
ATOM 1433 N N . MET A 1 185 ? 17.641 -2.980 -10.701 1.00 89.25 185 MET A N 1
ATOM 1434 C CA . MET A 1 185 ? 17.552 -4.203 -11.501 1.00 89.25 185 MET A CA 1
ATOM 1435 C C . MET A 1 185 ? 17.616 -3.863 -12.990 1.00 89.25 185 MET A C 1
ATOM 1437 O O . MET A 1 185 ? 17.123 -2.823 -13.422 1.00 89.25 185 MET A O 1
ATOM 1441 N N . ASP A 1 186 ? 18.213 -4.762 -13.771 1.00 92.50 186 ASP A N 1
ATOM 1442 C CA . ASP A 1 186 ? 18.126 -4.724 -15.227 1.00 92.50 186 ASP A CA 1
ATOM 1443 C C . ASP A 1 186 ? 16.651 -4.749 -15.672 1.00 92.50 186 ASP A C 1
ATOM 1445 O O . ASP A 1 186 ? 15.882 -5.634 -15.288 1.00 92.50 186 ASP A O 1
ATOM 1449 N N . VAL A 1 187 ? 16.248 -3.761 -16.471 1.00 95.25 187 VAL A N 1
ATOM 1450 C CA . VAL A 1 187 ? 14.850 -3.549 -16.863 1.00 95.25 187 VAL A CA 1
ATOM 1451 C C . VAL A 1 187 ? 14.289 -4.711 -17.684 1.00 95.25 187 VAL A C 1
ATOM 1453 O O . VAL A 1 187 ? 13.103 -5.010 -17.576 1.00 95.25 187 VAL A O 1
ATOM 1456 N N . TYR A 1 188 ? 15.117 -5.413 -18.461 1.00 96.38 188 TYR A N 1
ATOM 1457 C CA . TYR A 1 188 ? 14.677 -6.568 -19.245 1.00 96.38 188 TYR A CA 1
ATOM 1458 C C . TYR A 1 188 ? 14.464 -7.79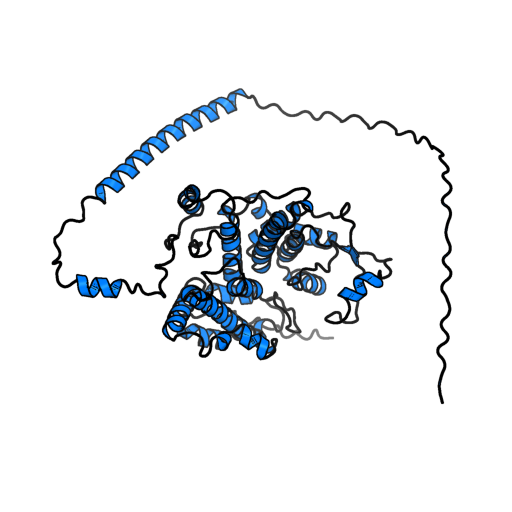4 -18.361 1.00 96.38 188 TYR A C 1
ATOM 1460 O O . TYR A 1 188 ? 13.488 -8.515 -18.543 1.00 96.38 188 TYR A O 1
ATOM 1468 N N . THR A 1 189 ? 15.319 -7.983 -17.356 1.00 95.62 189 THR A N 1
ATOM 1469 C CA . THR A 1 189 ? 15.102 -8.989 -16.306 1.00 95.62 189 THR A CA 1
ATOM 1470 C C . THR A 1 189 ? 13.800 -8.711 -15.560 1.00 95.62 189 THR A C 1
ATOM 1472 O O . THR A 1 189 ? 13.020 -9.624 -15.298 1.00 95.62 189 THR A O 1
ATOM 1475 N N . LEU A 1 190 ? 13.534 -7.442 -15.244 1.00 96.06 190 LEU A N 1
ATOM 1476 C CA . LEU A 1 190 ? 12.310 -7.056 -14.557 1.00 96.06 190 LEU A CA 1
ATOM 1477 C C . LEU A 1 190 ? 11.058 -7.284 -15.419 1.00 96.06 190 LEU A C 1
ATOM 1479 O O . LEU A 1 190 ? 10.062 -7.794 -14.911 1.00 96.06 190 LEU A O 1
ATOM 1483 N N . LEU A 1 191 ? 11.118 -6.951 -16.713 1.00 97.50 191 LEU A N 1
ATOM 1484 C CA . LEU A 1 191 ? 10.052 -7.226 -17.681 1.00 97.50 191 LEU A CA 1
ATOM 1485 C C . LEU A 1 191 ? 9.772 -8.725 -17.818 1.00 97.50 191 LEU A C 1
ATOM 1487 O O . LEU A 1 191 ? 8.611 -9.121 -17.807 1.00 97.50 191 LEU A O 1
ATOM 1491 N N . ASP A 1 192 ? 10.813 -9.555 -17.889 1.00 97.69 192 ASP A N 1
ATOM 1492 C CA . ASP A 1 192 ? 10.669 -11.012 -17.956 1.00 97.69 192 ASP A CA 1
ATOM 1493 C C . ASP A 1 192 ? 9.971 -11.570 -16.702 1.00 97.69 192 ASP A C 1
ATOM 1495 O O . ASP A 1 192 ? 8.998 -12.316 -16.802 1.00 97.69 192 ASP A O 1
ATOM 1499 N N . LEU A 1 193 ? 10.383 -11.134 -15.506 1.00 97.12 193 LEU A N 1
ATOM 1500 C CA . LEU A 1 193 ? 9.724 -11.512 -14.251 1.00 97.12 193 LEU A CA 1
ATOM 1501 C C . LEU A 1 193 ? 8.265 -11.026 -14.193 1.00 97.12 193 LEU A C 1
ATOM 1503 O O . LEU A 1 193 ? 7.367 -11.760 -13.773 1.00 97.12 193 LEU A O 1
ATOM 1507 N N . ALA A 1 194 ? 8.006 -9.792 -14.618 1.00 97.12 194 ALA A N 1
ATOM 1508 C CA . ALA A 1 194 ? 6.658 -9.247 -14.636 1.00 97.12 194 ALA A CA 1
ATOM 1509 C C . ALA A 1 194 ? 5.748 -10.028 -15.594 1.00 97.12 194 ALA A C 1
ATOM 1511 O O . ALA A 1 194 ? 4.605 -10.336 -15.238 1.00 97.12 194 ALA A O 1
ATOM 1512 N N . GLU A 1 195 ? 6.264 -10.412 -16.763 1.00 97.62 195 GLU A N 1
ATOM 1513 C CA . GLU A 1 195 ? 5.539 -11.208 -17.750 1.00 97.62 195 GLU A CA 1
ATOM 1514 C C . GLU A 1 195 ? 5.239 -12.620 -17.244 1.00 97.62 195 GLU A C 1
ATOM 1516 O O . GLU A 1 195 ? 4.117 -13.101 -17.414 1.00 97.62 195 GLU A O 1
ATOM 1521 N N . GLN A 1 196 ? 6.175 -13.226 -16.508 1.00 97.38 196 GLN A N 1
ATOM 1522 C CA . GLN A 1 196 ? 5.967 -14.501 -15.817 1.00 97.38 196 GLN A CA 1
ATOM 1523 C C . GLN A 1 196 ? 4.891 -14.448 -14.719 1.00 97.38 196 GLN A C 1
ATOM 1525 O O . GLN A 1 196 ? 4.453 -15.504 -14.265 1.00 97.38 196 GLN A O 1
ATOM 1530 N N . GLY A 1 197 ? 4.450 -13.260 -14.293 1.00 96.94 197 GLY A N 1
ATOM 1531 C CA . GLY A 1 197 ? 3.355 -13.107 -13.334 1.00 96.94 197 GLY A CA 1
ATOM 1532 C C . GLY A 1 197 ? 3.766 -12.714 -11.917 1.00 96.94 197 GLY A C 1
ATOM 1533 O O . GLY A 1 197 ? 2.936 -12.790 -11.015 1.00 96.94 197 GLY A O 1
ATOM 1534 N N . TYR A 1 198 ? 5.014 -12.300 -11.685 1.00 96.06 198 TYR A N 1
ATOM 1535 C CA . TYR A 1 198 ? 5.446 -11.861 -10.355 1.00 96.06 198 TYR A CA 1
ATOM 1536 C C . TYR A 1 198 ? 4.930 -10.448 -10.050 1.00 96.06 198 TYR A C 1
ATOM 1538 O O . TYR A 1 198 ? 5.389 -9.465 -10.640 1.00 96.06 198 TYR A O 1
ATOM 1546 N N . ALA A 1 199 ? 3.982 -10.340 -9.119 1.00 94.38 199 ALA A N 1
ATOM 1547 C CA . ALA A 1 199 ? 3.278 -9.092 -8.818 1.00 94.38 199 ALA A CA 1
ATOM 1548 C C . ALA A 1 199 ? 4.210 -7.969 -8.333 1.00 94.38 199 ALA A C 1
ATOM 1550 O O . ALA A 1 199 ? 4.006 -6.806 -8.665 1.00 94.38 199 ALA A O 1
ATOM 1551 N N . GLU A 1 200 ? 5.275 -8.292 -7.602 1.00 92.19 200 GLU A N 1
ATOM 1552 C CA . GLU A 1 200 ? 6.260 -7.314 -7.136 1.00 92.19 200 GLU A CA 1
ATOM 1553 C C . GLU A 1 200 ? 7.112 -6.775 -8.285 1.00 92.19 200 GLU A C 1
ATOM 1555 O O . GLU A 1 200 ? 7.457 -5.597 -8.283 1.00 92.19 200 GLU A O 1
ATOM 1560 N N . ALA A 1 201 ? 7.413 -7.597 -9.295 1.00 95.00 201 ALA A N 1
ATOM 1561 C CA . ALA A 1 201 ? 8.085 -7.126 -10.503 1.00 95.00 201 ALA A CA 1
ATOM 1562 C C . ALA A 1 201 ? 7.171 -6.190 -11.313 1.00 95.00 201 ALA A C 1
ATOM 1564 O O . ALA A 1 201 ? 7.601 -5.133 -11.771 1.00 95.00 201 ALA A O 1
ATOM 1565 N N . GLN A 1 202 ? 5.884 -6.533 -11.413 1.00 96.19 202 GLN A N 1
ATOM 1566 C CA . GLN A 1 202 ? 4.858 -5.684 -12.024 1.00 96.19 202 GLN A CA 1
ATOM 1567 C C . GLN A 1 202 ? 4.716 -4.344 -11.269 1.00 96.19 202 GLN A C 1
ATOM 1569 O O . GLN A 1 202 ? 4.697 -3.279 -11.885 1.00 96.19 202 GLN A O 1
ATOM 1574 N N . ALA A 1 203 ? 4.726 -4.379 -9.932 1.00 93.19 203 ALA A N 1
ATOM 1575 C CA . ALA A 1 203 ? 4.730 -3.196 -9.070 1.00 93.19 203 ALA A CA 1
ATOM 1576 C C . ALA A 1 203 ? 5.977 -2.321 -9.277 1.00 93.19 203 ALA A C 1
ATOM 1578 O O . ALA A 1 203 ? 5.875 -1.098 -9.366 1.00 93.19 203 ALA A O 1
ATOM 1579 N N . MET A 1 204 ? 7.156 -2.943 -9.391 1.00 92.81 204 MET A N 1
ATOM 1580 C CA . MET A 1 204 ? 8.417 -2.250 -9.669 1.00 92.81 204 MET A CA 1
ATOM 1581 C C . MET A 1 204 ? 8.406 -1.519 -11.001 1.00 92.81 204 MET A C 1
ATOM 1583 O O . MET A 1 204 ? 8.865 -0.380 -11.058 1.00 92.81 204 MET A O 1
ATOM 1587 N N . LEU A 1 205 ? 7.875 -2.135 -12.058 1.00 95.19 205 LEU A N 1
ATOM 1588 C CA . LEU A 1 205 ? 7.713 -1.456 -13.345 1.00 95.19 205 LEU A CA 1
ATOM 1589 C C . LEU A 1 205 ? 6.806 -0.224 -13.207 1.00 95.19 205 LEU A C 1
ATOM 1591 O O . LEU A 1 205 ? 7.061 0.792 -13.847 1.00 95.19 205 LEU A O 1
ATOM 1595 N N . GLY A 1 206 ? 5.824 -0.269 -12.301 1.00 94.38 206 GLY A N 1
ATOM 1596 C CA . GLY A 1 206 ? 4.988 0.872 -11.920 1.00 94.38 206 GLY A CA 1
ATOM 1597 C C . GLY A 1 206 ? 5.749 2.071 -11.336 1.00 94.38 206 GLY A C 1
ATOM 1598 O O . GLY A 1 206 ? 5.284 3.204 -11.442 1.00 94.38 206 GLY A O 1
ATOM 1599 N N . THR A 1 207 ? 6.954 1.891 -10.787 1.00 91.44 207 THR A N 1
ATOM 1600 C CA . THR A 1 207 ? 7.780 3.027 -10.323 1.00 91.44 207 THR A CA 1
ATOM 1601 C C . THR A 1 207 ? 8.221 3.937 -11.478 1.00 91.44 207 THR A C 1
ATOM 1603 O O . THR A 1 207 ? 8.469 5.125 -11.268 1.00 91.44 207 THR A O 1
ATOM 1606 N N . TYR A 1 208 ? 8.220 3.429 -12.719 1.00 93.44 208 TYR A N 1
ATOM 1607 C CA . TYR A 1 208 ? 8.490 4.207 -13.932 1.00 93.44 208 TYR A CA 1
ATOM 1608 C C . TYR A 1 208 ? 7.317 5.089 -14.374 1.00 93.44 208 TYR A C 1
ATOM 1610 O O . TYR A 1 208 ? 7.425 5.810 -15.364 1.00 93.44 208 TYR A O 1
ATOM 1618 N N . CYS A 1 209 ? 6.212 5.102 -13.623 1.00 93.44 209 CYS A N 1
ATOM 1619 C CA . CYS A 1 209 ? 5.171 6.115 -13.786 1.00 93.44 209 CYS A CA 1
ATOM 1620 C C . CYS A 1 209 ? 5.676 7.526 -13.447 1.00 93.44 209 CYS A C 1
ATOM 1622 O O . CYS A 1 209 ? 5.060 8.516 -13.831 1.00 93.44 209 CYS A O 1
ATOM 1624 N N . HIS A 1 210 ? 6.828 7.627 -12.778 1.00 86.06 210 HIS A N 1
ATOM 1625 C CA . HIS A 1 210 ? 7.594 8.858 -12.735 1.00 86.06 210 HIS A CA 1
ATOM 1626 C C . HIS A 1 210 ? 8.286 9.056 -14.100 1.00 86.06 210 HIS A C 1
ATOM 1628 O O . HIS A 1 210 ? 9.277 8.393 -14.380 1.00 86.06 210 HIS A O 1
ATOM 1634 N N . GLY A 1 211 ? 7.771 9.930 -14.972 1.00 76.56 211 GLY A N 1
ATOM 1635 C CA . GLY A 1 211 ? 8.196 10.086 -16.378 1.00 76.56 211 GLY A CA 1
ATOM 1636 C C . GLY A 1 211 ? 9.708 10.232 -16.623 1.00 76.56 211 GLY A C 1
ATOM 1637 O O . GLY A 1 211 ? 10.204 9.787 -17.656 1.00 76.56 211 GLY A O 1
ATOM 1638 N N . ASN A 1 212 ? 10.456 10.750 -15.643 1.00 81.56 212 ASN A N 1
ATOM 1639 C CA . ASN A 1 212 ? 11.917 10.895 -15.700 1.00 81.56 212 ASN A CA 1
ATOM 1640 C C . ASN A 1 212 ? 12.686 9.778 -14.970 1.00 81.56 212 ASN A C 1
ATOM 1642 O O . ASN A 1 212 ? 13.887 9.903 -14.738 1.00 81.56 212 ASN A O 1
ATOM 1646 N N . ALA A 1 213 ? 12.025 8.687 -14.580 1.00 87.00 213 ALA A N 1
ATOM 1647 C CA . ALA A 1 213 ? 12.674 7.588 -13.879 1.00 87.00 213 ALA A CA 1
ATOM 1648 C C . ALA A 1 213 ? 13.779 6.954 -14.734 1.00 87.00 213 ALA A C 1
ATOM 1650 O O . ALA A 1 213 ? 13.641 6.751 -15.949 1.00 87.00 213 ALA A O 1
ATOM 1651 N N . TRP A 1 214 ? 14.893 6.642 -14.079 1.00 90.69 214 TRP A N 1
ATOM 1652 C CA . TRP A 1 214 ? 16.002 5.928 -14.689 1.00 90.69 214 TRP A CA 1
ATOM 1653 C C . TRP A 1 214 ? 15.637 4.458 -14.885 1.00 90.69 214 TRP A C 1
ATOM 1655 O O . TRP A 1 214 ? 15.131 3.806 -13.974 1.00 90.69 214 TRP A O 1
ATOM 1665 N N . GLN A 1 215 ? 15.914 3.941 -16.080 1.00 91.94 215 GLN A N 1
ATOM 1666 C CA . GLN A 1 215 ? 15.816 2.518 -16.394 1.00 91.94 215 GLN A CA 1
ATOM 1667 C C . GLN A 1 215 ? 17.223 2.006 -16.623 1.00 91.94 215 GLN A C 1
ATOM 1669 O O . GLN A 1 215 ? 18.024 2.675 -17.276 1.00 91.94 215 GLN A O 1
ATOM 1674 N N . TYR A 1 216 ? 17.525 0.846 -16.064 1.00 91.25 216 TYR A N 1
ATOM 1675 C CA . TYR A 1 216 ? 18.880 0.328 -16.025 1.00 91.25 216 TYR A CA 1
ATOM 1676 C C . TYR A 1 216 ? 19.011 -0.907 -16.903 1.00 91.25 216 TYR A C 1
ATOM 1678 O O . TYR A 1 216 ? 18.084 -1.705 -17.000 1.00 91.25 216 TYR A O 1
ATOM 1686 N N . VAL A 1 217 ? 20.179 -1.085 -17.509 1.00 92.50 217 VAL A N 1
ATOM 1687 C CA . VAL A 1 217 ? 20.568 -2.314 -18.207 1.00 92.50 217 VAL A CA 1
ATOM 1688 C C . VAL A 1 217 ? 21.869 -2.847 -17.620 1.00 92.50 217 VAL A C 1
ATOM 1690 O O . VAL A 1 217 ? 22.744 -2.075 -17.219 1.00 92.50 217 VAL A O 1
ATOM 1693 N N . TYR A 1 218 ? 21.999 -4.165 -17.550 1.00 89.06 218 TYR A N 1
ATOM 1694 C CA . TYR A 1 218 ? 23.221 -4.834 -17.146 1.00 89.06 218 TYR A CA 1
ATOM 1695 C C . TYR A 1 218 ? 24.342 -4.545 -18.145 1.00 89.06 218 TYR A C 1
ATOM 1697 O O . TYR A 1 218 ? 24.191 -4.716 -19.355 1.00 89.06 218 TYR A O 1
ATOM 1705 N N . ASN A 1 219 ? 25.488 -4.116 -17.623 1.00 84.69 219 ASN A N 1
ATOM 1706 C CA . ASN A 1 219 ? 26.662 -3.775 -18.407 1.00 84.69 219 ASN A CA 1
ATOM 1707 C C . ASN A 1 219 ? 27.895 -4.513 -17.852 1.00 84.69 219 ASN A C 1
ATOM 1709 O O . ASN A 1 219 ? 28.580 -3.983 -16.973 1.00 84.69 219 ASN A O 1
ATOM 1713 N N . PRO A 1 220 ? 28.206 -5.727 -18.344 1.00 79.44 220 PRO A N 1
ATOM 1714 C CA . PRO A 1 220 ? 29.311 -6.533 -17.812 1.00 79.44 220 PRO A CA 1
ATOM 1715 C C . PRO A 1 220 ? 30.672 -5.836 -17.971 1.00 79.44 220 PRO A C 1
ATOM 1717 O O . PRO A 1 220 ? 31.523 -5.883 -17.071 1.00 79.44 220 PRO A O 1
ATOM 1720 N N . ASP A 1 221 ? 30.845 -5.121 -19.084 1.00 80.31 221 ASP A N 1
ATOM 1721 C CA . ASP A 1 221 ? 32.069 -4.399 -19.443 1.00 80.31 221 ASP A CA 1
ATOM 1722 C C . ASP A 1 221 ? 32.134 -2.995 -18.839 1.00 80.31 221 ASP A C 1
ATOM 1724 O O . ASP A 1 221 ? 33.190 -2.354 -18.857 1.00 80.31 221 ASP A O 1
ATOM 1728 N N . GLY A 1 222 ? 31.025 -2.528 -18.260 1.00 65.56 222 GLY A N 1
ATOM 1729 C CA . GLY A 1 222 ? 30.920 -1.233 -17.615 1.00 65.56 222 GLY A CA 1
ATOM 1730 C C . GLY A 1 222 ? 32.037 -1.063 -16.593 1.00 65.56 222 GLY A C 1
ATOM 1731 O O . GLY A 1 222 ? 32.154 -1.816 -15.620 1.00 65.56 222 GLY A O 1
ATOM 1732 N N . LYS A 1 223 ? 32.895 -0.070 -16.816 1.00 60.03 223 LYS A N 1
ATOM 1733 C CA . LYS A 1 223 ? 33.543 0.599 -15.692 1.00 60.03 223 LYS A CA 1
ATOM 1734 C C . LYS A 1 223 ? 32.444 1.427 -15.043 1.00 60.03 223 LYS A C 1
ATOM 1736 O O . LYS A 1 223 ? 31.629 1.994 -15.768 1.00 60.03 223 LYS A O 1
ATOM 1741 N N . TYR A 1 224 ? 32.388 1.445 -13.715 1.00 58.59 224 TYR A N 1
ATOM 1742 C CA . TYR A 1 224 ? 31.518 2.389 -13.027 1.00 58.59 224 TYR A CA 1
ATOM 1743 C C . TYR A 1 224 ? 31.774 3.773 -13.627 1.00 58.59 224 TYR A C 1
ATOM 1745 O O . TYR A 1 224 ? 32.930 4.177 -13.781 1.00 58.59 224 TYR A O 1
ATOM 1753 N N . ASP A 1 225 ? 30.715 4.454 -14.062 1.00 54.41 225 ASP A N 1
ATOM 1754 C CA . ASP A 1 225 ? 30.838 5.866 -14.388 1.00 54.41 225 ASP A CA 1
ATOM 1755 C C . ASP A 1 225 ? 30.870 6.581 -13.036 1.00 54.41 225 ASP A C 1
ATOM 1757 O O . ASP A 1 225 ? 29.848 6.844 -12.398 1.00 54.41 225 ASP A O 1
ATOM 1761 N N . ASN A 1 226 ? 32.086 6.664 -12.494 1.00 51.03 226 ASN A N 1
ATOM 1762 C CA . ASN A 1 226 ? 32.349 6.892 -11.075 1.00 51.03 226 ASN A CA 1
ATOM 1763 C C . ASN A 1 226 ? 31.838 8.251 -10.586 1.00 51.03 226 ASN A C 1
ATOM 1765 O O . ASN A 1 226 ? 31.719 8.440 -9.382 1.00 51.03 226 ASN A O 1
ATOM 1769 N N . ASP A 1 22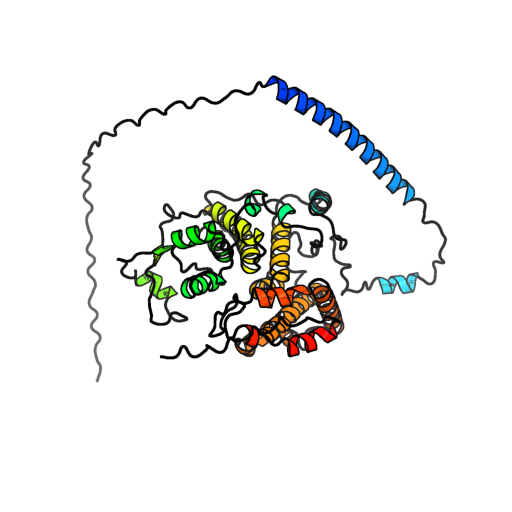7 ? 31.537 9.185 -11.487 1.00 56.78 227 ASP A N 1
ATOM 1770 C CA . ASP A 1 227 ? 31.282 10.573 -11.112 1.00 56.78 227 ASP A CA 1
ATOM 1771 C C . ASP A 1 227 ? 29.795 10.858 -10.825 1.00 56.78 227 ASP A C 1
ATOM 1773 O O . ASP A 1 227 ? 29.497 11.733 -10.015 1.00 56.78 227 ASP A O 1
ATOM 1777 N N . GLU A 1 228 ? 28.855 10.082 -11.382 1.00 55.59 228 GLU A N 1
ATOM 1778 C CA . GLU A 1 228 ? 27.410 10.245 -11.115 1.00 55.59 228 GLU A CA 1
ATOM 1779 C C . GLU A 1 228 ? 26.889 9.246 -10.069 1.00 55.59 228 GLU A C 1
ATOM 1781 O O . GLU A 1 228 ? 26.091 9.593 -9.195 1.00 55.59 228 GLU A O 1
ATOM 1786 N N . LEU A 1 229 ? 27.403 8.010 -10.081 1.00 52.66 229 LEU A N 1
ATOM 1787 C CA . LEU A 1 229 ? 26.990 6.965 -9.139 1.00 52.66 229 LEU A CA 1
ATOM 1788 C C . LEU A 1 229 ? 27.680 7.072 -7.775 1.00 52.66 229 LEU A C 1
ATOM 1790 O O . LEU A 1 229 ? 27.110 6.607 -6.792 1.00 52.66 229 LEU A O 1
ATOM 1794 N N . ALA A 1 230 ? 28.840 7.733 -7.663 1.00 52.41 230 ALA A N 1
ATOM 1795 C CA . ALA A 1 230 ? 29.448 7.995 -6.356 1.00 52.41 230 ALA A CA 1
ATOM 1796 C C . ALA A 1 230 ? 28.561 8.879 -5.466 1.00 52.41 230 ALA A C 1
ATOM 1798 O O . ALA A 1 230 ? 28.586 8.714 -4.253 1.00 52.41 230 ALA A O 1
ATOM 1799 N N . PHE A 1 231 ? 27.717 9.750 -6.034 1.00 52.75 231 PHE A N 1
ATOM 1800 C CA . PHE A 1 231 ? 26.788 10.569 -5.245 1.00 52.75 231 PHE A CA 1
ATOM 1801 C C . PHE A 1 231 ? 25.587 9.762 -4.710 1.00 52.75 231 PHE A C 1
ATOM 1803 O O . PHE A 1 231 ? 25.052 10.085 -3.653 1.00 52.75 231 PHE A O 1
ATOM 1810 N N . ALA A 1 232 ? 25.190 8.686 -5.403 1.00 52.38 232 ALA A N 1
ATOM 1811 C CA . ALA A 1 232 ? 24.133 7.765 -4.966 1.00 52.38 232 ALA A CA 1
ATOM 1812 C C . ALA A 1 232 ? 24.661 6.610 -4.088 1.00 52.38 232 ALA A C 1
ATOM 1814 O O . ALA A 1 232 ? 23.936 6.085 -3.242 1.00 52.38 232 ALA A O 1
ATOM 1815 N N . ALA A 1 233 ? 25.925 6.218 -4.276 1.00 48.50 233 ALA A N 1
ATOM 1816 C CA . ALA A 1 233 ? 26.581 5.123 -3.564 1.00 48.50 233 ALA A CA 1
ATOM 1817 C C . ALA A 1 233 ? 27.251 5.552 -2.246 1.00 48.50 233 ALA A C 1
ATOM 1819 O O . ALA A 1 233 ? 27.551 4.691 -1.414 1.00 48.50 233 ALA A O 1
ATOM 1820 N N . ASP A 1 234 ? 27.455 6.853 -2.004 1.00 41.81 234 ASP A N 1
ATOM 1821 C CA . ASP A 1 234 ? 28.016 7.357 -0.746 1.00 41.81 234 ASP A CA 1
ATOM 1822 C C . ASP A 1 234 ? 26.971 7.264 0.388 1.00 41.81 234 ASP A C 1
ATOM 1824 O O . ASP A 1 234 ? 26.310 8.240 0.736 1.00 41.81 234 ASP A O 1
ATOM 1828 N N . LYS A 1 235 ? 26.775 6.054 0.948 1.00 47.59 235 LYS A N 1
ATOM 1829 C CA . LYS A 1 235 ? 26.965 5.755 2.392 1.00 47.59 235 LYS A CA 1
ATOM 1830 C C . LYS A 1 235 ? 26.161 4.617 3.014 1.00 47.59 235 LYS A C 1
ATOM 1832 O O . LYS A 1 235 ? 26.507 4.274 4.142 1.00 47.59 235 LYS A O 1
ATOM 1837 N N . TRP A 1 236 ? 25.124 4.032 2.402 1.00 50.53 236 TRP A N 1
ATOM 1838 C CA . TRP A 1 236 ? 24.143 3.342 3.265 1.00 50.53 236 TRP A CA 1
ATOM 1839 C C . TRP A 1 236 ? 23.956 1.815 3.208 1.00 50.53 236 TRP A C 1
ATOM 1841 O O . TRP A 1 236 ? 23.816 1.275 4.300 1.00 50.53 236 TRP A O 1
ATOM 1851 N N . TYR A 1 237 ? 23.947 1.058 2.098 1.00 52.25 237 TYR A N 1
ATOM 1852 C CA . TYR A 1 237 ? 23.435 -0.340 2.206 1.00 52.25 237 TYR A CA 1
ATOM 1853 C C . TYR A 1 237 ? 23.904 -1.388 1.178 1.00 52.25 237 TYR A C 1
ATOM 1855 O O . TYR A 1 237 ? 23.126 -2.284 0.839 1.00 52.25 237 TYR A O 1
ATOM 1863 N N . ILE A 1 238 ? 25.148 -1.361 0.698 1.00 53.06 238 ILE A N 1
ATOM 1864 C CA . ILE A 1 238 ? 25.627 -2.410 -0.222 1.00 53.06 238 ILE A CA 1
ATOM 1865 C C . ILE A 1 238 ? 26.853 -3.093 0.388 1.00 53.06 238 ILE A C 1
ATOM 1867 O O . ILE A 1 238 ? 27.920 -2.502 0.480 1.00 53.06 238 ILE A O 1
ATOM 1871 N N . SER A 1 239 ? 26.651 -4.315 0.889 1.00 50.81 239 SER A N 1
ATOM 1872 C CA . SER A 1 239 ? 27.723 -5.213 1.330 1.00 50.81 239 SER A CA 1
ATOM 1873 C C . SER A 1 239 ? 28.605 -5.590 0.141 1.00 50.81 239 SER A C 1
ATOM 1875 O O . SER A 1 239 ? 28.072 -5.821 -0.939 1.00 50.81 239 SER A O 1
ATOM 1877 N N . ASP A 1 240 ? 29.911 -5.697 0.373 1.00 50.19 240 ASP A N 1
ATOM 1878 C CA . ASP A 1 240 ? 31.001 -5.789 -0.614 1.00 50.19 240 ASP A CA 1
ATOM 1879 C C . ASP A 1 240 ? 30.946 -6.942 -1.643 1.00 50.19 240 ASP A C 1
ATOM 1881 O O . ASP A 1 240 ? 31.781 -6.992 -2.547 1.00 50.19 240 ASP A O 1
ATOM 1885 N N . ASP A 1 241 ? 29.963 -7.839 -1.574 1.00 48.78 241 ASP A N 1
ATOM 1886 C CA . ASP A 1 241 ? 29.889 -9.015 -2.436 1.00 48.78 241 ASP A CA 1
ATOM 1887 C C . ASP A 1 241 ? 28.890 -8.805 -3.590 1.00 48.78 241 ASP A C 1
ATOM 1889 O O . ASP A 1 241 ? 27.673 -8.893 -3.425 1.00 48.78 241 ASP A O 1
ATOM 1893 N N . GLU A 1 242 ? 29.453 -8.563 -4.778 1.00 60.22 242 GLU A N 1
ATOM 1894 C CA . GLU A 1 242 ? 28.808 -8.627 -6.100 1.00 60.22 242 GLU A CA 1
ATOM 1895 C C . GLU A 1 242 ? 27.906 -7.440 -6.488 1.00 60.22 242 GLU A C 1
ATOM 1897 O O . GLU A 1 242 ? 26.705 -7.530 -6.745 1.00 60.22 242 GLU A O 1
ATOM 1902 N N . TYR A 1 243 ? 28.553 -6.286 -6.604 1.00 62.84 243 TYR A N 1
ATOM 1903 C CA . TYR A 1 243 ? 28.074 -5.123 -7.338 1.00 62.84 243 TYR A CA 1
ATOM 1904 C C . TYR A 1 243 ? 27.603 -5.492 -8.764 1.00 62.84 243 TYR A C 1
ATOM 1906 O O . TYR A 1 243 ? 28.415 -5.743 -9.660 1.00 62.84 243 TYR A O 1
ATOM 1914 N N . ILE A 1 244 ? 26.285 -5.498 -9.000 1.00 66.31 244 ILE A N 1
ATOM 1915 C CA . ILE A 1 244 ? 25.736 -5.582 -10.359 1.00 66.31 244 ILE A CA 1
ATOM 1916 C C . ILE A 1 244 ? 26.073 -4.270 -11.070 1.00 66.31 244 ILE A C 1
ATOM 1918 O O . ILE A 1 244 ? 25.677 -3.183 -10.644 1.00 66.31 244 ILE A O 1
ATOM 1922 N N . LYS A 1 245 ? 26.825 -4.370 -12.164 1.00 81.06 245 LYS A N 1
ATOM 1923 C CA . LYS A 1 245 ? 27.144 -3.233 -13.024 1.00 81.06 245 LYS A CA 1
ATOM 1924 C C . LYS A 1 245 ? 25.919 -2.880 -13.859 1.00 81.06 245 LYS A C 1
ATOM 1926 O O . LYS A 1 245 ? 25.611 -3.560 -14.835 1.00 81.06 245 LYS A O 1
ATOM 1931 N N . LEU A 1 246 ? 25.214 -1.835 -13.451 1.00 84.69 246 LEU A N 1
ATOM 1932 C CA . LEU A 1 246 ? 24.064 -1.291 -14.162 1.00 84.69 246 LEU A CA 1
ATOM 1933 C C . LEU A 1 246 ? 24.454 0.016 -14.862 1.00 84.69 246 LEU A C 1
ATOM 1935 O O . LEU A 1 246 ? 25.231 0.808 -14.331 1.00 84.69 246 LEU A O 1
ATOM 1939 N N . SER A 1 247 ? 23.918 0.249 -16.055 1.00 87.56 247 SER A N 1
ATOM 1940 C CA . SER A 1 247 ? 24.042 1.512 -16.790 1.00 87.56 247 SER A CA 1
ATOM 1941 C C . SER A 1 247 ? 22.658 2.089 -17.059 1.00 87.56 247 SER A C 1
ATOM 1943 O O . SER A 1 247 ? 21.740 1.346 -17.405 1.00 87.56 247 SER A O 1
ATOM 1945 N N . VAL A 1 248 ? 22.501 3.403 -16.892 1.00 89.62 248 VAL A N 1
ATOM 1946 C CA . VAL A 1 248 ? 21.243 4.100 -17.191 1.00 89.62 248 VAL A CA 1
ATOM 1947 C C . VAL A 1 248 ? 21.021 4.107 -18.703 1.00 89.62 248 VAL A C 1
ATOM 1949 O O . VAL A 1 248 ? 21.927 4.422 -19.476 1.00 89.62 248 VAL A O 1
ATOM 1952 N N . LEU A 1 249 ? 19.813 3.755 -19.132 1.00 89.25 249 LEU A N 1
ATOM 1953 C CA . LEU A 1 249 ? 19.401 3.828 -20.526 1.00 89.25 249 LEU A CA 1
ATOM 1954 C C . LEU A 1 249 ? 19.095 5.283 -20.922 1.00 89.25 249 LEU A C 1
ATOM 1956 O O . LEU A 1 249 ? 18.363 5.963 -20.195 1.00 89.25 249 LEU A O 1
ATOM 1960 N N . PRO A 1 250 ? 19.581 5.748 -22.090 1.00 91.44 250 PRO A N 1
ATOM 1961 C CA . PRO A 1 250 ? 19.125 6.999 -22.689 1.00 91.44 250 PRO A CA 1
ATOM 1962 C C . PRO A 1 250 ? 17.602 7.019 -22.868 1.00 91.44 250 PRO A C 1
ATOM 1964 O O . PRO A 1 250 ? 16.992 5.973 -23.091 1.00 91.44 250 PRO A O 1
ATOM 1967 N N . ASP A 1 251 ? 16.983 8.202 -22.833 1.00 89.38 251 ASP A N 1
ATOM 1968 C CA . ASP A 1 251 ? 15.520 8.341 -22.914 1.00 89.38 251 ASP A CA 1
ATOM 1969 C C . ASP A 1 251 ? 14.903 7.708 -24.170 1.00 89.38 251 ASP A C 1
ATOM 1971 O O . ASP A 1 251 ? 13.811 7.150 -24.098 1.00 89.38 251 ASP A O 1
ATOM 1975 N N . ASP A 1 252 ? 15.589 7.746 -25.318 1.00 90.88 252 ASP A N 1
ATOM 1976 C CA . ASP A 1 252 ? 15.124 7.123 -26.567 1.00 90.88 252 ASP A CA 1
ATOM 1977 C C . ASP A 1 252 ? 15.282 5.591 -26.587 1.00 90.88 252 ASP A C 1
ATOM 1979 O O . ASP A 1 252 ? 14.853 4.939 -27.540 1.00 90.88 252 ASP A O 1
ATOM 1983 N N . LYS A 1 253 ? 15.914 5.016 -25.556 1.00 94.56 253 LYS A N 1
ATOM 1984 C CA . LYS A 1 253 ? 16.171 3.577 -25.396 1.00 94.56 253 LYS A CA 1
ATOM 1985 C C . LYS A 1 253 ? 15.419 2.947 -24.230 1.00 94.56 253 LYS A C 1
ATOM 1987 O O . LYS A 1 253 ? 15.562 1.744 -24.028 1.00 94.56 253 LYS A O 1
ATOM 1992 N N . LYS A 1 254 ? 14.645 3.718 -23.463 1.00 94.06 254 LYS A N 1
ATOM 1993 C CA . LYS A 1 254 ? 13.847 3.207 -22.343 1.00 94.06 254 LYS A CA 1
ATOM 1994 C C . LYS A 1 254 ? 12.728 2.290 -22.864 1.00 94.06 254 LYS A C 1
ATOM 1996 O O . LYS A 1 254 ? 11.865 2.780 -23.593 1.00 94.06 254 LYS A O 1
ATOM 2001 N N . PRO A 1 255 ? 12.717 0.986 -22.525 1.00 95.56 255 PRO A N 1
ATOM 2002 C CA . PRO A 1 255 ? 11.697 0.064 -23.027 1.00 95.56 255 PRO A CA 1
ATOM 2003 C C . PRO A 1 255 ? 10.323 0.233 -22.370 1.00 95.56 255 PRO A C 1
ATOM 2005 O O . PRO A 1 255 ? 9.339 -0.246 -22.924 1.00 95.56 255 PRO A O 1
ATOM 2008 N N . VAL A 1 256 ? 10.235 0.883 -21.205 1.00 96.06 256 VAL A N 1
ATOM 2009 C CA . VAL A 1 256 ? 8.973 1.043 -20.466 1.00 96.06 256 VAL A CA 1
ATOM 2010 C C . VAL A 1 256 ? 8.545 2.503 -20.494 1.00 96.06 256 VAL A C 1
ATOM 2012 O O . VAL A 1 256 ? 9.199 3.356 -19.895 1.00 96.06 256 VAL A O 1
ATOM 2015 N N . SER A 1 257 ? 7.450 2.823 -21.179 1.00 94.88 257 SER A N 1
ATOM 2016 C CA . SER A 1 257 ? 6.856 4.160 -21.101 1.00 94.88 257 SER A CA 1
ATOM 2017 C C . SER A 1 257 ? 6.029 4.335 -19.819 1.00 94.88 257 SER A C 1
ATOM 2019 O O . SER A 1 257 ? 5.685 3.364 -19.150 1.00 94.88 257 SER A O 1
ATOM 2021 N N . MET A 1 258 ? 5.619 5.567 -19.500 1.00 95.12 258 MET A N 1
ATOM 2022 C CA . MET A 1 258 ? 4.694 5.834 -18.384 1.00 95.12 258 MET A CA 1
ATOM 2023 C C . MET A 1 258 ? 3.358 5.077 -18.529 1.00 95.12 258 MET A C 1
ATOM 2025 O O . MET A 1 258 ? 2.778 4.644 -17.536 1.00 95.12 258 MET A O 1
ATOM 2029 N N . ARG A 1 259 ? 2.867 4.885 -19.764 1.00 96.19 259 ARG A N 1
ATOM 2030 C CA . ARG A 1 259 ? 1.646 4.105 -20.024 1.00 96.19 259 ARG A CA 1
ATOM 2031 C C . ARG A 1 259 ? 1.871 2.615 -19.777 1.00 96.19 259 ARG A C 1
ATOM 2033 O O . ARG A 1 259 ? 1.009 1.980 -19.177 1.00 96.19 259 ARG A O 1
ATOM 2040 N N . ASP A 1 260 ? 3.018 2.084 -20.194 1.00 97.00 260 ASP A N 1
ATOM 2041 C CA . ASP A 1 260 ? 3.375 0.685 -19.934 1.00 97.00 260 ASP A CA 1
ATOM 2042 C C . ASP A 1 260 ? 3.563 0.453 -18.431 1.00 97.00 260 ASP A C 1
ATOM 2044 O O . ASP A 1 260 ? 3.085 -0.539 -17.895 1.00 97.00 260 ASP A O 1
ATOM 2048 N N . ALA A 1 261 ? 4.191 1.398 -17.728 1.00 96.81 261 ALA A N 1
ATOM 2049 C CA . ALA A 1 261 ? 4.349 1.362 -16.279 1.00 96.81 261 ALA A CA 1
ATOM 2050 C C . ALA A 1 261 ? 2.995 1.322 -15.553 1.00 96.81 261 ALA A C 1
ATOM 2052 O O . ALA A 1 261 ? 2.811 0.492 -14.662 1.00 96.81 261 ALA A O 1
ATOM 2053 N N . LEU A 1 262 ? 2.027 2.154 -15.966 1.00 97.75 262 LEU A N 1
ATOM 2054 C CA . LEU A 1 262 ? 0.666 2.109 -15.421 1.00 97.75 262 LEU A CA 1
ATOM 2055 C C . LEU A 1 262 ? 0.013 0.752 -15.678 1.00 97.75 262 LEU A C 1
ATOM 2057 O O . LEU A 1 262 ? -0.544 0.168 -14.753 1.00 97.75 262 LEU A O 1
ATOM 2061 N N . TYR A 1 263 ? 0.116 0.233 -16.901 1.00 98.00 263 TYR A N 1
ATOM 2062 C CA . TYR A 1 263 ? -0.416 -1.083 -17.248 1.00 98.00 263 TYR A CA 1
ATOM 2063 C C . TYR A 1 263 ? 0.176 -2.195 -16.366 1.00 98.00 263 TYR A C 1
ATOM 2065 O O . TYR A 1 263 ? -0.561 -3.005 -15.802 1.00 98.00 263 TYR A O 1
ATOM 2073 N N . TRP A 1 264 ? 1.497 -2.203 -16.173 1.00 98.00 264 TRP A N 1
ATOM 2074 C CA . TRP A 1 264 ? 2.160 -3.161 -15.291 1.00 98.00 264 TRP A CA 1
ATOM 2075 C C . TRP A 1 264 ? 1.718 -3.012 -13.838 1.00 98.00 264 TRP A C 1
ATOM 2077 O O . TRP A 1 264 ? 1.405 -4.013 -13.198 1.00 98.00 264 TRP A O 1
ATOM 2087 N N . ALA A 1 265 ? 1.606 -1.786 -13.329 1.00 97.31 265 ALA A N 1
ATOM 2088 C CA . ALA A 1 265 ? 1.120 -1.544 -11.976 1.00 97.31 265 ALA A CA 1
ATOM 2089 C C . ALA A 1 265 ? -0.323 -2.046 -11.784 1.00 97.31 265 ALA A C 1
ATOM 2091 O O . ALA A 1 265 ? -0.627 -2.671 -10.769 1.00 97.31 265 ALA A O 1
ATOM 2092 N N . GLN A 1 266 ? -1.197 -1.838 -12.776 1.00 98.12 266 GLN A N 1
ATOM 2093 C CA . GLN A 1 266 ? -2.573 -2.348 -12.775 1.00 98.12 266 GLN A CA 1
ATOM 2094 C C . GLN A 1 266 ? -2.611 -3.877 -12.757 1.00 98.12 266 GLN A C 1
ATOM 2096 O O . GLN A 1 266 ? -3.341 -4.467 -11.961 1.00 98.12 266 GLN A O 1
ATOM 2101 N N . ARG A 1 267 ? -1.781 -4.522 -13.582 1.00 97.69 267 ARG A N 1
ATOM 2102 C CA . ARG A 1 267 ? -1.635 -5.982 -13.615 1.00 97.69 267 ARG A CA 1
ATOM 2103 C C . ARG A 1 267 ? -1.127 -6.541 -12.284 1.00 97.69 267 ARG A C 1
ATOM 2105 O O . ARG A 1 267 ? -1.675 -7.525 -11.795 1.00 97.69 267 ARG A O 1
ATOM 2112 N N . GLY A 1 268 ? -0.168 -5.859 -11.662 1.00 96.19 268 GLY A N 1
ATOM 2113 C CA . GLY A 1 268 ? 0.306 -6.164 -10.316 1.00 96.19 268 GLY A CA 1
ATOM 2114 C C . GLY A 1 268 ? -0.803 -6.067 -9.274 1.00 96.19 268 GLY A C 1
ATOM 2115 O O . GLY A 1 268 ? -1.025 -7.014 -8.524 1.00 96.19 268 GLY A O 1
ATOM 2116 N N . ALA A 1 269 ? -1.526 -4.950 -9.231 1.00 96.56 269 ALA A N 1
ATOM 2117 C CA . ALA A 1 269 ? -2.606 -4.731 -8.271 1.00 96.56 269 ALA A CA 1
ATOM 2118 C C . ALA A 1 269 ? -3.745 -5.759 -8.403 1.00 96.56 269 ALA A C 1
ATOM 2120 O O . ALA A 1 269 ? -4.272 -6.227 -7.391 1.00 96.56 269 ALA A O 1
ATOM 2121 N N . ALA A 1 270 ? -4.068 -6.166 -9.636 1.00 97.38 270 ALA A N 1
ATOM 2122 C CA . ALA A 1 270 ? -5.079 -7.179 -9.936 1.00 97.38 270 ALA A CA 1
ATOM 2123 C C . ALA A 1 270 ? -4.775 -8.564 -9.329 1.00 97.38 270 ALA A C 1
ATOM 2125 O O . ALA A 1 270 ? -5.700 -9.341 -9.110 1.00 97.38 270 ALA A O 1
ATOM 2126 N N . SER A 1 271 ? -3.512 -8.852 -8.993 1.00 95.12 271 SER A N 1
ATOM 2127 C CA . SER A 1 271 ? -3.116 -10.097 -8.314 1.00 95.12 271 SER A CA 1
ATOM 2128 C C . SER A 1 271 ? -3.605 -10.214 -6.865 1.00 95.12 271 SER A C 1
ATOM 2130 O O . SER A 1 271 ? -3.521 -11.291 -6.281 1.00 95.12 271 SER A O 1
ATOM 2132 N N . GLY A 1 272 ? -4.052 -9.112 -6.250 1.00 93.44 272 GLY A N 1
ATOM 2133 C CA . GLY A 1 272 ? -4.340 -9.060 -4.813 1.00 93.44 272 GLY A CA 1
ATOM 2134 C C . GLY A 1 272 ? -3.105 -8.835 -3.930 1.00 93.44 272 GLY A C 1
ATOM 2135 O O . GLY A 1 272 ? -3.228 -8.721 -2.715 1.00 93.44 272 GLY A O 1
ATOM 2136 N N . ASN A 1 273 ? -1.903 -8.742 -4.508 1.00 92.50 273 ASN A N 1
ATOM 2137 C CA . ASN A 1 273 ? -0.683 -8.498 -3.746 1.00 92.50 273 ASN A CA 1
ATOM 2138 C C . ASN A 1 273 ? -0.652 -7.065 -3.180 1.00 92.50 273 ASN A C 1
ATOM 2140 O O . ASN A 1 273 ? -0.652 -6.092 -3.936 1.00 92.50 273 ASN A O 1
ATOM 2144 N N . ALA A 1 274 ? -0.541 -6.928 -1.855 1.00 91.94 274 ALA A N 1
ATOM 2145 C CA . ALA A 1 274 ? -0.583 -5.635 -1.165 1.00 91.94 274 ALA A CA 1
ATOM 2146 C C . ALA A 1 274 ? 0.477 -4.624 -1.648 1.00 91.94 274 ALA A C 1
ATOM 2148 O O . ALA A 1 274 ? 0.187 -3.433 -1.771 1.00 91.94 274 ALA A O 1
ATOM 2149 N N . VAL A 1 275 ? 1.702 -5.077 -1.956 1.00 89.31 275 VAL A N 1
ATOM 2150 C CA . VAL A 1 275 ? 2.762 -4.200 -2.494 1.00 89.31 275 VAL A CA 1
ATOM 2151 C C . VAL A 1 275 ? 2.402 -3.714 -3.873 1.00 89.31 275 VAL A C 1
ATOM 2153 O O . VAL A 1 275 ? 2.620 -2.548 -4.174 1.00 89.31 275 VAL A O 1
ATOM 2156 N N . ALA A 1 276 ? 1.852 -4.585 -4.710 1.00 93.25 276 ALA A N 1
ATOM 2157 C CA . ALA A 1 276 ? 1.486 -4.217 -6.062 1.00 93.25 276 ALA A CA 1
ATOM 2158 C C . ALA A 1 276 ? 0.269 -3.288 -6.109 1.00 93.25 276 ALA A C 1
ATOM 2160 O O . ALA A 1 276 ? 0.271 -2.322 -6.869 1.00 93.25 276 ALA A O 1
ATOM 2161 N N . GLN A 1 277 ? -0.709 -3.499 -5.228 1.00 95.50 277 GLN A N 1
ATOM 2162 C CA . GLN A 1 277 ? -1.827 -2.575 -5.024 1.00 95.50 277 GLN A CA 1
ATOM 2163 C C . GLN A 1 277 ? -1.335 -1.189 -4.591 1.00 95.50 277 GLN A C 1
ATOM 2165 O O . GLN A 1 277 ? -1.731 -0.180 -5.171 1.00 95.50 277 GLN A O 1
ATOM 2170 N N . PHE A 1 278 ? -0.405 -1.127 -3.634 1.00 93.38 278 PHE A N 1
ATOM 2171 C CA . PHE A 1 278 ? 0.209 0.141 -3.242 1.00 93.38 278 PHE A CA 1
ATOM 2172 C C . PHE A 1 278 ? 1.113 0.732 -4.339 1.00 93.38 278 PHE A C 1
ATOM 2174 O O . PHE A 1 278 ? 1.147 1.945 -4.534 1.00 93.38 278 PHE A O 1
ATOM 2181 N N . GLY A 1 279 ? 1.812 -0.106 -5.104 1.00 92.50 279 GLY A N 1
ATOM 2182 C CA . GLY A 1 279 ? 2.605 0.309 -6.260 1.00 92.50 279 GLY A CA 1
ATOM 2183 C C . GLY A 1 279 ? 1.746 0.985 -7.329 1.00 92.50 279 GLY A C 1
ATOM 2184 O O . GLY A 1 279 ? 2.157 1.996 -7.897 1.00 92.50 279 GLY A O 1
ATOM 2185 N N . LEU A 1 280 ? 0.515 0.504 -7.539 1.00 96.44 280 LEU A N 1
ATOM 2186 C CA . LEU A 1 280 ? -0.467 1.182 -8.384 1.00 96.44 280 LEU A CA 1
ATOM 2187 C C . LEU A 1 280 ? -0.869 2.546 -7.817 1.00 96.44 280 LEU A C 1
ATOM 2189 O O . LEU A 1 280 ? -0.886 3.514 -8.572 1.00 96.44 280 LEU A O 1
ATOM 2193 N N . VAL A 1 281 ? -1.113 2.659 -6.507 1.00 95.00 281 VAL A N 1
ATOM 2194 C CA . VAL A 1 281 ? -1.384 3.956 -5.855 1.00 95.00 281 VAL A CA 1
ATOM 2195 C C . VAL A 1 281 ? -0.256 4.951 -6.120 1.00 95.00 281 VAL A C 1
ATOM 2197 O O . VAL A 1 281 ? -0.510 6.074 -6.554 1.00 95.00 281 VAL A O 1
ATOM 2200 N N . GLN A 1 282 ? 0.995 4.533 -5.910 1.00 92.88 282 GLN A N 1
ATOM 2201 C CA . GLN A 1 282 ? 2.164 5.377 -6.158 1.00 92.88 282 GLN A CA 1
ATOM 2202 C C . GLN A 1 282 ? 2.287 5.765 -7.632 1.00 92.88 282 GLN A C 1
ATOM 2204 O O . GLN A 1 282 ? 2.552 6.926 -7.939 1.00 92.88 282 GLN A O 1
ATOM 2209 N N . CYS A 1 283 ? 2.069 4.819 -8.545 1.00 95.25 283 CYS A N 1
ATOM 2210 C CA . CYS A 1 283 ? 2.074 5.093 -9.975 1.00 95.25 283 CYS A CA 1
ATOM 2211 C C . CYS A 1 283 ? 1.006 6.132 -10.353 1.00 95.25 283 CYS A C 1
ATOM 2213 O O . CYS A 1 283 ? 1.324 7.128 -11.002 1.00 95.25 283 CYS A O 1
ATOM 2215 N N . MET A 1 284 ? -0.242 5.937 -9.913 1.00 96.06 284 MET A N 1
ATOM 2216 C CA . MET A 1 284 ? -1.354 6.841 -10.210 1.00 96.06 284 MET A CA 1
ATOM 2217 C C . MET A 1 284 ? -1.122 8.248 -9.657 1.00 96.06 284 MET A C 1
ATOM 2219 O O . MET A 1 284 ? -1.409 9.230 -10.342 1.00 96.06 284 MET A O 1
ATOM 2223 N N . TYR A 1 285 ? -0.575 8.342 -8.445 1.00 93.50 285 TYR A N 1
ATOM 2224 C CA . TYR A 1 285 ? -0.218 9.612 -7.822 1.00 93.50 285 TYR A CA 1
ATOM 2225 C C . TYR A 1 285 ? 0.926 10.321 -8.562 1.00 93.50 285 TYR A C 1
ATOM 2227 O O . TYR A 1 285 ? 0.857 11.518 -8.815 1.00 93.50 285 TYR A O 1
ATOM 2235 N N . ASN A 1 286 ? 1.963 9.588 -8.977 1.00 92.50 286 ASN A N 1
ATOM 2236 C CA . ASN A 1 286 ? 3.073 10.164 -9.740 1.00 92.50 286 ASN A CA 1
ATOM 2237 C C . ASN A 1 286 ? 2.627 10.689 -11.113 1.00 92.50 286 ASN A C 1
ATOM 2239 O O . ASN A 1 286 ? 3.114 11.729 -11.550 1.00 92.50 286 ASN A O 1
ATOM 2243 N N . ILE A 1 287 ? 1.700 9.995 -11.783 1.00 94.81 287 ILE A N 1
ATOM 2244 C CA . ILE A 1 287 ? 1.131 10.447 -13.062 1.00 94.81 287 ILE A CA 1
ATOM 2245 C C . ILE A 1 287 ? 0.408 11.784 -12.890 1.00 94.81 287 ILE A C 1
ATOM 2247 O O . ILE A 1 287 ? 0.576 12.664 -13.734 1.00 94.81 287 ILE A O 1
ATOM 2251 N N . ASP A 1 288 ? -0.380 11.923 -11.822 1.00 93.56 288 ASP A N 1
ATOM 2252 C CA . ASP A 1 288 ? -1.037 13.182 -11.473 1.00 93.56 288 ASP A CA 1
ATOM 2253 C C . ASP A 1 288 ? -0.004 14.288 -11.221 1.00 93.56 288 ASP A C 1
ATOM 2255 O O . ASP A 1 288 ? 0.045 15.265 -11.966 1.00 93.56 288 ASP A O 1
ATOM 2259 N N . LEU A 1 289 ? 0.914 14.082 -10.270 1.00 91.62 289 LEU A N 1
ATOM 2260 C CA . LEU A 1 289 ? 1.942 15.070 -9.928 1.00 91.62 289 LEU A CA 1
ATOM 2261 C C . LEU A 1 289 ? 2.715 15.577 -11.149 1.00 91.62 289 LEU A C 1
ATOM 2263 O O . LEU A 1 289 ? 2.941 16.777 -11.294 1.00 91.62 289 LEU A O 1
ATOM 2267 N N . ILE A 1 290 ? 3.128 14.675 -12.038 1.00 91.75 290 ILE A N 1
ATOM 2268 C CA . ILE A 1 290 ? 3.903 15.054 -13.218 1.00 91.75 290 ILE A CA 1
ATOM 2269 C C . ILE A 1 290 ? 3.042 15.824 -14.215 1.00 91.75 290 ILE A C 1
ATOM 2271 O O . ILE A 1 290 ? 3.510 16.813 -14.767 1.00 91.75 290 ILE A O 1
ATOM 2275 N N . GLN A 1 291 ? 1.793 15.426 -14.450 1.00 92.38 291 GLN A N 1
ATOM 2276 C CA . GLN A 1 291 ? 0.926 16.177 -15.362 1.00 92.38 291 GLN A CA 1
ATOM 2277 C C . GLN A 1 291 ? 0.512 17.538 -14.798 1.00 92.38 291 GLN A C 1
ATOM 2279 O O . GLN A 1 291 ? 0.282 18.464 -15.574 1.00 92.38 291 GLN A O 1
ATOM 2284 N N . THR A 1 292 ? 0.475 17.672 -13.474 1.00 90.56 292 THR A N 1
ATOM 2285 C CA . THR A 1 292 ? 0.159 18.924 -12.786 1.00 90.56 292 THR A CA 1
ATOM 2286 C C . THR A 1 292 ? 1.351 19.885 -12.748 1.00 90.56 292 THR A C 1
ATOM 2288 O O . THR A 1 292 ? 1.171 21.084 -12.959 1.00 90.56 292 THR A O 1
ATOM 2291 N N . PHE A 1 293 ? 2.576 19.391 -12.528 1.00 90.88 293 PHE A N 1
ATOM 2292 C CA . PHE A 1 293 ? 3.756 20.248 -12.323 1.00 90.88 293 PHE A CA 1
ATOM 2293 C C . PHE A 1 293 ? 4.774 20.266 -13.472 1.00 90.88 293 PHE A C 1
ATOM 2295 O O . PHE A 1 293 ? 5.589 21.184 -13.519 1.00 90.88 293 PHE A O 1
ATOM 2302 N N . HIS A 1 294 ? 4.739 19.286 -14.377 1.00 90.06 294 HIS A N 1
ATOM 2303 C CA . HIS A 1 294 ? 5.758 19.046 -15.408 1.00 90.06 294 HIS A CA 1
ATOM 2304 C C . HIS A 1 294 ? 5.134 18.577 -16.733 1.00 90.06 294 HIS A C 1
ATOM 2306 O O . HIS A 1 294 ? 5.632 17.657 -17.386 1.00 90.06 294 HIS A O 1
ATOM 2312 N N . LEU A 1 295 ? 4.004 19.169 -17.132 1.00 87.31 295 LEU A N 1
ATOM 2313 C CA . LEU A 1 295 ? 3.258 18.742 -18.322 1.00 87.31 295 LEU A CA 1
ATOM 2314 C C . LEU A 1 295 ? 4.118 18.771 -19.598 1.00 87.31 295 LEU A C 1
ATOM 2316 O O . LEU A 1 295 ? 3.951 17.926 -20.477 1.00 87.31 295 LEU A O 1
ATOM 2320 N N . GLU A 1 296 ? 5.048 19.721 -19.692 1.00 88.62 296 GLU A N 1
ATOM 2321 C CA . GLU A 1 296 ? 5.999 19.881 -20.793 1.00 88.62 296 GLU A CA 1
ATOM 2322 C C . GLU A 1 296 ? 6.958 18.694 -20.968 1.00 88.62 296 GLU A C 1
ATOM 2324 O O . GLU A 1 296 ? 7.394 18.428 -22.091 1.00 88.62 296 GLU A O 1
ATOM 2329 N N . ASP A 1 297 ? 7.231 17.948 -19.896 1.00 85.19 297 ASP A N 1
ATOM 2330 C CA . ASP A 1 297 ? 8.114 16.779 -19.916 1.00 85.19 297 ASP A CA 1
ATOM 2331 C C . ASP A 1 297 ? 7.374 15.515 -20.392 1.00 85.19 297 ASP A C 1
ATOM 2333 O O . ASP A 1 297 ? 7.982 14.509 -20.777 1.00 85.19 297 ASP A O 1
ATOM 2337 N N . VAL A 1 298 ? 6.037 15.550 -20.421 1.00 85.81 298 VAL A N 1
ATOM 2338 C CA . VAL A 1 298 ? 5.207 14.390 -20.745 1.00 85.81 298 VAL A CA 1
ATOM 2339 C C . VAL A 1 298 ? 4.865 14.357 -22.231 1.00 85.81 298 VAL A C 1
ATOM 2341 O O . VAL A 1 298 ? 3.870 14.917 -22.685 1.00 85.81 298 VAL A O 1
ATOM 2344 N N . LYS A 1 299 ? 5.641 13.593 -23.009 1.00 87.31 299 LYS A N 1
ATOM 2345 C CA . LYS A 1 299 ? 5.390 13.404 -24.456 1.00 87.31 299 LYS A CA 1
ATOM 2346 C C . LYS A 1 299 ? 3.985 12.868 -24.768 1.00 87.31 299 LYS A C 1
ATOM 2348 O O . LYS A 1 299 ? 3.403 13.209 -25.797 1.00 87.31 299 LYS A O 1
ATOM 2353 N N . HIS A 1 300 ? 3.451 12.007 -23.900 1.00 89.50 300 HIS A N 1
ATOM 2354 C CA . HIS A 1 300 ? 2.160 11.340 -24.082 1.00 89.50 300 HIS A CA 1
ATOM 2355 C C . HIS A 1 300 ? 1.373 11.299 -22.763 1.00 89.50 300 HIS A C 1
ATOM 2357 O O . HIS A 1 300 ? 1.402 10.271 -22.079 1.00 89.50 300 HIS A O 1
ATOM 2363 N N . PRO A 1 301 ? 0.684 12.392 -22.386 1.00 93.06 301 PRO A N 1
ATOM 2364 C CA . PRO A 1 301 ? -0.036 12.456 -21.119 1.00 93.06 301 PRO A CA 1
ATOM 2365 C C . PRO A 1 301 ? -1.155 11.414 -21.051 1.00 93.06 301 PRO A C 1
ATOM 2367 O O . PRO A 1 301 ? -1.797 11.078 -22.054 1.00 93.06 301 PRO A O 1
ATOM 2370 N N . ILE A 1 302 ? -1.368 10.872 -19.853 1.00 95.50 302 ILE A N 1
ATOM 2371 C CA . ILE A 1 302 ? -2.458 9.939 -19.563 1.00 95.50 302 ILE A CA 1
ATOM 2372 C C . ILE A 1 302 ? -3.656 10.769 -19.126 1.00 95.50 302 ILE A C 1
ATOM 2374 O O . ILE A 1 302 ? -3.584 11.486 -18.137 1.00 95.50 302 ILE A O 1
ATOM 2378 N N . LYS A 1 303 ? -4.774 10.663 -19.844 1.00 95.25 303 LYS A N 1
ATOM 2379 C CA . LYS A 1 303 ? -5.985 11.403 -19.490 1.00 95.25 303 LYS A CA 1
ATOM 2380 C C . LYS A 1 303 ? -6.483 10.978 -18.102 1.00 95.25 303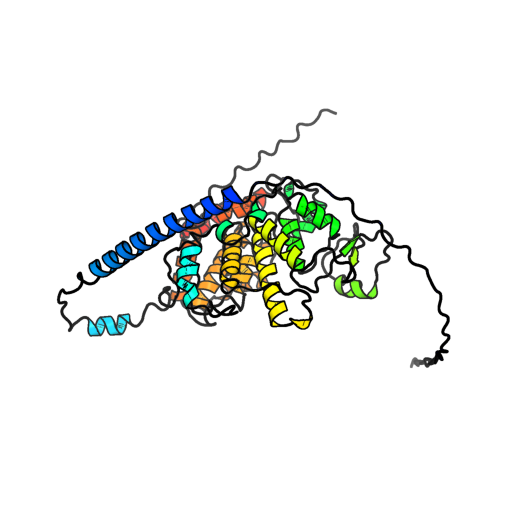 LYS A C 1
ATOM 2382 O O . LYS A 1 303 ? -6.935 9.846 -17.946 1.00 95.25 303 LYS A O 1
ATOM 2387 N N . LEU A 1 304 ? -6.452 11.905 -17.149 1.00 95.19 304 LEU A N 1
ATOM 2388 C CA . LEU A 1 304 ? -7.053 11.743 -15.827 1.00 95.19 304 LEU A CA 1
ATOM 2389 C C . LEU A 1 304 ? -8.570 11.934 -15.944 1.00 95.19 304 LEU A C 1
ATOM 2391 O O . LEU A 1 304 ? -9.040 12.928 -16.506 1.00 95.19 304 LEU A O 1
ATOM 2395 N N . ASP A 1 305 ? -9.344 10.956 -15.481 1.00 95.38 305 ASP A N 1
ATOM 2396 C CA . ASP A 1 305 ? -10.800 11.075 -15.413 1.00 95.38 305 ASP A CA 1
ATOM 2397 C C . ASP A 1 305 ? -11.255 11.675 -14.074 1.00 95.38 305 ASP A C 1
ATOM 2399 O O . ASP A 1 305 ? -10.481 11.793 -13.125 1.00 95.38 305 ASP A O 1
ATOM 2403 N N . ALA A 1 306 ? -12.525 12.077 -14.005 1.00 95.75 306 ALA A N 1
ATOM 2404 C CA . ALA A 1 306 ? -13.080 12.750 -12.834 1.00 95.75 306 ALA A CA 1
ATOM 2405 C C . ALA A 1 306 ? -13.067 11.896 -11.553 1.00 95.75 306 ALA A C 1
ATOM 2407 O O . ALA A 1 306 ? -13.210 12.455 -10.471 1.00 95.75 306 ALA A O 1
ATOM 2408 N N . PHE A 1 307 ? -12.885 10.578 -11.669 1.00 95.81 307 PHE A N 1
ATOM 2409 C CA . PHE A 1 307 ? -12.868 9.613 -10.571 1.00 95.81 307 PHE A CA 1
ATOM 2410 C C . PHE A 1 307 ? -11.472 9.015 -10.335 1.00 95.81 307 PHE A C 1
ATOM 2412 O O . PHE A 1 307 ? -11.334 7.966 -9.702 1.00 95.81 307 PHE A O 1
ATOM 2419 N N . TRP A 1 308 ? -10.416 9.649 -10.857 1.00 95.50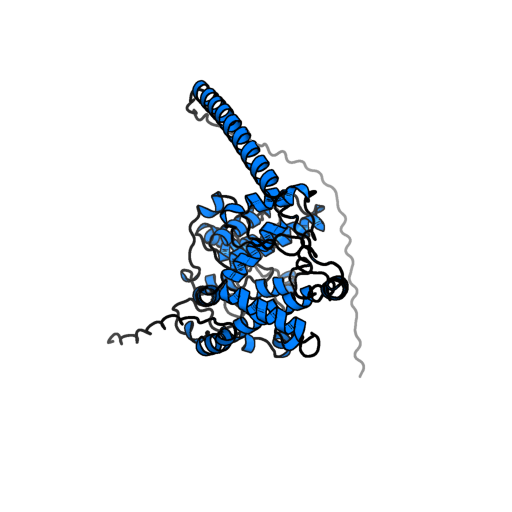 308 TRP A N 1
ATOM 2420 C CA . TRP A 1 308 ? -9.041 9.168 -10.707 1.00 95.50 308 TRP A CA 1
ATOM 2421 C C . TRP A 1 308 ? -8.653 8.962 -9.240 1.00 95.50 308 TRP A C 1
ATOM 2423 O O . TRP A 1 308 ? -8.123 7.911 -8.878 1.00 95.50 308 TRP A O 1
ATOM 2433 N N . TYR A 1 309 ? -8.976 9.938 -8.388 1.00 92.62 309 TYR A N 1
ATOM 2434 C CA . TYR A 1 309 ? -8.699 9.863 -6.959 1.00 92.62 309 TYR A CA 1
ATOM 2435 C C . TYR A 1 309 ? -9.532 8.785 -6.263 1.00 92.62 309 TYR A C 1
ATOM 2437 O O . TYR A 1 309 ? -8.983 8.050 -5.453 1.00 92.62 309 TYR A O 1
ATOM 2445 N N . ASP A 1 310 ? -10.804 8.600 -6.617 1.00 93.94 310 ASP A N 1
ATOM 2446 C CA . ASP A 1 310 ? -11.647 7.529 -6.073 1.00 93.94 310 ASP A CA 1
ATOM 2447 C C . ASP A 1 310 ? -11.030 6.142 -6.305 1.00 93.94 310 ASP A C 1
ATOM 2449 O O . ASP A 1 310 ? -10.938 5.332 -5.383 1.00 93.94 310 ASP A O 1
ATOM 2453 N N . LYS A 1 311 ? -10.534 5.894 -7.525 1.00 96.19 311 LYS A N 1
ATOM 2454 C CA . LYS A 1 311 ? -9.825 4.653 -7.880 1.00 96.19 311 LYS A CA 1
ATOM 2455 C C . LYS A 1 311 ? -8.523 4.506 -7.099 1.00 96.19 311 LYS A C 1
ATOM 2457 O O . LYS A 1 311 ? -8.194 3.419 -6.632 1.00 96.19 311 LYS A O 1
ATOM 2462 N N . LEU A 1 312 ? -7.784 5.598 -6.947 1.00 95.00 312 LEU A N 1
ATOM 2463 C CA . LEU A 1 312 ? -6.546 5.629 -6.181 1.00 95.00 312 LEU A CA 1
ATOM 2464 C C . LEU A 1 312 ? -6.815 5.299 -4.699 1.00 95.00 312 LEU A C 1
ATOM 2466 O O . LEU A 1 312 ? -6.135 4.445 -4.130 1.00 95.00 312 LEU A O 1
ATOM 2470 N N . TYR A 1 313 ? -7.838 5.898 -4.084 1.00 92.25 313 TYR A N 1
ATOM 2471 C CA . TYR A 1 313 ? -8.249 5.598 -2.709 1.00 92.25 313 TYR A CA 1
ATOM 2472 C C . TYR A 1 313 ? -8.720 4.163 -2.542 1.00 92.25 313 TYR A C 1
ATOM 2474 O O . TYR A 1 313 ? -8.358 3.534 -1.549 1.00 92.25 313 TYR A O 1
ATOM 2482 N N . TYR A 1 314 ? -9.487 3.648 -3.505 1.00 95.81 314 TYR A N 1
ATOM 2483 C CA . TYR A 1 314 ? -9.877 2.247 -3.532 1.00 95.81 314 TYR A CA 1
ATOM 2484 C C . TYR A 1 314 ? -8.641 1.344 -3.465 1.00 95.81 314 TYR A C 1
ATOM 2486 O O . TYR A 1 314 ? -8.555 0.490 -2.587 1.00 95.81 314 TYR A O 1
ATOM 2494 N N . TRP A 1 315 ? -7.638 1.576 -4.317 1.00 96.25 315 TRP A N 1
ATOM 2495 C CA . TRP A 1 315 ? -6.418 0.765 -4.326 1.00 96.25 315 TRP A CA 1
ATOM 2496 C C . TRP A 1 315 ? -5.556 0.934 -3.077 1.00 96.25 315 TRP A C 1
ATOM 2498 O O . TRP A 1 315 ? -4.947 -0.040 -2.626 1.00 96.25 315 TRP A O 1
ATOM 2508 N N . LEU A 1 316 ? -5.540 2.124 -2.467 1.00 94.19 316 LEU A N 1
ATOM 2509 C CA . LEU A 1 316 ? -4.893 2.288 -1.169 1.00 94.19 316 LEU A CA 1
ATOM 2510 C C . LEU A 1 316 ? -5.606 1.456 -0.108 1.00 94.19 316 LEU A C 1
ATOM 2512 O O . LEU A 1 316 ? -4.944 0.763 0.661 1.00 94.19 316 LEU A O 1
ATOM 2516 N N . ASP A 1 317 ? -6.935 1.490 -0.085 1.00 93.31 317 ASP A N 1
ATOM 2517 C CA . ASP A 1 317 ? -7.726 0.696 0.845 1.00 93.31 317 ASP A CA 1
ATOM 2518 C C . ASP A 1 317 ? -7.496 -0.805 0.644 1.00 93.31 317 ASP A C 1
ATOM 2520 O O . ASP A 1 317 ? -7.153 -1.498 1.598 1.00 93.31 317 ASP A O 1
ATOM 2524 N N . GLN A 1 318 ? -7.530 -1.286 -0.602 1.00 94.62 318 GLN A N 1
ATOM 2525 C CA . GLN A 1 318 ? -7.205 -2.676 -0.930 1.00 94.62 318 GLN A CA 1
ATOM 2526 C C . GLN A 1 318 ? -5.805 -3.073 -0.440 1.00 94.62 318 GLN A C 1
ATOM 2528 O O . GLN A 1 318 ? -5.656 -4.132 0.171 1.00 94.62 318 GLN A O 1
ATOM 2533 N N . SER A 1 319 ? -4.793 -2.211 -0.607 1.00 93.50 319 SER A N 1
ATOM 2534 C CA . SER A 1 319 ? -3.432 -2.489 -0.116 1.00 93.50 319 SER A CA 1
ATOM 2535 C C . SER A 1 319 ? -3.348 -2.601 1.411 1.00 93.50 319 SER A C 1
ATOM 2537 O O . SER A 1 319 ? -2.549 -3.375 1.947 1.00 93.50 319 SER A O 1
ATOM 2539 N N . LEU A 1 320 ? -4.199 -1.861 2.128 1.00 92.25 320 LEU A N 1
ATOM 2540 C CA . LEU A 1 320 ? -4.303 -1.923 3.583 1.00 92.25 320 LEU A CA 1
ATOM 2541 C C . LEU A 1 320 ? -5.005 -3.209 4.020 1.00 92.25 320 LEU A C 1
ATOM 2543 O O . LEU A 1 320 ? -4.527 -3.876 4.931 1.00 92.25 320 LEU A O 1
ATOM 2547 N N . GLN A 1 321 ? -6.081 -3.605 3.343 1.00 92.00 321 GLN A N 1
ATOM 2548 C CA . GLN A 1 321 ? -6.794 -4.857 3.622 1.00 92.00 321 GLN A CA 1
ATOM 2549 C C . GLN A 1 321 ? -5.948 -6.102 3.298 1.00 92.00 321 GLN A C 1
ATOM 2551 O O . GLN A 1 321 ? -5.980 -7.102 4.019 1.00 92.00 321 GLN A O 1
ATOM 2556 N N . SER A 1 322 ? -5.138 -6.029 2.241 1.00 90.94 322 SER A N 1
ATOM 2557 C CA . SER A 1 322 ? -4.322 -7.150 1.761 1.00 90.94 322 SER A CA 1
ATOM 2558 C C . SER A 1 322 ? -3.020 -7.339 2.544 1.00 90.94 322 SER A C 1
ATOM 2560 O O . SER A 1 322 ? -2.312 -8.315 2.318 1.00 90.94 322 SER A O 1
ATOM 2562 N N . GLY A 1 323 ? -2.660 -6.441 3.467 1.00 85.38 323 GLY A N 1
ATOM 2563 C CA . GLY A 1 323 ? -1.445 -6.639 4.268 1.00 85.38 323 GLY A CA 1
ATOM 2564 C C . GLY A 1 323 ? -1.003 -5.490 5.170 1.00 85.38 323 GLY A C 1
ATOM 2565 O O . GLY A 1 323 ? 0.120 -5.545 5.673 1.00 85.38 323 GLY A O 1
ATOM 2566 N N . LEU A 1 324 ? -1.833 -4.455 5.365 1.00 80.44 324 LEU A N 1
ATOM 2567 C CA . LEU A 1 324 ? -1.504 -3.228 6.106 1.00 80.44 324 LEU A CA 1
ATOM 2568 C C . LEU A 1 324 ? -0.100 -2.726 5.768 1.00 80.44 324 LEU A C 1
ATOM 2570 O O . LEU A 1 324 ? 0.701 -2.496 6.661 1.00 80.44 324 LEU A O 1
ATOM 2574 N N . LEU A 1 325 ? 0.257 -2.614 4.488 1.00 80.06 325 LEU A N 1
ATOM 2575 C CA . LEU A 1 325 ? 1.616 -2.210 4.130 1.00 80.06 325 LEU A CA 1
ATOM 2576 C C . LEU A 1 325 ? 1.989 -0.925 4.886 1.00 80.06 325 LEU A C 1
ATOM 2578 O O . LEU A 1 325 ? 1.261 0.059 4.814 1.00 80.06 325 LEU A O 1
ATOM 2582 N N . ASN A 1 326 ? 3.117 -0.918 5.592 1.00 83.19 326 ASN A N 1
ATOM 2583 C CA . ASN A 1 326 ? 3.538 0.209 6.420 1.00 83.19 326 ASN A CA 1
ATOM 2584 C C . ASN A 1 326 ? 3.537 1.509 5.616 1.00 83.19 326 ASN A C 1
ATOM 2586 O O . ASN A 1 326 ? 2.943 2.488 6.040 1.00 83.19 326 ASN A O 1
ATOM 2590 N N . TYR A 1 327 ? 4.048 1.480 4.384 1.00 83.56 327 TYR A N 1
ATOM 2591 C CA . TYR A 1 327 ? 3.973 2.624 3.479 1.00 83.56 327 TYR A CA 1
ATOM 2592 C C . TYR A 1 327 ? 2.542 3.047 3.127 1.00 83.56 327 TYR A C 1
ATOM 2594 O O . TYR A 1 327 ? 2.289 4.241 3.032 1.00 83.56 327 TYR A O 1
ATOM 2602 N N . ALA A 1 328 ? 1.601 2.116 2.969 1.00 86.69 328 ALA A N 1
ATOM 2603 C CA . ALA A 1 328 ? 0.196 2.450 2.748 1.00 86.69 328 ALA A CA 1
ATOM 2604 C C . ALA A 1 328 ? -0.424 3.116 3.984 1.00 86.69 328 ALA A C 1
ATOM 2606 O O . ALA A 1 328 ? -1.134 4.115 3.856 1.00 86.69 328 ALA A O 1
ATOM 2607 N N . VAL A 1 329 ? -0.105 2.619 5.185 1.00 87.56 329 VAL A N 1
ATOM 2608 C CA . VAL A 1 329 ? -0.543 3.241 6.440 1.00 87.56 329 VAL A CA 1
ATOM 2609 C C . VAL A 1 329 ? 0.105 4.617 6.608 1.00 87.56 329 VAL A C 1
ATOM 2611 O O . VAL A 1 329 ? -0.575 5.572 6.961 1.00 87.56 329 VAL A O 1
ATOM 2614 N N . GLU A 1 330 ? 1.389 4.755 6.274 1.00 83.94 330 GLU A N 1
ATOM 2615 C CA . GLU A 1 330 ? 2.105 6.032 6.236 1.00 83.94 330 GLU A CA 1
ATOM 2616 C C . GLU A 1 330 ? 1.485 7.015 5.242 1.00 83.94 330 GLU A C 1
ATOM 2618 O O . GLU A 1 330 ? 1.438 8.206 5.522 1.00 83.94 330 GLU A O 1
ATOM 2623 N N . GLN A 1 331 ? 0.996 6.558 4.087 1.00 85.31 331 GLN A N 1
ATOM 2624 C CA . GLN A 1 331 ? 0.265 7.437 3.175 1.00 85.31 331 GLN A CA 1
ATOM 2625 C C . GLN A 1 331 ? -1.086 7.838 3.771 1.00 85.31 331 GLN A C 1
ATOM 2627 O O . GLN A 1 331 ? -1.412 9.016 3.742 1.00 85.31 331 GLN A O 1
ATOM 2632 N N . ARG A 1 332 ? -1.840 6.927 4.403 1.00 84.75 332 ARG A N 1
ATOM 2633 C CA . ARG A 1 332 ? -3.070 7.315 5.123 1.00 84.75 332 ARG A CA 1
ATOM 2634 C C . ARG A 1 332 ? -2.802 8.323 6.240 1.00 84.75 332 ARG A C 1
ATOM 2636 O O . ARG A 1 332 ? -3.630 9.199 6.467 1.00 84.75 332 ARG A O 1
ATOM 2643 N N . THR A 1 333 ? -1.666 8.210 6.930 1.00 77.31 333 THR A N 1
ATOM 2644 C CA . THR A 1 333 ? -1.305 9.140 8.001 1.00 77.31 333 THR A CA 1
ATOM 2645 C C . THR A 1 333 ? -0.704 10.437 7.474 1.00 77.31 333 THR A C 1
ATOM 2647 O O . THR A 1 333 ? -0.990 11.463 8.066 1.00 77.31 333 THR A O 1
ATOM 2650 N N . ASN A 1 334 ? 0.094 10.447 6.398 1.00 72.88 334 ASN A N 1
ATOM 2651 C CA . ASN A 1 334 ? 0.935 11.591 5.991 1.00 72.88 334 ASN A CA 1
ATOM 2652 C C . ASN A 1 334 ? 0.533 12.276 4.659 1.00 72.88 334 ASN A C 1
ATOM 2654 O O . ASN A 1 334 ? 1.082 13.317 4.283 1.00 72.88 334 ASN A O 1
ATOM 2658 N N . ALA A 1 335 ? -0.370 11.689 3.873 1.00 62.91 335 ALA A N 1
ATOM 2659 C CA . ALA A 1 335 ? -0.657 12.203 2.540 1.00 62.91 335 ALA A CA 1
ATOM 2660 C C . ALA A 1 335 ? -1.473 13.500 2.600 1.00 62.91 335 ALA A C 1
ATOM 2662 O O . ALA A 1 335 ? -2.664 13.496 2.900 1.00 62.91 335 ALA A O 1
ATOM 2663 N N . LYS A 1 336 ? -0.838 14.616 2.216 1.00 65.94 336 LYS A N 1
ATOM 2664 C CA . LYS A 1 336 ? -1.452 15.958 2.122 1.00 65.94 336 LYS A CA 1
ATOM 2665 C C . LYS A 1 336 ? -2.747 16.008 1.308 1.00 65.94 336 LYS A C 1
ATOM 2667 O O . LYS A 1 336 ? -3.576 16.880 1.532 1.00 65.94 336 LYS A O 1
ATOM 2672 N N . TRP A 1 337 ? -2.899 15.084 0.373 1.00 66.81 337 TRP A N 1
ATOM 2673 C CA . TRP A 1 337 ? -4.037 14.954 -0.528 1.00 66.81 337 TRP A CA 1
ATOM 2674 C C . TRP A 1 337 ? -5.134 14.029 0.033 1.00 66.81 337 TRP A C 1
ATOM 2676 O O . TRP A 1 337 ? -6.140 13.813 -0.623 1.00 66.81 337 TRP A O 1
ATOM 2686 N N . MET A 1 338 ? -4.985 13.495 1.253 1.00 64.62 338 MET A N 1
ATOM 2687 C CA . MET A 1 338 ? -5.955 12.612 1.924 1.00 64.62 338 MET A CA 1
ATOM 2688 C C . MET A 1 338 ? -6.590 13.216 3.188 1.00 64.62 338 MET A C 1
ATOM 2690 O O . MET A 1 338 ? -7.246 12.517 3.967 1.00 64.62 338 MET A O 1
ATOM 2694 N N . TYR A 1 339 ? -6.385 14.494 3.472 1.00 65.50 339 TYR A N 1
ATOM 2695 C CA . TYR A 1 339 ? -6.776 15.003 4.778 1.00 65.50 339 TYR A CA 1
ATOM 2696 C C . TYR A 1 339 ? -8.161 15.646 4.793 1.00 65.50 339 TYR A C 1
ATOM 2698 O O . TYR A 1 339 ? -8.474 16.465 3.928 1.00 65.50 339 TYR A O 1
ATOM 2706 N N . PRO A 1 340 ? -8.972 15.360 5.832 1.00 67.94 340 PRO A N 1
ATOM 2707 C CA . PRO A 1 340 ? -9.879 16.370 6.361 1.00 67.94 340 PRO A CA 1
ATOM 2708 C C . PRO A 1 340 ? -9.066 17.629 6.682 1.00 67.94 340 PRO A C 1
ATOM 2710 O O . PRO A 1 340 ? -7.869 17.533 6.937 1.00 67.94 340 PRO A O 1
ATOM 2713 N N . GLU A 1 341 ? -9.687 18.803 6.706 1.00 71.81 341 GLU A N 1
ATOM 2714 C CA . GLU A 1 341 ? -8.983 20.052 7.017 1.00 71.81 341 GLU A CA 1
ATOM 2715 C C . GLU A 1 341 ? -8.034 19.888 8.233 1.00 71.81 341 GLU A C 1
ATOM 2717 O O . GLU A 1 341 ? -8.493 19.451 9.301 1.00 71.81 341 GLU A O 1
ATOM 2722 N N . PRO A 1 342 ? -6.713 20.145 8.080 1.00 81.25 342 PRO A N 1
ATOM 2723 C CA . PRO A 1 342 ? -5.744 19.933 9.149 1.00 81.25 342 PRO A CA 1
ATOM 2724 C C . PRO A 1 342 ? -6.137 20.658 10.437 1.00 81.25 342 PRO A C 1
ATOM 2726 O O . PRO A 1 342 ? -6.463 21.843 10.416 1.00 81.25 342 PRO A O 1
ATOM 2729 N N . GLY A 1 343 ? -6.078 19.947 11.564 1.00 82.12 343 GLY A N 1
ATOM 2730 C CA . GLY A 1 343 ? -6.478 20.472 12.875 1.00 82.12 343 GLY A CA 1
ATOM 2731 C C . GLY A 1 343 ? -7.978 20.377 13.180 1.00 82.12 343 GLY A C 1
ATOM 2732 O O . GLY A 1 343 ? -8.402 20.808 14.251 1.00 82.12 343 GLY A O 1
ATOM 2733 N N . SER A 1 344 ? -8.790 19.808 12.284 1.00 84.00 344 SER A N 1
ATOM 2734 C CA . SER A 1 344 ? -10.161 19.413 12.623 1.00 84.00 344 SER A CA 1
ATOM 2735 C C . SER A 1 344 ? -10.177 18.161 13.521 1.00 84.00 344 SER A C 1
ATOM 2737 O O . SER A 1 344 ? -9.327 17.283 13.358 1.00 84.00 344 SER A O 1
ATOM 2739 N N . PRO A 1 345 ? -11.181 17.981 14.404 1.00 86.12 345 PRO A N 1
ATOM 2740 C CA . PRO A 1 345 ? -11.316 16.745 15.183 1.00 86.12 345 PRO A CA 1
ATOM 2741 C C . PRO A 1 345 ? -11.345 15.481 14.310 1.00 86.12 345 PRO A C 1
ATOM 2743 O O . PRO A 1 345 ? -10.769 14.461 14.670 1.00 86.12 345 PRO A O 1
ATOM 2746 N N . ARG A 1 346 ? -11.954 15.548 13.118 1.00 85.88 346 ARG A N 1
ATOM 2747 C CA . ARG A 1 346 ? -11.983 14.441 12.147 1.00 85.88 346 ARG A CA 1
ATOM 2748 C C . ARG A 1 346 ? -10.594 14.088 11.612 1.00 85.88 346 ARG A C 1
ATOM 2750 O O . ARG A 1 346 ? -10.309 12.904 11.429 1.00 85.88 346 ARG A O 1
ATOM 2757 N N . TYR A 1 347 ? -9.756 15.095 11.353 1.00 85.69 347 TYR A N 1
ATOM 2758 C CA . TYR A 1 347 ? -8.354 14.894 10.986 1.00 85.69 347 TYR A CA 1
ATOM 2759 C C . TYR A 1 347 ? -7.623 14.134 12.095 1.00 85.69 347 TYR A C 1
ATOM 2761 O O . TYR A 1 347 ? -6.983 13.122 11.818 1.00 85.69 347 TYR A O 1
ATOM 2769 N N . ASP A 1 348 ? -7.785 14.566 13.346 1.00 89.62 348 ASP A N 1
ATOM 2770 C CA . ASP A 1 348 ? -7.124 13.936 14.489 1.00 89.62 348 ASP A CA 1
ATOM 2771 C C . ASP A 1 348 ? -7.608 12.497 14.729 1.00 89.62 348 ASP A C 1
ATOM 2773 O O . ASP A 1 348 ? -6.789 11.619 15.001 1.00 89.62 348 ASP A O 1
ATOM 2777 N N . VAL A 1 349 ? -8.910 12.226 14.559 1.00 89.50 349 VAL A N 1
ATOM 2778 C CA . VAL A 1 349 ? -9.475 10.867 14.638 1.00 89.50 349 VAL A CA 1
ATOM 2779 C C . VAL A 1 349 ? -8.872 9.949 13.566 1.00 89.50 349 VAL A C 1
ATOM 2781 O O . VAL A 1 349 ? -8.417 8.854 13.895 1.00 89.50 349 VAL A O 1
ATOM 2784 N N . GLU A 1 350 ? -8.832 10.371 12.293 1.00 87.19 350 GLU A N 1
ATOM 2785 C CA . GLU A 1 350 ? -8.222 9.572 11.213 1.00 87.19 350 GLU A CA 1
ATOM 2786 C C . GLU A 1 350 ? -6.729 9.342 11.455 1.00 87.19 350 GLU A C 1
ATOM 2788 O O . GLU A 1 350 ? -6.243 8.214 11.339 1.00 87.19 350 GLU A O 1
ATOM 2793 N N . TYR A 1 351 ? -6.003 10.403 11.806 1.00 89.88 351 TYR A N 1
ATOM 2794 C CA . TYR A 1 351 ? -4.560 10.349 11.995 1.00 89.88 351 TYR A CA 1
ATOM 2795 C C . TYR A 1 351 ? -4.199 9.430 13.173 1.00 89.88 351 TYR A C 1
ATOM 2797 O O . TYR A 1 351 ? -3.345 8.554 13.026 1.00 89.88 351 TYR A O 1
ATOM 2805 N N . TYR A 1 352 ? -4.932 9.518 14.291 1.00 94.00 352 TYR A N 1
ATOM 2806 C CA . TYR A 1 352 ? -4.795 8.582 15.408 1.00 94.00 352 TYR A CA 1
ATOM 2807 C C . TYR A 1 352 ? -5.136 7.145 14.998 1.00 94.00 352 TYR A C 1
ATOM 2809 O O . TYR A 1 352 ? -4.352 6.237 15.276 1.00 94.00 352 TYR A O 1
ATOM 2817 N N . LYS A 1 353 ? -6.272 6.919 14.317 1.00 93.44 353 LYS A N 1
ATOM 2818 C CA . LYS A 1 353 ? -6.727 5.582 13.892 1.00 93.44 353 LYS A CA 1
ATOM 2819 C C . LYS A 1 353 ? -5.654 4.850 13.089 1.00 93.44 353 LYS A C 1
ATOM 2821 O O . LYS A 1 353 ? -5.324 3.704 13.395 1.00 93.44 353 LYS A O 1
ATOM 2826 N N . TRP A 1 354 ? -5.083 5.502 12.079 1.00 93.00 354 TRP A N 1
ATOM 2827 C CA . TRP A 1 354 ? -4.065 4.874 11.235 1.00 93.00 354 TRP A CA 1
ATOM 2828 C C . TRP A 1 354 ? -2.723 4.708 11.957 1.00 93.00 354 TRP A C 1
ATOM 2830 O O . TRP A 1 354 ? -2.099 3.658 11.814 1.00 93.00 354 TRP A O 1
ATOM 2840 N N . SER A 1 355 ? -2.318 5.652 12.816 1.00 93.00 355 SER A N 1
ATOM 2841 C CA . SER A 1 355 ? -1.164 5.464 13.713 1.00 93.00 355 SER A CA 1
ATOM 2842 C C . SER A 1 355 ? -1.353 4.299 14.688 1.00 93.00 355 SER A C 1
ATOM 2844 O O . SER A 1 355 ? -0.396 3.586 14.996 1.00 93.00 355 SER A O 1
ATOM 2846 N N . ARG A 1 356 ? -2.582 4.064 15.158 1.00 96.00 356 ARG A N 1
ATOM 2847 C CA . ARG A 1 356 ? -2.916 2.946 16.045 1.00 96.00 356 ARG A CA 1
ATOM 2848 C C . ARG A 1 356 ? -2.848 1.605 15.322 1.00 96.00 356 ARG A C 1
ATOM 2850 O O . ARG A 1 356 ? -2.213 0.684 15.831 1.00 96.00 356 ARG A O 1
ATOM 2857 N N . LEU A 1 357 ? -3.423 1.502 14.123 1.00 95.00 357 LEU A N 1
ATOM 2858 C CA . LEU A 1 357 ? -3.318 0.301 13.282 1.00 95.00 357 LEU A CA 1
ATOM 2859 C C . LEU A 1 357 ? -1.860 -0.009 12.913 1.00 95.00 357 LEU A C 1
ATOM 2861 O O . LEU A 1 357 ? -1.432 -1.161 13.018 1.00 95.00 357 LEU A O 1
ATOM 2865 N N . TRP A 1 358 ? -1.084 1.024 12.568 1.00 92.75 358 TRP A N 1
ATOM 2866 C CA . TRP A 1 358 ? 0.358 0.913 12.347 1.00 92.75 358 TRP A CA 1
ATOM 2867 C C . TRP A 1 358 ? 1.080 0.359 13.574 1.00 92.75 358 TRP A C 1
ATOM 2869 O O . TRP A 1 358 ? 1.870 -0.573 13.463 1.00 92.75 358 TRP A O 1
ATOM 2879 N N . GLU A 1 359 ? 0.804 0.908 14.758 1.00 93.56 359 GLU A N 1
ATOM 2880 C CA . GLU A 1 359 ? 1.434 0.477 16.005 1.00 93.56 359 GLU A CA 1
ATOM 2881 C C . GLU A 1 359 ? 1.139 -0.997 16.314 1.00 93.56 359 GLU A C 1
ATOM 2883 O O . GLU A 1 359 ? 2.057 -1.739 16.685 1.00 93.56 359 GLU A O 1
ATOM 2888 N N . ILE A 1 360 ? -0.107 -1.443 16.115 1.00 94.81 360 ILE A N 1
ATOM 2889 C CA . ILE A 1 360 ? -0.475 -2.847 16.323 1.00 94.81 360 ILE A CA 1
ATOM 2890 C C . ILE A 1 360 ? 0.324 -3.747 15.376 1.00 94.81 360 ILE A C 1
ATOM 2892 O O . ILE A 1 360 ? 0.960 -4.711 15.808 1.00 94.81 360 ILE A O 1
ATOM 2896 N N . GLN A 1 361 ? 0.369 -3.396 14.092 1.00 92.00 361 GLN A N 1
ATOM 2897 C CA . GLN A 1 361 ? 1.126 -4.138 13.091 1.00 92.00 361 GLN A CA 1
ATOM 2898 C C . GLN A 1 361 ? 2.636 -4.146 13.374 1.00 92.00 361 GLN A C 1
ATOM 2900 O O . GLN A 1 361 ? 3.282 -5.196 13.299 1.00 92.00 361 GLN A O 1
ATOM 2905 N N . ALA A 1 362 ? 3.212 -2.994 13.712 1.00 89.44 362 ALA A N 1
ATOM 2906 C CA . ALA A 1 362 ? 4.640 -2.850 13.951 1.00 89.44 362 ALA A CA 1
ATOM 2907 C C . ALA A 1 362 ? 5.101 -3.695 15.144 1.00 89.44 362 ALA A C 1
ATOM 2909 O O . ALA A 1 362 ? 6.193 -4.266 15.116 1.00 89.44 362 ALA A O 1
ATOM 2910 N N . ARG A 1 363 ? 4.274 -3.814 16.189 1.00 91.56 363 ARG A N 1
ATOM 2911 C CA . ARG A 1 363 ? 4.553 -4.691 17.333 1.00 91.56 363 ARG A CA 1
ATOM 2912 C C . ARG A 1 363 ? 4.347 -6.162 16.995 1.00 91.56 363 ARG A C 1
ATOM 2914 O O . ARG A 1 363 ? 5.224 -6.959 17.319 1.00 91.56 363 ARG A O 1
ATOM 2921 N N . PHE A 1 364 ? 3.266 -6.500 16.290 1.00 92.12 364 PHE A N 1
ATOM 2922 C CA . PHE A 1 364 ? 2.991 -7.867 15.840 1.00 92.12 364 PHE A CA 1
ATOM 2923 C C . PHE A 1 364 ? 4.162 -8.466 15.052 1.00 92.12 364 PHE A C 1
ATOM 2925 O O . PHE A 1 364 ? 4.531 -9.613 15.283 1.00 92.12 364 PHE A O 1
ATOM 2932 N N . ARG A 1 365 ? 4.782 -7.665 14.177 1.00 86.94 365 ARG A N 1
ATOM 2933 C CA . ARG A 1 365 ? 5.910 -8.058 13.314 1.00 86.94 365 ARG A CA 1
ATOM 2934 C C . ARG A 1 365 ? 7.290 -7.827 13.939 1.00 86.94 365 ARG A C 1
ATOM 2936 O O . ARG A 1 365 ? 8.301 -7.890 13.246 1.00 86.94 365 ARG A O 1
ATOM 2943 N N . GLY A 1 366 ? 7.349 -7.384 15.198 1.00 84.88 366 GLY A N 1
ATOM 2944 C CA . GLY A 1 366 ? 8.599 -6.980 15.848 1.00 84.88 366 GLY A CA 1
ATOM 2945 C C . GLY A 1 366 ? 9.334 -5.798 15.187 1.00 84.88 366 GLY A C 1
ATOM 2946 O O . GLY A 1 366 ? 10.456 -5.482 15.588 1.00 84.88 366 GLY A O 1
ATOM 2947 N N . ILE A 1 367 ? 8.715 -5.114 14.218 1.00 77.56 367 ILE A N 1
ATOM 2948 C CA . ILE A 1 367 ? 9.265 -3.966 13.482 1.00 77.56 367 ILE A CA 1
ATOM 2949 C C . ILE A 1 367 ? 9.581 -2.803 14.426 1.00 77.56 367 ILE A C 1
ATOM 2951 O O . ILE A 1 367 ? 10.539 -2.070 14.194 1.00 77.56 367 ILE A O 1
ATOM 2955 N N . GLY A 1 368 ? 8.849 -2.653 15.534 1.00 70.31 368 GLY A N 1
ATOM 2956 C CA . GLY A 1 368 ? 9.145 -1.622 16.535 1.00 70.31 368 GLY A CA 1
ATOM 2957 C C . GLY A 1 368 ? 10.587 -1.664 17.062 1.00 70.31 368 GLY A C 1
ATOM 2958 O O . GLY A 1 368 ? 11.139 -0.626 17.401 1.00 70.31 368 GLY A O 1
ATOM 2959 N N . LYS A 1 369 ? 11.242 -2.835 17.051 1.00 76.75 369 LYS A N 1
ATOM 2960 C CA . LYS A 1 369 ? 12.657 -2.991 17.443 1.00 76.75 369 LYS A CA 1
ATOM 2961 C C . LYS A 1 369 ? 13.646 -2.479 16.385 1.00 76.75 369 LYS A C 1
ATOM 2963 O O . LYS A 1 369 ? 14.836 -2.372 16.668 1.00 76.75 369 LYS A O 1
ATOM 2968 N N . GLN A 1 370 ? 13.179 -2.246 15.159 1.00 74.06 370 GLN A N 1
ATOM 2969 C CA . GLN A 1 370 ? 13.987 -1.809 14.015 1.00 74.06 370 GLN A CA 1
ATOM 2970 C C . GLN A 1 370 ? 14.032 -0.284 13.886 1.00 74.06 370 GLN A C 1
ATOM 2972 O O . GLN A 1 370 ? 14.967 0.250 13.288 1.00 74.06 370 GLN A O 1
ATOM 2977 N N . TYR A 1 371 ? 13.028 0.404 14.429 1.00 78.12 371 TYR A N 1
ATOM 2978 C CA . TYR A 1 371 ? 13.004 1.854 14.524 1.00 78.12 371 TYR A CA 1
ATOM 2979 C C . TYR A 1 371 ? 13.753 2.306 15.774 1.00 78.12 371 TYR A C 1
ATOM 2981 O O . TYR A 1 371 ? 13.674 1.674 16.827 1.00 78.12 371 TYR A O 1
ATOM 2989 N N . ASP A 1 372 ? 14.475 3.420 15.665 1.00 85.06 372 ASP A N 1
ATOM 2990 C CA . ASP A 1 372 ? 14.886 4.139 16.862 1.00 85.06 372 ASP A CA 1
ATOM 2991 C C . ASP A 1 372 ? 13.641 4.644 17.617 1.00 85.06 372 ASP A C 1
ATOM 2993 O O . ASP A 1 372 ? 12.561 4.814 17.041 1.00 85.06 372 ASP A O 1
ATOM 2997 N N . GLU A 1 373 ? 13.793 4.865 18.923 1.00 87.44 373 GLU A N 1
ATOM 2998 C CA . GLU A 1 373 ? 12.699 5.277 19.810 1.00 87.44 373 GLU A CA 1
ATOM 2999 C C . GLU A 1 373 ? 11.965 6.523 19.293 1.00 87.44 373 GLU A C 1
ATOM 3001 O O . GLU A 1 373 ? 10.739 6.603 19.370 1.00 87.44 373 GLU A O 1
ATOM 3006 N N . TYR A 1 374 ? 12.697 7.469 18.700 1.00 88.12 374 TYR A N 1
ATOM 3007 C CA . TYR A 1 374 ? 12.130 8.700 18.163 1.00 88.12 374 TYR A CA 1
ATOM 3008 C C . TYR A 1 374 ? 11.270 8.436 16.919 1.00 88.12 374 TYR A C 1
ATOM 3010 O O . TYR A 1 374 ? 10.120 8.875 16.862 1.00 88.12 374 TYR A O 1
ATOM 3018 N N . SER A 1 375 ? 11.777 7.665 15.956 1.00 86.38 375 SER A N 1
ATOM 3019 C CA . SER A 1 375 ? 11.042 7.259 14.754 1.00 86.38 375 SER A CA 1
ATOM 3020 C C . SER A 1 375 ? 9.790 6.448 15.091 1.00 86.38 375 SER A C 1
ATOM 3022 O O . SER A 1 375 ? 8.746 6.646 14.470 1.00 86.38 375 SER A O 1
ATOM 3024 N N . TYR A 1 376 ? 9.866 5.558 16.087 1.00 87.81 376 TYR A N 1
ATOM 3025 C CA . TYR A 1 376 ? 8.700 4.816 16.568 1.00 87.81 376 TYR A CA 1
ATOM 3026 C C . TYR A 1 376 ? 7.671 5.756 17.213 1.00 87.81 376 TYR A C 1
ATOM 3028 O O . TYR A 1 376 ? 6.480 5.696 16.896 1.00 87.81 376 TYR A O 1
ATOM 3036 N N . LYS A 1 377 ? 8.121 6.667 18.084 1.00 89.25 377 LYS A N 1
ATOM 3037 C CA . LYS A 1 377 ? 7.250 7.635 18.759 1.00 89.25 377 LYS A CA 1
ATOM 3038 C C . LYS A 1 377 ? 6.515 8.545 17.775 1.00 89.25 377 LYS A C 1
ATOM 3040 O O . LYS A 1 377 ? 5.336 8.803 17.973 1.00 89.25 377 LYS A O 1
ATOM 3045 N N . LEU A 1 378 ? 7.180 8.998 16.711 1.00 87.38 378 LEU A N 1
ATOM 3046 C CA . LEU A 1 378 ? 6.568 9.852 15.685 1.00 87.38 378 LEU A CA 1
ATOM 3047 C C . LEU A 1 378 ? 5.447 9.169 14.892 1.00 87.38 378 LEU A C 1
ATOM 3049 O O . LEU A 1 378 ? 4.567 9.858 14.383 1.00 87.38 378 LEU A O 1
ATOM 3053 N N . ARG A 1 379 ? 5.505 7.842 14.748 1.00 85.56 379 ARG A N 1
ATOM 3054 C CA . ARG A 1 379 ? 4.578 7.062 13.912 1.00 85.56 379 ARG A CA 1
ATOM 3055 C C . ARG A 1 379 ? 3.443 6.421 14.714 1.00 85.56 379 ARG A C 1
ATOM 3057 O O . ARG A 1 379 ? 2.360 6.205 14.176 1.00 85.56 379 ARG A O 1
ATOM 3064 N N . SER A 1 380 ? 3.703 6.117 15.983 1.00 90.12 380 SER A N 1
ATOM 3065 C CA . SER A 1 380 ? 2.755 5.497 16.912 1.00 90.12 380 SER A CA 1
ATOM 3066 C C . SER A 1 380 ? 1.796 6.505 17.545 1.00 90.12 380 SER A C 1
ATOM 3068 O O . SER A 1 380 ? 1.913 7.720 17.370 1.00 90.12 380 SER A O 1
ATOM 3070 N N . THR A 1 381 ? 0.858 5.997 18.345 1.00 93.81 381 THR A N 1
ATOM 3071 C CA . THR A 1 381 ? -0.086 6.848 19.082 1.00 93.81 381 THR A CA 1
ATOM 3072 C C . THR A 1 381 ? 0.576 7.747 20.130 1.00 93.81 381 THR A C 1
ATOM 3074 O O . THR A 1 381 ? -0.002 8.752 20.541 1.00 93.81 381 THR A O 1
ATOM 3077 N N . GLN A 1 382 ? 1.830 7.464 20.498 1.00 92.12 382 GLN A N 1
ATOM 3078 C CA . GLN A 1 382 ? 2.623 8.293 21.409 1.00 92.12 382 GLN A CA 1
ATOM 3079 C C . GLN A 1 382 ? 2.861 9.715 20.876 1.00 92.12 382 GLN A C 1
ATOM 3081 O O . GLN A 1 382 ? 3.121 10.635 21.653 1.00 92.12 382 GLN A O 1
ATOM 3086 N N . ALA A 1 383 ? 2.747 9.930 19.559 1.00 90.75 383 ALA A N 1
ATOM 3087 C CA . ALA A 1 383 ? 2.806 11.259 18.952 1.00 90.75 383 ALA A CA 1
ATOM 3088 C C . ALA A 1 383 ? 1.663 12.193 19.405 1.00 90.75 383 ALA A C 1
ATOM 3090 O O . ALA A 1 383 ? 1.750 13.407 19.178 1.00 90.75 383 ALA A O 1
ATOM 3091 N N . PHE A 1 384 ? 0.615 11.643 20.034 1.00 92.38 384 PHE A N 1
ATOM 3092 C CA . PHE A 1 384 ? -0.612 12.334 20.445 1.00 92.38 384 PHE A CA 1
ATOM 3093 C C . PHE A 1 384 ? -0.772 12.510 21.954 1.00 92.38 384 PHE A C 1
ATOM 3095 O O . PHE A 1 384 ? -1.724 13.166 22.379 1.00 92.38 384 PHE A O 1
ATOM 3102 N N . GLU A 1 385 ? 0.135 11.960 22.764 1.00 92.44 385 GLU A N 1
ATOM 3103 C CA . GLU A 1 385 ? 0.062 12.052 24.225 1.00 92.44 385 GLU A CA 1
ATOM 3104 C C . GLU A 1 385 ? -0.032 13.517 24.681 1.00 92.44 385 GLU A C 1
ATOM 3106 O O . GLU A 1 385 ? 0.854 14.331 24.416 1.00 92.44 385 GLU A O 1
ATOM 3111 N N . GLY A 1 386 ? -1.143 13.859 25.342 1.00 93.00 386 GLY A N 1
ATOM 3112 C CA . GLY A 1 386 ? -1.429 15.213 25.828 1.00 93.00 386 GLY A CA 1
ATOM 3113 C C . GLY A 1 386 ? -1.797 16.241 24.750 1.00 93.00 386 GLY A C 1
ATOM 3114 O O . GLY A 1 386 ? -1.932 17.418 25.076 1.00 93.00 386 GLY A O 1
ATOM 3115 N N . ARG A 1 387 ? -1.944 15.833 23.481 1.00 93.81 387 ARG A N 1
ATOM 3116 C CA . ARG A 1 387 ? -2.310 16.723 22.363 1.00 93.81 387 ARG A CA 1
ATOM 3117 C C . ARG A 1 387 ? -3.772 16.612 21.949 1.00 93.81 387 ARG A C 1
ATOM 3119 O O . ARG A 1 387 ? -4.344 17.619 21.549 1.00 93.81 387 ARG A O 1
ATOM 3126 N N . LEU A 1 388 ? -4.341 15.410 22.005 1.00 94.94 388 LEU A N 1
ATOM 3127 C CA . LEU A 1 388 ? -5.732 15.152 21.628 1.00 94.94 388 LEU A CA 1
ATOM 3128 C C . LEU A 1 388 ? -6.623 15.093 22.870 1.00 94.94 388 LEU A C 1
ATOM 3130 O O . LEU A 1 388 ? -6.156 14.721 23.947 1.00 94.94 388 LEU A O 1
ATOM 3134 N N . SER A 1 389 ? -7.897 15.463 22.722 1.00 94.62 389 SER A N 1
ATOM 3135 C CA . SER A 1 389 ? -8.885 15.292 23.788 1.00 94.62 389 SER A CA 1
ATOM 3136 C C . SER A 1 389 ? -9.265 13.820 23.960 1.00 94.62 389 SER A C 1
ATOM 3138 O O . SER A 1 389 ? -9.195 13.033 23.011 1.00 94.62 389 SER A O 1
ATOM 3140 N N . ASP A 1 390 ? -9.727 13.463 25.159 1.00 94.62 390 ASP A N 1
ATOM 3141 C CA . ASP A 1 390 ? -10.179 12.102 25.467 1.00 94.62 390 ASP A CA 1
ATOM 3142 C C . ASP A 1 390 ? -11.299 11.642 24.520 1.00 94.62 390 ASP A C 1
ATOM 3144 O O . ASP A 1 390 ? -11.302 10.491 24.088 1.00 94.62 390 ASP A O 1
ATOM 3148 N N . ASP A 1 391 ? -12.205 12.543 24.124 1.00 92.50 391 ASP A N 1
ATOM 3149 C CA . ASP A 1 391 ? -13.302 12.208 23.213 1.00 92.50 391 ASP A CA 1
ATOM 3150 C C . ASP A 1 391 ? -12.807 11.882 21.790 1.00 92.50 391 ASP A C 1
ATOM 3152 O O . ASP A 1 391 ? -13.305 10.948 21.157 1.00 92.50 391 ASP A O 1
ATOM 3156 N N . VAL A 1 392 ? -11.797 12.610 21.290 1.00 91.81 392 VAL A N 1
ATOM 3157 C CA . VAL A 1 392 ? -11.159 12.329 19.989 1.00 91.81 392 VAL A CA 1
ATOM 3158 C C . VAL A 1 392 ? -10.484 10.960 20.021 1.00 91.81 392 VAL A C 1
ATOM 3160 O O . VAL A 1 392 ? -10.682 10.156 19.109 1.00 91.81 392 VAL A O 1
ATOM 3163 N N . VAL A 1 393 ? -9.733 10.668 21.087 1.00 95.31 393 VAL A N 1
ATOM 3164 C CA . VAL A 1 393 ? -9.069 9.369 21.265 1.00 95.31 393 VAL A CA 1
ATOM 3165 C C . VAL A 1 393 ? -10.099 8.240 21.358 1.00 95.31 393 VAL A C 1
ATOM 3167 O O . VAL A 1 393 ? -9.966 7.234 20.663 1.00 95.31 393 VAL A O 1
ATOM 3170 N N . ALA A 1 394 ? -11.162 8.412 22.148 1.00 94.50 394 ALA A N 1
ATOM 3171 C CA . ALA A 1 394 ? -12.218 7.414 22.302 1.00 94.50 394 ALA A CA 1
ATOM 3172 C C . ALA A 1 394 ? -12.942 7.117 20.978 1.00 94.50 394 ALA A C 1
ATOM 3174 O O . ALA A 1 394 ? -13.215 5.954 20.663 1.00 94.50 394 ALA A O 1
ATOM 3175 N N . GLN A 1 395 ? -13.225 8.147 20.175 1.00 92.81 395 GLN A N 1
ATOM 3176 C CA . GLN A 1 395 ? -13.820 7.967 18.852 1.00 92.81 395 GLN A CA 1
ATOM 3177 C C . GLN A 1 395 ? -12.856 7.264 17.885 1.00 92.81 395 GLN A C 1
ATOM 3179 O O . GLN A 1 395 ? -13.278 6.363 17.158 1.00 92.81 395 GLN A O 1
ATOM 3184 N N . ALA A 1 396 ? -11.571 7.623 17.888 1.00 93.62 396 ALA A N 1
ATOM 3185 C CA . ALA A 1 396 ? -10.575 6.961 17.051 1.00 93.62 396 ALA A CA 1
ATOM 3186 C C . ALA A 1 396 ? -10.430 5.477 17.408 1.00 93.62 396 ALA A C 1
ATOM 3188 O O . ALA A 1 396 ? -10.473 4.633 16.518 1.00 93.62 396 ALA A O 1
ATOM 3189 N N . GLU A 1 397 ? -10.359 5.137 18.697 1.00 96.75 397 GLU A N 1
ATOM 3190 C CA . GLU A 1 397 ? -10.293 3.747 19.164 1.00 96.75 397 GLU A CA 1
ATOM 3191 C C . GLU A 1 397 ? -11.548 2.937 18.801 1.00 96.75 397 GLU A C 1
ATOM 3193 O O . GLU A 1 397 ? -11.466 1.770 18.400 1.00 96.75 397 GLU A O 1
ATOM 3198 N N . LYS A 1 398 ? -12.728 3.565 18.846 1.00 95.19 398 LYS A N 1
ATOM 3199 C CA . LYS A 1 398 ? -13.968 2.954 18.348 1.00 95.19 398 LYS A CA 1
ATOM 3200 C C . LYS A 1 398 ? -13.868 2.609 16.859 1.00 95.19 398 LYS A C 1
ATOM 3202 O O . LYS A 1 398 ? -14.285 1.517 16.465 1.00 95.19 398 LYS A O 1
ATOM 3207 N N . GLU A 1 399 ? -13.325 3.506 16.038 1.00 93.12 399 GLU A N 1
ATOM 3208 C CA . GLU A 1 399 ? -13.150 3.280 14.599 1.00 93.12 399 GLU A CA 1
ATOM 3209 C C . GLU A 1 399 ? -12.046 2.277 14.271 1.00 93.12 399 GLU A C 1
ATOM 3211 O O . GLU A 1 399 ? -12.214 1.488 13.342 1.00 93.12 399 GLU A O 1
ATOM 3216 N N . VAL A 1 400 ? -10.963 2.240 15.056 1.00 95.88 400 VAL A N 1
ATOM 3217 C CA . VAL A 1 400 ? -9.964 1.162 15.000 1.00 95.88 400 VAL A CA 1
ATOM 3218 C C . VAL A 1 400 ? -10.666 -0.181 15.191 1.00 95.88 400 VAL A C 1
ATOM 3220 O O . VAL A 1 400 ? -10.548 -1.063 14.343 1.00 95.88 400 VAL A O 1
ATOM 3223 N N . GLY A 1 401 ? -11.482 -0.320 16.241 1.00 96.50 401 GLY A N 1
ATOM 3224 C CA . GLY A 1 401 ? -12.223 -1.555 16.492 1.00 96.50 401 GLY A CA 1
ATOM 3225 C C . GLY A 1 401 ? -13.223 -1.912 15.387 1.00 96.50 401 GLY A C 1
ATOM 3226 O O . GLY A 1 401 ? -13.351 -3.081 15.026 1.00 96.50 401 GLY A O 1
ATOM 3227 N N . GLN A 1 402 ? -13.925 -0.927 14.818 1.00 94.31 402 GLN A N 1
ATOM 3228 C CA . GLN A 1 402 ? -14.822 -1.151 13.676 1.00 94.31 402 GLN A CA 1
ATOM 3229 C C . GLN A 1 402 ? -14.060 -1.644 12.444 1.00 94.31 402 GLN A C 1
ATOM 3231 O O . GLN A 1 402 ? -14.485 -2.619 11.825 1.00 94.31 402 GLN A O 1
ATOM 3236 N N . TRP A 1 403 ? -12.931 -1.013 12.118 1.00 93.88 403 TRP A N 1
ATOM 3237 C CA . TRP A 1 403 ? -12.105 -1.405 10.982 1.00 93.88 403 TRP A CA 1
ATOM 3238 C C . TRP A 1 403 ? -11.535 -2.816 11.168 1.00 93.88 403 TRP A C 1
ATOM 3240 O O . TRP A 1 403 ? -11.634 -3.630 10.254 1.00 93.88 403 TRP A O 1
ATOM 3250 N N . LEU A 1 404 ? -11.028 -3.142 12.362 1.00 95.75 404 LEU A N 1
ATOM 3251 C CA . LEU A 1 404 ? -10.481 -4.467 12.677 1.00 95.75 404 LEU A CA 1
ATOM 3252 C C . LEU A 1 404 ? -11.531 -5.578 12.580 1.00 95.75 404 LEU A C 1
ATOM 3254 O O . LEU A 1 404 ? -11.241 -6.646 12.048 1.00 95.75 404 LEU A O 1
ATOM 3258 N N . ARG A 1 405 ? -12.761 -5.332 13.048 1.00 95.19 405 ARG A N 1
ATOM 3259 C CA . ARG A 1 405 ? -13.872 -6.289 12.904 1.00 95.19 405 ARG A CA 1
ATOM 3260 C C . ARG A 1 405 ? -14.327 -6.458 11.455 1.00 95.19 405 ARG A C 1
ATOM 3262 O O . ARG A 1 405 ? -14.785 -7.538 11.099 1.00 95.19 405 ARG A O 1
ATOM 3269 N N . GLY A 1 406 ? -14.214 -5.410 10.639 1.00 93.44 406 GLY A N 1
ATOM 3270 C CA . GLY A 1 406 ? -14.510 -5.464 9.206 1.00 93.44 406 GLY A CA 1
ATOM 3271 C C . GLY A 1 406 ? -13.442 -6.183 8.377 1.00 93.44 406 GLY A C 1
ATOM 3272 O O . GLY A 1 406 ? -13.752 -6.652 7.288 1.00 93.44 406 GLY A O 1
ATOM 3273 N N . HIS A 1 407 ? -12.213 -6.302 8.893 1.00 94.00 407 HIS A N 1
ATOM 3274 C CA . HIS A 1 407 ? -11.065 -6.862 8.170 1.00 94.00 407 HIS A CA 1
ATOM 3275 C C . HIS A 1 407 ? -10.276 -7.878 9.016 1.00 94.00 407 HIS A C 1
ATOM 3277 O O . HIS A 1 407 ? -9.070 -7.711 9.215 1.00 94.00 407 HIS A O 1
ATOM 3283 N N . PRO A 1 408 ? -10.914 -8.946 9.529 1.00 91.44 408 PRO A N 1
ATOM 3284 C CA . PRO A 1 408 ? -10.244 -9.912 10.401 1.00 91.44 408 PRO A CA 1
ATOM 3285 C C . PRO A 1 408 ? -9.079 -10.631 9.702 1.00 91.44 408 PRO A C 1
ATOM 3287 O O . PRO A 1 408 ? -8.070 -10.942 10.338 1.00 91.44 408 PRO A O 1
ATOM 3290 N N . ASP A 1 409 ? -9.176 -10.831 8.386 1.00 91.25 409 ASP A N 1
ATOM 3291 C CA . ASP A 1 409 ? -8.177 -11.554 7.594 1.00 91.25 409 ASP A CA 1
ATOM 3292 C C . ASP A 1 409 ? -6.877 -10.771 7.392 1.00 91.25 409 ASP A C 1
ATOM 3294 O O . ASP A 1 409 ? -5.869 -11.353 6.994 1.00 91.25 409 ASP A O 1
ATOM 3298 N N . VAL A 1 410 ? -6.834 -9.475 7.722 1.00 93.50 410 VAL A N 1
ATOM 3299 C CA . VAL A 1 410 ? -5.650 -8.646 7.462 1.00 93.50 410 VAL A CA 1
ATOM 3300 C C . VAL A 1 410 ? -4.394 -9.158 8.163 1.00 93.50 410 VAL A C 1
ATOM 3302 O O . VAL A 1 410 ? -3.298 -9.075 7.620 1.00 93.50 410 VAL A O 1
ATOM 3305 N N . TRP A 1 411 ? -4.535 -9.749 9.349 1.00 93.19 411 TRP A N 1
ATOM 3306 C CA . TRP A 1 411 ? -3.414 -10.311 10.106 1.00 93.19 411 TRP A CA 1
ATOM 3307 C C . TRP A 1 411 ? -2.892 -11.603 9.493 1.00 93.19 411 TRP A C 1
ATOM 3309 O O . TRP A 1 411 ? -1.684 -11.847 9.490 1.00 93.19 411 TRP A O 1
ATOM 3319 N N . ARG A 1 412 ? -3.805 -12.410 8.944 1.00 91.62 412 ARG A N 1
ATOM 3320 C CA . ARG A 1 412 ? -3.458 -13.603 8.178 1.00 91.62 412 ARG A CA 1
ATOM 3321 C C . ARG A 1 412 ? -2.779 -13.206 6.872 1.00 91.62 412 ARG A C 1
ATOM 3323 O O . ARG A 1 412 ? -1.717 -13.736 6.574 1.00 91.62 412 ARG A O 1
ATOM 3330 N N . ASN A 1 413 ? -3.313 -12.203 6.182 1.00 91.06 413 ASN A N 1
ATOM 3331 C CA . ASN A 1 413 ? -2.722 -11.644 4.975 1.00 91.06 413 ASN A CA 1
ATOM 3332 C C . ASN A 1 413 ? -1.336 -11.056 5.241 1.00 91.06 413 ASN A C 1
ATOM 3334 O O . ASN A 1 413 ? -0.421 -11.320 4.469 1.00 91.06 413 ASN A O 1
ATOM 3338 N N . ILE A 1 414 ? -1.150 -10.329 6.352 1.00 89.75 414 ILE A N 1
ATOM 3339 C CA . ILE A 1 414 ? 0.179 -9.933 6.817 1.00 89.75 414 ILE A CA 1
ATOM 3340 C C . ILE A 1 414 ? 1.023 -11.191 6.944 1.00 89.75 414 ILE A C 1
ATOM 3342 O O . ILE A 1 414 ? 2.027 -11.270 6.273 1.00 89.75 414 ILE A O 1
ATOM 3346 N N . TYR A 1 415 ? 0.653 -12.192 7.738 1.00 91.06 415 TYR A N 1
ATOM 3347 C CA . TYR A 1 415 ? 1.490 -13.381 7.925 1.00 91.06 415 TYR A CA 1
ATOM 3348 C C . TYR A 1 415 ? 1.875 -14.083 6.607 1.00 91.06 415 TYR A C 1
ATOM 3350 O O . TYR A 1 415 ? 3.064 -14.328 6.379 1.00 91.06 415 TYR A O 1
ATOM 3358 N N . ASP A 1 416 ? 0.904 -14.337 5.731 1.00 87.75 416 ASP A N 1
ATOM 3359 C CA . ASP A 1 416 ? 1.088 -15.046 4.461 1.00 87.75 416 ASP A CA 1
ATOM 3360 C C . ASP A 1 416 ? 1.838 -14.196 3.414 1.00 87.75 416 ASP A C 1
ATOM 3362 O O . ASP A 1 416 ? 2.478 -14.746 2.526 1.00 87.75 416 ASP A O 1
ATOM 3366 N N . HIS A 1 417 ? 1.850 -12.864 3.541 1.00 80.81 417 HIS A N 1
ATOM 3367 C CA . HIS A 1 417 ? 2.493 -11.955 2.575 1.00 80.81 417 HIS A CA 1
ATOM 3368 C C . HIS A 1 417 ? 3.535 -11.013 3.218 1.00 80.81 417 HIS A C 1
ATOM 3370 O O . HIS A 1 417 ? 3.987 -10.038 2.628 1.00 80.81 417 HIS A O 1
ATOM 3376 N N . SER A 1 418 ? 3.959 -11.288 4.451 1.00 67.94 418 SER A N 1
ATOM 3377 C CA . SER A 1 418 ? 4.746 -10.384 5.324 1.00 67.94 418 SER A CA 1
ATOM 3378 C C . SER A 1 418 ? 6.215 -10.260 4.960 1.00 67.94 418 SER A C 1
ATOM 3380 O O . SER A 1 418 ? 6.944 -9.485 5.593 1.00 67.94 418 SER A O 1
ATOM 3382 N N . TYR A 1 419 ? 6.657 -10.965 3.924 1.00 63.94 419 TYR A N 1
ATOM 3383 C CA . TYR A 1 419 ? 8.032 -10.988 3.427 1.00 63.94 419 TYR A CA 1
ATOM 3384 C C . TYR A 1 419 ? 8.528 -9.626 2.879 1.00 63.94 419 TYR A C 1
ATOM 3386 O O . TYR A 1 419 ? 9.609 -9.537 2.291 1.00 63.94 419 TYR A O 1
ATOM 3394 N N . ILE A 1 420 ? 7.731 -8.573 3.070 1.00 54.53 420 ILE A N 1
ATOM 3395 C CA . ILE A 1 420 ? 7.673 -7.328 2.311 1.00 54.53 420 ILE A CA 1
ATOM 3396 C C . ILE A 1 420 ? 8.317 -6.123 3.026 1.00 54.53 420 ILE A C 1
ATOM 3398 O O . ILE A 1 420 ? 8.582 -5.118 2.374 1.00 54.53 420 ILE A O 1
ATOM 3402 N N . GLU A 1 421 ? 8.655 -6.184 4.322 1.00 57.19 421 GLU A N 1
ATOM 3403 C CA . GLU A 1 421 ? 9.193 -4.995 5.015 1.00 57.19 421 GLU A CA 1
ATOM 3404 C C . GLU A 1 421 ? 10.587 -5.117 5.625 1.00 57.19 421 GLU A C 1
ATOM 3406 O O . GLU A 1 421 ? 11.190 -6.177 5.789 1.00 57.19 421 GLU A O 1
ATOM 3411 N N . ARG A 1 422 ? 11.144 -3.928 5.837 1.00 52.06 422 ARG A N 1
ATOM 3412 C CA . ARG A 1 422 ? 12.553 -3.595 5.735 1.00 52.06 422 ARG A CA 1
ATOM 3413 C C . ARG A 1 422 ? 13.283 -3.885 7.049 1.00 52.06 422 ARG A C 1
ATOM 3415 O O . ARG A 1 422 ? 13.228 -3.074 7.956 1.00 52.06 422 ARG A O 1
ATOM 3422 N N . LYS A 1 423 ? 14.099 -4.949 7.037 1.00 59.53 423 LYS A N 1
ATOM 3423 C CA . LYS 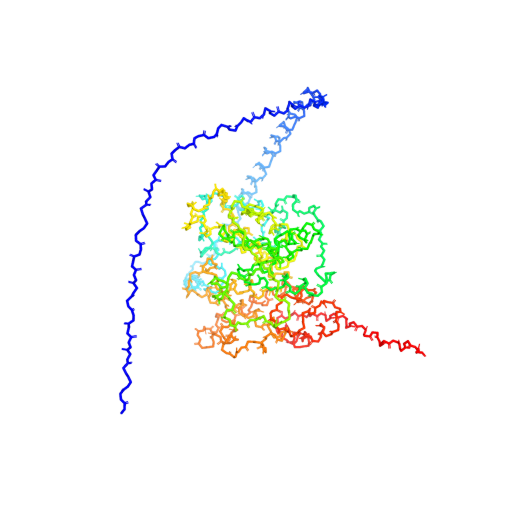A 1 423 ? 15.150 -5.328 8.014 1.00 59.53 423 LYS A CA 1
ATOM 3424 C C . LYS A 1 423 ? 14.775 -6.248 9.193 1.00 59.53 423 LYS A C 1
ATOM 3426 O O . LYS A 1 423 ? 15.220 -6.006 10.317 1.00 59.53 423 LYS A O 1
ATOM 3431 N N . PRO A 1 424 ? 14.257 -7.451 8.946 1.00 48.50 424 PRO A N 1
ATOM 3432 C CA . PRO A 1 424 ? 14.881 -8.609 9.555 1.00 48.50 424 PRO A CA 1
ATOM 3433 C C . PRO A 1 424 ? 16.190 -8.889 8.795 1.00 48.50 424 PRO A C 1
ATOM 3435 O O . PRO A 1 424 ? 16.294 -8.666 7.585 1.00 48.50 424 PRO A O 1
ATOM 3438 N N . LYS A 1 425 ? 17.210 -9.433 9.464 1.00 54.59 425 LYS A N 1
ATOM 3439 C CA . LYS A 1 425 ? 18.382 -10.032 8.783 1.00 54.59 425 LYS A CA 1
ATOM 3440 C C . LYS A 1 425 ? 17.974 -11.181 7.830 1.00 54.59 425 LYS A C 1
ATOM 3442 O O . LYS A 1 425 ? 18.798 -11.722 7.097 1.00 54.59 425 LYS A O 1
ATOM 3447 N N . THR A 1 426 ? 16.697 -11.536 7.844 1.00 61.06 426 THR A N 1
ATOM 3448 C CA . THR A 1 426 ? 16.064 -12.736 7.331 1.00 61.06 426 THR A CA 1
ATOM 3449 C C . THR A 1 426 ? 14.850 -12.327 6.484 1.00 61.06 426 THR A C 1
ATOM 3451 O O . THR A 1 426 ? 13.764 -12.062 6.978 1.00 61.06 426 THR A O 1
ATOM 3454 N N . LYS A 1 427 ? 15.042 -12.228 5.162 1.00 74.56 427 LYS A N 1
ATOM 3455 C CA . LYS A 1 427 ? 13.964 -12.007 4.177 1.00 74.56 427 LYS A CA 1
ATOM 3456 C C . LYS A 1 427 ? 13.232 -13.322 3.905 1.00 74.56 427 LYS A C 1
ATOM 3458 O O . LYS A 1 427 ? 13.379 -13.882 2.818 1.00 74.56 427 LYS A O 1
ATOM 3463 N N . LEU A 1 428 ? 12.533 -13.834 4.909 1.00 84.25 428 LEU A N 1
ATOM 3464 C CA . LEU A 1 428 ? 11.950 -15.168 4.847 1.00 84.25 428 LEU A CA 1
ATOM 3465 C C . LEU A 1 428 ? 10.647 -15.174 4.058 1.00 84.25 428 LEU A C 1
ATOM 3467 O O . LEU A 1 428 ? 9.940 -14.171 3.989 1.00 84.25 428 LEU A O 1
ATOM 3471 N N . CYS A 1 429 ? 10.390 -16.292 3.401 1.00 88.75 429 CYS A N 1
ATOM 3472 C CA . CYS A 1 429 ? 9.090 -16.623 2.843 1.00 88.75 429 CYS A CA 1
ATOM 3473 C C . CYS A 1 429 ? 8.233 -17.380 3.856 1.00 88.75 429 CYS A C 1
ATOM 3475 O O . CYS A 1 429 ? 8.791 -18.069 4.716 1.00 88.75 429 CYS A O 1
ATOM 3477 N N . PRO A 1 430 ? 6.896 -17.324 3.729 1.00 87.81 430 PRO A N 1
ATOM 3478 C CA . PRO A 1 430 ? 6.017 -18.228 4.455 1.00 87.81 430 PRO A CA 1
ATOM 3479 C C . PRO A 1 430 ? 6.505 -19.676 4.346 1.00 87.81 430 PRO A C 1
ATOM 3481 O O . PRO A 1 430 ? 6.826 -20.162 3.263 1.00 87.81 430 PRO A O 1
ATOM 3484 N N . GLY A 1 431 ? 6.617 -20.348 5.491 1.00 85.75 431 GLY A N 1
ATOM 3485 C CA . GLY A 1 431 ? 7.128 -21.719 5.585 1.00 85.75 431 GLY A CA 1
ATOM 3486 C C . GLY A 1 431 ? 8.653 -21.857 5.682 1.00 85.75 431 GLY A C 1
ATOM 3487 O O . GLY A 1 431 ? 9.123 -22.923 6.078 1.00 85.75 431 GLY A O 1
ATOM 3488 N N . GLU A 1 432 ? 9.446 -20.817 5.402 1.00 87.94 432 GLU A N 1
ATOM 3489 C CA . GLU A 1 432 ? 10.894 -20.880 5.629 1.00 87.94 432 GLU A CA 1
ATOM 3490 C C . GLU A 1 432 ? 11.225 -20.882 7.139 1.00 87.94 432 GLU A C 1
ATOM 3492 O O . GLU A 1 432 ? 10.540 -20.221 7.930 1.00 87.94 432 GLU A O 1
ATOM 3497 N N . PRO A 1 433 ? 12.289 -21.593 7.572 1.00 87.06 433 PRO A N 1
ATOM 3498 C CA . PRO A 1 433 ? 12.689 -21.631 8.977 1.00 87.06 433 PRO A CA 1
ATOM 3499 C C . PRO A 1 433 ? 12.932 -20.231 9.549 1.00 87.06 433 PRO A C 1
ATOM 3501 O O . PRO A 1 433 ? 13.752 -19.478 9.023 1.00 87.06 433 PRO A O 1
ATOM 3504 N N . GLY A 1 434 ? 12.249 -19.905 10.647 1.00 86.44 434 GLY A N 1
ATOM 3505 C CA . GLY A 1 434 ? 12.316 -18.598 11.299 1.00 86.44 434 GLY A CA 1
ATOM 3506 C C . GLY A 1 434 ? 11.172 -17.651 10.934 1.00 86.44 434 GLY A C 1
ATOM 3507 O O . GLY A 1 434 ? 10.977 -16.682 11.654 1.00 86.44 434 GLY A O 1
ATOM 3508 N N . HIS A 1 435 ? 10.403 -17.905 9.861 1.00 87.88 435 HIS A N 1
ATOM 3509 C CA . HIS A 1 435 ? 9.338 -16.986 9.425 1.00 87.88 435 HIS A CA 1
ATOM 3510 C C . HIS A 1 435 ? 8.263 -16.833 10.496 1.00 87.88 435 HIS A C 1
ATOM 3512 O O . HIS A 1 435 ? 7.861 -15.726 10.823 1.00 87.88 435 HIS A O 1
ATOM 3518 N N . HIS A 1 436 ? 7.816 -17.946 11.079 1.00 89.88 436 HIS A N 1
ATOM 3519 C CA . HIS A 1 436 ? 6.769 -17.936 12.099 1.00 89.88 436 HIS A CA 1
ATOM 3520 C C . HIS A 1 436 ? 7.200 -17.193 13.371 1.00 89.88 436 HIS A C 1
ATOM 3522 O O . HIS A 1 436 ? 6.392 -16.513 13.993 1.00 89.88 436 HIS A O 1
ATOM 3528 N N . GLU A 1 437 ? 8.476 -17.294 13.736 1.00 89.81 437 GLU A N 1
ATOM 3529 C CA . GLU A 1 437 ? 9.056 -16.660 14.918 1.00 89.81 437 GLU A CA 1
ATOM 3530 C C . GLU A 1 437 ? 9.149 -15.127 14.823 1.00 89.81 437 GLU A C 1
ATOM 3532 O O . GLU A 1 437 ? 9.331 -14.474 15.850 1.00 89.81 437 GLU A O 1
ATOM 3537 N N . GLU A 1 438 ? 8.992 -14.542 13.631 1.00 87.56 438 GLU A N 1
ATOM 3538 C CA . GLU A 1 438 ? 8.937 -13.084 13.442 1.00 87.56 438 GLU A CA 1
ATOM 3539 C C . GLU A 1 438 ? 7.577 -12.478 13.864 1.00 87.56 438 GLU A C 1
ATOM 3541 O O . GLU A 1 438 ? 7.438 -11.254 13.911 1.00 87.56 438 GLU A O 1
ATOM 3546 N N . PHE A 1 439 ? 6.576 -13.311 14.190 1.00 91.12 439 PHE A N 1
ATOM 3547 C CA . PHE A 1 439 ? 5.210 -12.886 14.521 1.00 91.12 439 PHE A CA 1
ATOM 3548 C C . PHE A 1 439 ? 4.820 -13.246 15.955 1.00 91.12 439 PHE A C 1
ATOM 3550 O O . PHE A 1 439 ? 4.828 -14.413 16.347 1.00 91.12 439 PHE A O 1
ATOM 3557 N N . ASP A 1 440 ? 4.385 -12.252 16.731 1.00 93.81 440 ASP A N 1
ATOM 3558 C CA . ASP A 1 440 ? 3.881 -12.463 18.093 1.00 93.81 440 ASP A CA 1
ATOM 3559 C C . ASP A 1 440 ? 2.345 -12.524 18.114 1.00 93.81 440 ASP A C 1
ATOM 3561 O O . ASP A 1 440 ? 1.653 -11.564 18.464 1.00 93.81 440 ASP A O 1
ATOM 3565 N N . PHE A 1 441 ? 1.789 -13.671 17.711 1.00 94.69 441 PHE A N 1
ATOM 3566 C CA . PHE A 1 441 ? 0.338 -13.893 17.711 1.00 94.69 441 PHE A CA 1
ATOM 3567 C C . PHE A 1 441 ? -0.284 -13.862 19.115 1.00 94.69 441 PHE A C 1
ATOM 3569 O O . PHE A 1 441 ? -1.460 -13.526 19.258 1.00 94.69 441 PHE A O 1
ATOM 3576 N N . ALA A 1 442 ? 0.478 -14.209 20.157 1.00 96.38 442 ALA A N 1
ATOM 3577 C CA . ALA A 1 442 ? -0.008 -14.167 21.533 1.00 96.38 442 ALA A CA 1
ATOM 3578 C C . ALA A 1 442 ? -0.196 -12.717 21.993 1.00 96.38 442 ALA A C 1
ATOM 3580 O O . ALA A 1 442 ? -1.246 -12.370 22.541 1.00 96.38 442 ALA A O 1
ATOM 3581 N N . TRP A 1 443 ? 0.794 -11.864 21.720 1.00 96.56 443 TRP A N 1
ATOM 3582 C CA . TRP A 1 443 ? 0.683 -10.428 21.934 1.00 96.56 443 TRP A CA 1
ATOM 3583 C C . TRP A 1 443 ? -0.442 -9.825 21.088 1.00 96.56 443 TRP A C 1
ATOM 3585 O O . TRP A 1 443 ? -1.281 -9.113 21.639 1.00 96.56 443 TRP A O 1
ATOM 3595 N N . LEU A 1 444 ? -0.517 -10.164 19.794 1.00 96.25 444 LEU A N 1
ATOM 3596 C CA . LEU A 1 444 ? -1.554 -9.650 18.898 1.00 96.25 444 LEU A CA 1
ATOM 3597 C C . LEU A 1 444 ? -2.957 -9.984 19.416 1.00 96.25 444 LEU A C 1
ATOM 3599 O O . LEU A 1 444 ? -3.778 -9.088 19.540 1.00 96.25 444 LEU A O 1
ATOM 3603 N N . ASN A 1 445 ? -3.237 -11.237 19.780 1.00 97.44 445 ASN A N 1
ATOM 3604 C CA . ASN A 1 445 ? -4.554 -11.620 20.300 1.00 97.44 445 ASN A CA 1
ATOM 3605 C C . ASN A 1 445 ? -4.895 -10.943 21.629 1.00 97.44 445 ASN A C 1
ATOM 3607 O O . ASN A 1 445 ? -6.051 -10.596 21.862 1.00 97.44 445 ASN A O 1
ATOM 3611 N N . LYS A 1 446 ? -3.901 -10.728 22.499 1.00 97.69 446 LYS A N 1
ATOM 3612 C CA . LYS A 1 446 ? -4.099 -9.948 23.724 1.00 97.69 446 LYS A CA 1
ATOM 3613 C C . LYS A 1 446 ? -4.485 -8.503 23.401 1.00 97.69 446 LYS A C 1
ATOM 3615 O O . LYS A 1 446 ? -5.367 -7.961 24.058 1.00 97.69 446 LYS A O 1
ATOM 3620 N N . GLU A 1 447 ? -3.832 -7.898 22.414 1.00 97.38 447 GLU A N 1
ATOM 3621 C CA . GLU A 1 447 ? -4.123 -6.536 21.970 1.00 97.38 447 GLU A CA 1
ATOM 3622 C C . GLU A 1 447 ? -5.501 -6.451 21.297 1.00 97.38 447 GLU A C 1
ATOM 3624 O O . GLU A 1 447 ? -6.298 -5.580 21.626 1.00 97.38 447 GLU A O 1
ATOM 3629 N N . LEU A 1 448 ? -5.824 -7.382 20.399 1.00 97.06 448 LEU A N 1
ATOM 3630 C CA . LEU A 1 448 ? -7.080 -7.399 19.647 1.00 97.06 448 LEU A CA 1
ATOM 3631 C C . LEU A 1 448 ? -8.313 -7.714 20.507 1.00 97.06 448 LEU A C 1
ATOM 3633 O O . LEU A 1 448 ? -9.420 -7.306 20.153 1.00 97.06 448 LEU A O 1
ATOM 3637 N N . ALA A 1 449 ? -8.131 -8.361 21.663 1.00 97.62 449 ALA A N 1
ATOM 3638 C CA . ALA A 1 449 ? -9.215 -8.665 22.594 1.00 97.62 449 ALA A CA 1
ATOM 3639 C C . ALA A 1 449 ? -9.973 -7.414 23.073 1.00 97.62 449 ALA A C 1
ATOM 3641 O O . ALA A 1 449 ? -11.165 -7.506 23.346 1.00 97.62 449 ALA A O 1
ATOM 3642 N N . GLN A 1 450 ? -9.327 -6.242 23.130 1.00 97.88 450 GLN A N 1
ATOM 3643 C CA . GLN A 1 450 ? -10.000 -4.986 23.499 1.00 97.88 450 GLN A CA 1
ATOM 3644 C C . GLN A 1 450 ? -11.001 -4.492 22.436 1.00 97.88 450 GLN A C 1
ATOM 3646 O O . GLN A 1 450 ? -11.829 -3.633 22.723 1.00 97.88 450 GLN A O 1
ATOM 3651 N N . TYR A 1 451 ? -10.926 -5.034 21.216 1.00 97.44 451 TYR A N 1
ATOM 3652 C CA . TYR A 1 451 ? -11.812 -4.715 20.095 1.00 97.44 451 TYR A CA 1
ATOM 3653 C C . TYR A 1 451 ? -12.769 -5.865 19.750 1.00 97.44 451 TYR A C 1
ATOM 3655 O O . TYR A 1 451 ? -13.412 -5.822 18.697 1.00 97.44 451 TYR A O 1
ATOM 3663 N N . ASP A 1 452 ? -12.856 -6.890 20.602 1.00 97.38 452 ASP A N 1
ATOM 3664 C CA . ASP A 1 452 ? -13.624 -8.118 20.360 1.00 97.38 452 ASP A CA 1
ATOM 3665 C C . ASP A 1 452 ? -13.178 -8.873 19.092 1.00 97.38 452 ASP A C 1
ATOM 3667 O O . ASP A 1 452 ? -13.988 -9.477 18.389 1.00 97.38 452 ASP A O 1
ATOM 3671 N N . VAL A 1 453 ? -11.877 -8.833 18.779 1.00 96.44 453 VAL A N 1
ATOM 3672 C CA . VAL A 1 453 ? -11.279 -9.553 17.646 1.00 96.44 453 VAL A CA 1
ATOM 3673 C C . VAL A 1 453 ? -10.336 -10.638 18.164 1.00 96.44 453 VAL A C 1
ATOM 3675 O O . VAL A 1 453 ? -9.540 -10.410 19.074 1.00 96.44 453 VAL A O 1
ATOM 3678 N N . GLN A 1 454 ? -10.414 -11.830 17.572 1.00 96.12 454 GLN A N 1
ATOM 3679 C CA . GLN A 1 454 ? -9.501 -12.942 17.838 1.00 96.12 454 GLN A CA 1
ATOM 3680 C C . GLN A 1 454 ? -9.034 -13.560 16.526 1.00 96.12 454 GLN A C 1
ATOM 3682 O O . GLN A 1 454 ? -9.834 -13.783 15.619 1.00 96.12 454 GLN A O 1
ATOM 3687 N N . ILE A 1 455 ? -7.743 -13.869 16.448 1.00 95.06 455 ILE A N 1
ATOM 3688 C CA . ILE A 1 455 ? -7.092 -14.451 15.278 1.00 95.06 455 ILE A CA 1
ATOM 3689 C C . ILE A 1 455 ? -6.545 -15.822 15.649 1.00 95.06 455 ILE A C 1
ATOM 3691 O O . ILE A 1 455 ? -5.813 -15.977 16.628 1.00 95.06 455 ILE A O 1
ATOM 3695 N N . THR A 1 456 ? -6.870 -16.831 14.845 1.00 95.62 456 THR A N 1
ATOM 3696 C CA . THR A 1 456 ? -6.278 -18.162 15.007 1.00 95.62 456 THR A CA 1
ATOM 3697 C C . THR A 1 456 ? -4.862 -18.140 14.428 1.00 95.62 456 THR A C 1
ATOM 3699 O O . THR A 1 456 ? -4.719 -17.861 13.234 1.00 95.62 456 THR A O 1
ATOM 3702 N N . PRO A 1 457 ? -3.810 -18.408 15.225 1.00 94.00 457 PRO A N 1
ATOM 3703 C CA . PRO A 1 457 ? -2.454 -18.458 14.698 1.00 94.00 457 PRO A CA 1
ATOM 3704 C C . PRO A 1 457 ? -2.325 -19.551 13.621 1.00 94.00 457 PRO A C 1
ATOM 3706 O O . PRO A 1 457 ? -2.939 -20.611 13.763 1.00 94.00 457 PRO A O 1
ATOM 3709 N N . PRO A 1 458 ? -1.526 -19.334 12.562 1.00 92.00 458 PRO A N 1
ATOM 3710 C CA . PRO A 1 458 ? -1.190 -20.375 11.596 1.00 92.00 458 PRO A CA 1
ATOM 3711 C C . PRO A 1 458 ? -0.528 -21.560 12.304 1.00 92.00 458 PRO A C 1
ATOM 3713 O O . PRO A 1 458 ? 0.260 -21.367 13.236 1.00 92.00 458 PRO A O 1
ATOM 3716 N N . GLU A 1 459 ? -0.801 -22.780 11.837 1.00 91.38 459 GLU A N 1
ATOM 3717 C CA . GLU A 1 459 ? -0.067 -23.956 12.300 1.00 91.38 459 GLU A CA 1
ATOM 3718 C C . GLU A 1 459 ? 1.428 -23.751 12.051 1.00 91.38 459 GLU A C 1
ATOM 3720 O O . GLU A 1 459 ? 1.859 -23.394 10.951 1.00 91.38 459 GLU A O 1
ATOM 3725 N N . LYS A 1 460 ? 2.230 -23.944 13.100 1.00 88.00 460 LYS A N 1
ATOM 3726 C CA . LYS A 1 460 ? 3.678 -23.836 12.983 1.00 88.00 460 LYS A CA 1
ATOM 3727 C C . LYS A 1 460 ? 4.167 -24.951 12.049 1.00 88.00 460 LYS A C 1
ATOM 3729 O O . LYS A 1 460 ? 3.877 -26.114 12.342 1.00 88.00 460 LYS A O 1
ATOM 3734 N N . PRO A 1 461 ? 4.928 -24.639 10.981 1.00 82.62 461 PRO A N 1
ATOM 3735 C CA . PRO A 1 461 ? 5.496 -25.665 10.120 1.00 82.62 461 PRO A CA 1
ATOM 3736 C C . PRO A 1 461 ? 6.273 -26.676 10.965 1.00 82.62 461 PRO A C 1
ATOM 3738 O O . PRO A 1 461 ? 7.130 -26.293 11.769 1.00 82.62 461 PRO A O 1
ATOM 3741 N N . LEU A 1 462 ? 5.956 -27.963 10.815 1.00 80.88 462 LEU A N 1
ATOM 3742 C CA . LEU A 1 462 ? 6.731 -29.018 11.452 1.00 80.88 462 LEU A CA 1
ATOM 3743 C C . LEU A 1 462 ? 8.129 -28.974 10.842 1.00 80.88 462 LEU A C 1
ATOM 3745 O O . LEU A 1 462 ? 8.305 -29.238 9.655 1.00 80.88 462 LEU A O 1
ATOM 3749 N N . ILE A 1 463 ? 9.123 -28.598 11.646 1.00 78.75 463 ILE A N 1
ATOM 3750 C CA . ILE A 1 463 ? 10.519 -28.667 11.227 1.00 78.75 463 ILE A CA 1
ATOM 3751 C C . ILE A 1 463 ? 10.827 -30.154 11.094 1.00 78.75 463 ILE A C 1
ATOM 3753 O O . ILE A 1 463 ? 11.032 -30.839 12.100 1.00 78.75 463 ILE A O 1
ATOM 3757 N N . GLU A 1 464 ? 10.819 -30.664 9.862 1.00 76.50 464 GLU A N 1
ATOM 3758 C CA . GLU A 1 464 ? 11.345 -31.989 9.576 1.00 76.50 464 GLU A CA 1
ATOM 3759 C C . GLU A 1 464 ? 12.788 -31.992 10.069 1.00 76.50 464 GLU A C 1
ATOM 3761 O O . GLU A 1 464 ? 13.664 -31.321 9.520 1.00 76.50 464 GLU A O 1
ATOM 3766 N N . THR A 1 465 ? 13.020 -32.677 11.190 1.00 73.50 465 THR A N 1
ATOM 3767 C CA . THR A 1 465 ? 14.372 -32.854 11.706 1.00 73.50 465 THR A CA 1
ATOM 3768 C C . THR A 1 465 ? 15.116 -33.576 10.596 1.00 73.50 465 THR A C 1
ATOM 3770 O O . THR A 1 465 ? 14.671 -34.674 10.248 1.00 73.50 465 THR A O 1
ATOM 3773 N N . PRO A 1 466 ? 16.163 -32.977 9.994 1.00 73.75 466 PRO A N 1
ATOM 3774 C CA . PRO A 1 466 ? 16.821 -33.564 8.842 1.00 73.75 466 PRO A CA 1
ATOM 3775 C C . PRO A 1 466 ? 17.228 -34.973 9.239 1.00 73.75 466 PRO A C 1
ATOM 3777 O O . PRO A 1 466 ? 18.070 -35.159 10.120 1.00 73.75 466 PRO A O 1
ATOM 3780 N N . THR A 1 467 ? 16.542 -35.961 8.665 1.00 68.94 467 THR A N 1
ATOM 3781 C CA . THR A 1 467 ? 16.817 -37.361 8.948 1.00 68.94 467 THR A CA 1
ATOM 3782 C C . THR A 1 467 ? 18.257 -37.544 8.525 1.00 68.94 467 THR A C 1
ATOM 3784 O O . THR A 1 467 ? 18.575 -37.295 7.360 1.00 68.94 467 THR A O 1
ATOM 3787 N N . GLN A 1 468 ? 19.139 -37.831 9.488 1.00 64.56 468 GLN A N 1
ATOM 3788 C CA . GLN A 1 468 ? 20.556 -38.031 9.227 1.00 64.56 468 GLN A CA 1
ATOM 3789 C C . GLN A 1 468 ? 20.652 -39.035 8.083 1.00 64.56 468 GLN A C 1
ATOM 3791 O O . GLN A 1 468 ? 20.359 -40.213 8.267 1.00 64.56 468 GLN A O 1
ATOM 3796 N N . LYS A 1 469 ? 20.979 -38.557 6.878 1.00 64.56 469 LYS A N 1
ATOM 3797 C CA . LYS A 1 469 ? 21.365 -39.446 5.795 1.00 64.56 469 LYS A CA 1
ATOM 3798 C C . LYS A 1 469 ? 22.650 -40.089 6.284 1.00 64.56 469 LYS A C 1
ATOM 3800 O O . LYS A 1 469 ? 23.661 -39.398 6.396 1.00 64.56 469 LYS A O 1
ATOM 3805 N N . GLU A 1 470 ? 22.537 -41.355 6.680 1.00 56.19 470 GLU A N 1
ATOM 3806 C CA . GLU A 1 470 ? 23.659 -42.224 7.009 1.00 56.19 470 GLU A CA 1
ATOM 3807 C C . GLU A 1 470 ? 24.729 -42.038 5.926 1.00 56.19 470 GLU A C 1
ATOM 3809 O O . GLU A 1 470 ? 24.444 -42.185 4.733 1.00 56.19 470 GLU A O 1
ATOM 3814 N N . GLN A 1 471 ? 25.908 -41.584 6.360 1.00 54.62 471 GLN A N 1
ATOM 3815 C CA . GLN A 1 471 ? 27.109 -41.477 5.533 1.00 54.62 471 GLN A CA 1
ATOM 3816 C C . GLN A 1 471 ? 27.699 -42.853 5.261 1.00 54.62 471 GLN A C 1
ATOM 3818 O O . GLN A 1 471 ? 27.705 -43.677 6.205 1.00 54.62 471 GLN A O 1
#

Radius of gyration: 29.94 Å; chains: 1; bounding box: 107×71×77 Å

pLDDT: mean 77.56, std 20.4, range [30.2, 98.12]

Foldseek 3Di:
DDDDDDDDDDDDDDDDDDDDDDDDDDDDDDDDDDDDDDDDDDDPVVVVVVVVVVVVVVVVVVVVVVVVVVVVVVVVVPPDDDDDDDDPCVVVVVVCVVPPLLDCPQQQDDPDADELVRVCVVCVVVFDWADLQPCASNDAHDCPNYDLPSQAPPVLLVADADECQVPPPVVSVQLQVQPDLARPDQLVVLVVCLRNHYLSSLLSLLSCLLQPRWHKHFDPPDDPPCPVCVVVPPDDDDDPPDDGDIDTDDSVGDPRGSVNSLSSLSSSLSSLALSSLVSNLVSLVSLVVCCVPPVVSRPDRDRGGRCSVNSSVSSLVSSCLLANPLVSLVCQQPPPSNAHPPPRLNRLLSNQLSLDVSLLNCVQQVVCVVDDPVRNCCSHNVVCVVPDDPSSNVSSVLVNLVVCVVRVCNVVSCLQNVLRDDDDPDSDHVPPPCSLVSGDLVVSQVVSVVSVHHDDRPDDRDPPPPPPPDD

Sequence (471 aa):
MASKNIVKPMSLGARVLTTGTDSVLIGVAPPPEPETTESHFVPRLLLSKIIENLRATMKLNVSLLSKVISLAFLALSLGACDKVDTDNDAAKAANAKDSNLLLPDNQIHPTTAMTWDEWVAYDSPNRNGFEDFYHSGKGYPNFSQWTPQDVLPAEVFGHPYRDSCELPKNIRSYLRRTSHSHVDMDVYTLLDLAEQGYAEAQAMLGTYCHGNAWQYVYNPDGKYDNDELAFAADKWYISDDEYIKLSVLPDDKKPVSMRDALYWAQRGAASGNAVAQFGLVQCMYNIDLIQTFHLEDVKHPIKLDAFWYDKLYYWLDQSLQSGLLNYAVEQRTNAKWMYPEPGSPRYDVEYYKWSRLWEIQARFRGIGKQYDEYSYKLRSTQAFEGRLSDDVVAQAEKEVGQWLRGHPDVWRNIYDHSYIERKPKTKLCPGEPGHHEEFDFAWLNKELAQYDVQITPPEKPLIETPTQKEQ